Protein 3BEY (pdb70)

Foldseek 3Di:
DVLVVPVVVSVVVVVVVVPVCPDDPDDNQVVLLLQLLVCLLVVPPVSNVVSVVVNVVVVDDPVSSVVSVVVSVVVNVVVVVVVVVVPD/DDPQPPDVVVSVVVVVVVVCVCPVPPDDNLVVLLLQLLVCLLVPPVVSNVVSVVVNVVVPDDVVSSVVSVVVSVVVNVVVVCVVPVVD/DVCVVVVVPVVVNVVVVVVVVCVCPPPPDDNLVVLLLQLLVCLLVVPPVSNVVSVVVNVVVPHDVVSSVVSVVVSVVVSVVVVCVVVVVDD/DCVLVVVCVVCVPVSVVVVVVVVCVCPDPPDDNLVVLLLQLLVCLLVPPVVSNVVSVVVNVVVPHDVVSSVVSVVVSVVVSVVVVCVCCVVPD/DVPDPPVVVVVVVVVVCVCPPPPDDNLVVLLQQLLVCLLVVPPVSNVVSVVVNVVVPDDVVSSVVSVVVSVVVNVVVVCVCVVVVD/DCVVVCVVPVVVNVVVVVVVVCVCPPPPDDNLVVLLQQLQVCLLVPPVVSNVVSVVVNVVVPDDPVSNVVSVVVSVVVSVVVVCVCVVVPD

Radius of gyration: 21.95 Å; Cα contacts (8 Å, |Δi|>4): 962; chains: 6; bounding box: 56×49×58 Å

B-factor: mean 39.96, std 15.71, range [12.12, 92.68]

Solvent-accessible surface area: 19518 Å² total

CATH classification: 1.20.1290.10

InterPro domains:
  IPR003779 Alkyl hydroperoxide reductase AhpD/CMD-like [PF02627] (13-95)
  IPR004675 Alkylhydroperoxidase AhpD core [TIGR00778] (30-79)
  IPR029032 AhpD-like [G3DSA:1.20.1290.10] (1-96)
  IPR029032 AhpD-like [SSF69118] (5-95)

Secondary structure (DSSP, 8-state):
-TGGG-HHHHHHHHHHHHHHHT-SSS-HHHHHHHHHHHHHHTT-HHHHHHHHHHHHTTT--HHHHHHHHHHHHHHHHHH--GGGGG--/--TT-S-HHHHHHHHHHHHHHHH-TTS-HHHHHHHHHHHHHHTT-HHHHHHHHHHHHHTT--HHHHHHHHHHHHHHHHHH--GGGG--/-TTHHHHHSHHHHHHHHHHHHHHHH-TTS-HHHHHHHHHHHHHHTT-HHHHHHHHHHHHHTT--HHHHHHHHHHHHHHHHHH--GGGGG--/-TTTHHHHHH-HHHHHHHHHHHHHHHS-SSS-HHHHHHHHHHHHHHTT-HHHHHHHHHHHHTTT--HHHHHHHHHHHHHHHHHH--GGGGS--/-TTSHHHHHHHHHHHHHHHH-TTS-HHHHHHHHHHHHHHTT-HHHHHHHHHHHHHTT--HHHHHHHHHHHHHHHHHH--GGGGGG-/--HHHHHH-HHHHHHHHHHHHHHHT-TTS-HHHHHHHHHHHHHHTT-HHHHHHHHHHHHHTT--HHHHHHHHHHHHHHHHHT--GGGGT--

Structure (mmCIF, N/CA/C/O backbone):
data_3BEY
#
_entry.id   3BEY
#
_cell.length_a   59.528
_cell.length_b   71.985
_cell.length_c   61.418
_cell.angle_alpha   90.00
_cell.angle_beta   99.08
_cell.angle_gamma   90.00
#
_symmetry.space_group_name_H-M   'P 1 21 1'
#
loop_
_entity.id
_entity.type
_entity.pdbx_description
1 polymer 'Conserved protein O27018'
2 water water
#
loop_
_atom_site.group_PDB
_atom_site.id
_atom_site.type_symbol
_atom_site.label_atom_id
_atom_site.label_alt_id
_atom_site.label_comp_id
_atom_site.label_asym_id
_atom_site.label_entity_id
_atom_site.label_seq_id
_atom_site.pdbx_PDB_ins_code
_atom_site.Cartn_x
_atom_site.Cartn_y
_atom_site.Cartn_z
_atom_site.occupancy
_atom_site.B_iso_or_equiv
_atom_site.auth_seq_id
_atom_site.auth_comp_id
_atom_site.auth_asym_id
_atom_site.auth_atom_id
_atom_site.pdbx_PDB_model_num
ATOM 1 N N . ARG A 1 7 ? 11.405 4.836 41.985 1.00 70.81 7 ARG A N 1
ATOM 2 C CA . ARG A 1 7 ? 10.154 5.393 41.391 1.00 71.47 7 ARG A CA 1
ATOM 3 C C . ARG A 1 7 ? 9.317 4.244 40.838 1.00 70.37 7 ARG A C 1
ATOM 4 O O . ARG A 1 7 ? 8.499 3.661 41.552 1.00 70.19 7 ARG A O 1
ATOM 12 N N . PHE A 1 8 ? 9.519 3.920 39.566 1.00 68.83 8 PHE A N 1
ATOM 13 C CA . PHE A 1 8 ? 8.791 2.820 38.952 1.00 66.91 8 PHE A CA 1
ATOM 14 C C . PHE A 1 8 ? 9.286 1.524 39.590 1.00 66.84 8 PHE A C 1
ATOM 15 O O . PHE A 1 8 ? 8.494 0.694 40.037 1.00 66.27 8 PHE A O 1
ATOM 23 N N . LEU A 1 9 ? 10.607 1.361 39.620 1.00 66.61 9 LEU A N 1
ATOM 24 C CA . LEU A 1 9 ? 11.229 0.185 40.215 1.00 66.05 9 LEU A CA 1
ATOM 25 C C . LEU A 1 9 ? 10.708 0.029 41.639 1.00 65.37 9 LEU A C 1
ATOM 26 O O . LEU A 1 9 ? 10.356 -1.066 42.076 1.00 64.79 9 LEU A O 1
ATOM 31 N N . GLU A 1 10 ? 10.662 1.152 42.345 1.00 65.29 10 GLU A N 1
ATOM 32 C CA . GLU A 1 10 ? 10.201 1.220 43.727 1.00 65.16 10 GLU A CA 1
ATOM 33 C C . GLU A 1 10 ? 8.897 0.460 43.987 1.00 64.08 10 GLU A C 1
ATOM 34 O O . GLU A 1 10 ? 8.724 -0.147 45.043 1.00 63.56 10 GLU A O 1
ATOM 40 N N . GLU A 1 11 ? 7.989 0.495 43.018 1.00 63.61 11 GLU A N 1
ATOM 41 C CA . GLU A 1 11 ? 6.694 -0.179 43.129 1.00 62.26 11 GLU A CA 1
ATOM 42 C C . GLU A 1 11 ? 6.809 -1.691 43.278 1.00 61.10 11 GLU A C 1
ATOM 43 O O . GLU A 1 11 ? 5.918 -2.344 43.821 1.00 60.22 11 GLU A O 1
ATOM 49 N N . LEU A 1 12 ? 7.904 -2.249 42.781 1.00 60.43 12 LEU A N 1
ATOM 50 C CA . LEU A 1 12 ? 8.112 -3.685 42.847 1.00 60.19 12 LEU A CA 1
ATOM 51 C C . LEU A 1 12 ? 9.533 -3.995 43.307 1.00 59.86 12 LEU A C 1
ATOM 52 O O . LEU A 1 12 ? 10.465 -3.977 42.508 1.00 59.88 12 LEU A O 1
ATOM 57 N N . PRO A 1 13 ? 9.710 -4.290 44.604 1.00 59.50 13 PRO A N 1
ATOM 58 C CA . PRO A 1 13 ? 11.016 -4.607 45.196 1.00 59.11 13 PRO A CA 1
ATOM 59 C C . PRO A 1 13 ? 11.761 -5.784 44.547 1.00 58.67 13 PRO A C 1
ATOM 60 O O . PRO A 1 13 ? 12.903 -5.640 44.104 1.00 57.68 13 PRO A O 1
ATOM 64 N N . GLU A 1 14 ? 11.108 -6.941 44.499 1.00 58.04 14 GLU A N 1
ATOM 65 C CA . GLU A 1 14 ? 11.706 -8.145 43.927 1.00 57.56 14 GLU A CA 1
ATOM 66 C C . GLU A 1 14 ? 12.144 -8.008 42.466 1.00 55.79 14 GLU A C 1
ATOM 67 O O . GLU A 1 14 ? 13.312 -8.225 42.138 1.00 55.81 14 GLU A O 1
ATOM 73 N N . VAL A 1 15 ? 11.217 -7.648 41.585 1.00 53.16 15 VAL A N 1
ATOM 74 C CA . VAL A 1 15 ? 11.555 -7.525 40.172 1.00 50.05 15 VAL A CA 1
ATOM 75 C C . VAL A 1 15 ? 12.601 -6.444 39.922 1.00 47.97 15 VAL A C 1
ATOM 76 O O . VAL A 1 15 ? 13.458 -6.600 39.049 1.00 47.32 15 VAL A O 1
ATOM 80 N N . ALA A 1 16 ? 12.535 -5.356 40.688 1.00 45.27 16 ALA A N 1
ATOM 81 C CA . ALA A 1 16 ? 13.494 -4.268 40.534 1.00 44.69 16 ALA A CA 1
ATOM 82 C C . ALA A 1 16 ? 14.887 -4.757 40.888 1.00 44.97 16 ALA A C 1
ATOM 83 O O . ALA A 1 16 ? 15.869 -4.383 40.250 1.00 43.10 16 ALA A O 1
ATOM 85 N N . GLU A 1 17 ? 14.971 -5.596 41.914 1.00 46.18 17 GLU A N 1
ATOM 86 C CA . GLU A 1 17 ? 16.257 -6.131 42.331 1.00 47.96 17 GLU A CA 1
ATOM 87 C C . GLU A 1 17 ? 16.774 -7.103 41.268 1.00 47.41 17 GLU A C 1
ATOM 88 O O . GLU A 1 17 ? 17.946 -7.045 40.877 1.00 48.21 17 GLU A O 1
ATOM 94 N N . SER A 1 18 ? 15.900 -7.988 40.795 1.00 44.27 18 SER A N 1
ATOM 95 C CA . SER A 1 18 ? 16.292 -8.946 39.773 1.00 43.18 18 SER A CA 1
ATOM 96 C C . SER A 1 18 ? 16.765 -8.178 38.541 1.00 42.38 18 SER A C 1
ATOM 97 O O . SER A 1 18 ? 17.808 -8.481 37.964 1.00 42.67 18 SE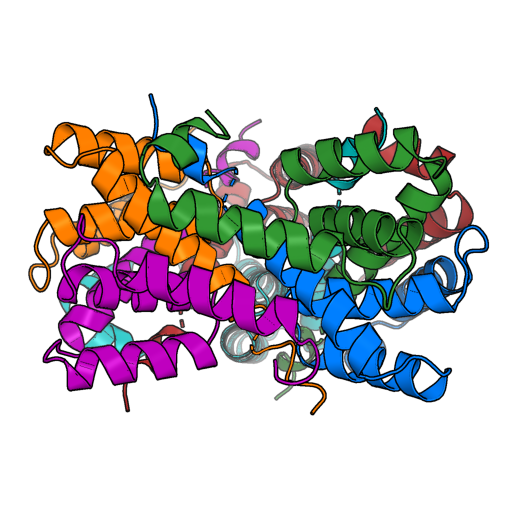R A O 1
ATOM 100 N N . PHE A 1 19 ? 15.998 -7.169 38.145 1.00 40.79 19 PHE A N 1
ATOM 101 C CA . PHE A 1 19 ? 16.364 -6.377 36.983 1.00 39.57 19 PHE A CA 1
ATOM 102 C C . PHE A 1 19 ? 17.730 -5.725 37.152 1.00 40.20 19 PHE A C 1
ATOM 103 O O . PHE A 1 19 ? 18.539 -5.703 36.224 1.00 39.46 19 PHE A O 1
ATOM 111 N N . LYS A 1 20 ? 17.972 -5.177 38.339 1.00 42.86 20 LYS A N 1
ATOM 112 C CA . LYS A 1 20 ? 19.241 -4.529 38.642 1.00 44.35 20 LYS A CA 1
ATOM 113 C C . LYS A 1 20 ? 20.371 -5.543 38.433 1.00 44.33 20 LYS A C 1
ATOM 114 O O . LYS A 1 20 ? 21.419 -5.224 37.872 1.00 43.73 20 LYS A O 1
ATOM 120 N N . ASN A 1 21 ? 20.140 -6.770 38.887 1.00 43.99 21 ASN A N 1
ATOM 121 C CA . ASN A 1 21 ? 21.120 -7.843 38.764 1.00 44.56 21 ASN A CA 1
ATOM 122 C C . ASN A 1 21 ? 21.335 -8.230 37.306 1.00 44.66 21 ASN A C 1
ATOM 123 O O . ASN A 1 21 ? 22.469 -8.447 36.873 1.00 44.41 21 ASN A O 1
ATOM 128 N N . PHE A 1 22 ? 20.245 -8.324 36.552 1.00 44.28 22 PHE A N 1
ATOM 129 C CA . PHE A 1 22 ? 20.344 -8.657 35.140 1.00 43.51 22 PHE A CA 1
ATOM 130 C C . PHE A 1 22 ? 21.136 -7.579 34.403 1.00 42.80 22 PHE A C 1
ATOM 131 O O . PHE A 1 22 ? 21.922 -7.877 33.511 1.00 41.98 22 PHE A O 1
ATOM 139 N N . ARG A 1 23 ? 20.916 -6.326 34.778 1.00 43.25 23 ARG A N 1
ATOM 140 C CA . ARG A 1 23 ? 21.621 -5.218 34.152 1.00 45.15 23 ARG A CA 1
ATOM 141 C C . ARG A 1 23 ? 23.107 -5.244 34.482 1.00 45.30 23 ARG A C 1
ATOM 142 O O . ARG A 1 23 ? 23.943 -5.066 33.607 1.00 45.72 23 ARG A O 1
ATOM 150 N N . GLU A 1 24 ? 23.435 -5.469 35.745 1.00 46.15 24 GLU A N 1
ATOM 151 C CA . GLU A 1 24 ? 24.829 -5.508 36.156 1.00 47.15 24 GLU A CA 1
ATOM 152 C C . GLU A 1 24 ? 25.543 -6.707 35.537 1.00 46.50 24 GLU A C 1
ATOM 153 O O . GLU A 1 24 ? 26.726 -6.635 35.213 1.00 46.15 24 GLU A O 1
ATOM 159 N N . ALA A 1 25 ? 24.819 -7.808 35.373 1.00 45.89 25 ALA A N 1
ATOM 160 C CA . ALA A 1 25 ? 25.390 -9.013 34.787 1.00 45.62 25 ALA A CA 1
ATOM 161 C C . ALA A 1 25 ? 25.846 -8.766 33.360 1.00 46.19 25 ALA A C 1
ATOM 162 O O . ALA A 1 25 ? 26.972 -9.098 32.996 1.00 46.69 25 ALA A O 1
ATOM 164 N N . VAL A 1 26 ? 24.980 -8.184 32.541 1.00 46.17 26 VAL A N 1
ATOM 165 C CA . VAL A 1 26 ? 25.363 -7.938 31.161 1.00 47.93 26 VAL A CA 1
ATOM 166 C C . VAL A 1 26 ? 26.405 -6.825 31.086 1.00 48.05 26 VAL A C 1
ATOM 167 O O . VAL A 1 26 ? 27.233 -6.787 30.171 1.00 47.79 26 VAL A O 1
ATOM 171 N N . ARG A 1 27 ? 26.369 -5.935 32.069 1.00 47.76 27 ARG A N 1
ATOM 172 C CA . ARG A 1 27 ? 27.289 -4.811 32.127 1.00 49.61 27 ARG A CA 1
ATOM 173 C C . ARG A 1 27 ? 28.674 -5.268 32.596 1.00 50.19 27 ARG A C 1
ATOM 174 O O . ARG A 1 27 ? 29.695 -4.760 32.133 1.00 48.77 27 ARG A O 1
ATOM 182 N N . SER A 1 28 ? 28.699 -6.237 33.508 1.00 51.69 28 SER A N 1
ATOM 183 C CA . SER A 1 28 ? 29.953 -6.765 34.047 1.00 53.35 28 SER A CA 1
ATOM 184 C C . SER A 1 28 ? 30.405 -8.026 33.326 1.00 54.00 28 SER A C 1
ATOM 185 O O . SER A 1 28 ? 31.106 -8.857 33.901 1.00 54.44 28 SER A O 1
ATOM 188 N N . GLU A 1 29 ? 29.999 -8.182 32.074 1.00 54.22 29 GLU A N 1
ATOM 189 C CA . GLU A 1 29 ? 30.394 -9.358 31.311 1.00 54.53 29 GLU A CA 1
ATOM 190 C C . GLU A 1 29 ? 31.841 -9.160 30.845 1.00 53.48 29 GLU A C 1
ATOM 191 O O . GLU A 1 29 ? 32.237 -8.054 30.466 1.00 52.36 29 GLU A O 1
ATOM 197 N N . GLY A 1 30 ? 32.626 -10.234 30.874 1.00 51.58 30 GLY A N 1
ATOM 198 C CA . GLY A 1 30 ? 34.024 -10.137 30.495 1.00 49.24 30 GLY A CA 1
ATOM 199 C C . GLY A 1 30 ? 34.447 -10.431 29.070 1.00 47.80 30 GLY A C 1
ATOM 200 O O . GLY A 1 30 ? 35.622 -10.279 28.749 1.00 48.04 30 GLY A O 1
ATOM 201 N N . LYS A 1 31 ? 33.526 -10.846 28.209 1.00 46.58 31 LYS A N 1
ATOM 202 C CA . LYS A 1 31 ? 33.893 -11.135 26.828 1.00 45.33 31 LYS A CA 1
ATOM 203 C C . LYS A 1 31 ? 34.126 -9.868 26.013 1.00 44.46 31 LYS A C 1
ATOM 204 O O . LYS A 1 31 ? 34.887 -9.876 25.054 1.00 44.49 31 LYS A O 1
ATOM 210 N N . LEU A 1 32 ? 33.465 -8.781 26.392 1.00 44.26 32 LEU A N 1
ATOM 211 C CA . LEU A 1 32 ? 33.609 -7.518 25.680 1.00 43.41 32 LEU A CA 1
ATOM 212 C C . LEU A 1 32 ? 34.162 -6.437 26.596 1.00 43.75 32 LEU A C 1
ATOM 213 O O . LEU A 1 32 ? 33.784 -6.352 27.765 1.00 44.38 32 LEU A O 1
ATOM 218 N N . THR A 1 33 ? 35.050 -5.605 26.060 1.00 43.94 33 THR A N 1
ATOM 219 C CA . THR A 1 33 ? 35.645 -4.517 26.832 1.00 44.22 33 THR A CA 1
ATOM 220 C C . THR A 1 33 ? 34.572 -3.511 27.240 1.00 44.38 33 THR A C 1
ATOM 221 O O . THR A 1 33 ? 33.443 -3.563 26.748 1.00 43.95 33 THR A O 1
ATOM 225 N N . GLU A 1 34 ? 34.935 -2.596 28.136 1.00 44.96 34 GLU A N 1
ATOM 226 C CA . GLU A 1 34 ? 34.019 -1.559 28.610 1.00 44.75 34 GLU A CA 1
ATOM 227 C C . GLU A 1 34 ? 33.644 -0.635 27.447 1.00 43.70 34 GLU A C 1
ATOM 228 O O . GLU A 1 34 ? 32.477 -0.283 27.264 1.00 42.27 34 GLU A O 1
ATOM 234 N N . ARG A 1 35 ? 34.650 -0.263 26.662 1.00 43.34 35 ARG A N 1
ATOM 235 C CA . ARG A 1 35 ? 34.471 0.617 25.517 1.00 42.93 35 ARG A CA 1
ATOM 236 C C . ARG A 1 35 ? 33.494 0.080 24.474 1.00 41.74 35 ARG A C 1
ATOM 237 O O . ARG A 1 35 ? 32.707 0.837 23.901 1.00 40.95 35 ARG A O 1
ATOM 245 N N . GLU A 1 36 ? 33.542 -1.221 24.220 1.00 40.19 36 GLU A N 1
ATOM 246 C CA . GLU A 1 36 ? 32.649 -1.815 23.228 1.00 39.24 36 GLU A CA 1
ATOM 247 C C . GLU A 1 36 ? 31.208 -1.902 23.737 1.00 36.59 36 GLU A C 1
ATOM 248 O O . GLU A 1 36 ? 30.266 -1.688 22.984 1.00 34.28 36 GLU A O 1
ATOM 254 N N . LYS A 1 37 ? 31.046 -2.202 25.021 1.00 35.66 37 LYS A N 1
ATOM 255 C CA . LYS A 1 37 ? 29.723 -2.316 25.621 1.00 35.95 37 LYS A CA 1
ATOM 256 C C . LYS A 1 37 ? 28.998 -0.968 25.735 1.00 35.49 37 LYS A C 1
ATOM 257 O O . LYS A 1 37 ? 27.783 -0.884 25.550 1.00 33.85 37 LYS A O 1
ATOM 263 N N . LEU A 1 38 ? 29.753 0.080 26.037 1.00 35.12 38 LEU A N 1
ATOM 264 C CA . LEU A 1 38 ? 29.195 1.417 26.160 1.00 34.48 38 LEU A CA 1
ATOM 265 C C . LEU A 1 38 ? 28.816 1.909 24.763 1.00 35.08 38 LEU A C 1
ATOM 266 O O . LEU A 1 38 ? 27.761 2.514 24.558 1.00 35.49 38 LEU A O 1
ATOM 271 N N . LEU A 1 39 ? 29.684 1.620 23.801 1.00 34.14 39 LEU A N 1
ATOM 272 C CA . LEU A 1 39 ? 29.474 2.023 22.420 1.00 33.24 39 LEU A CA 1
ATOM 273 C C . LEU A 1 39 ? 28.255 1.302 21.813 1.00 32.32 39 LEU A C 1
ATOM 274 O O . LEU A 1 39 ? 27.541 1.848 20.967 1.00 31.33 39 LEU A O 1
ATOM 279 N N . ILE A 1 40 ? 28.025 0.077 22.265 1.00 31.13 40 ILE A N 1
ATOM 280 C CA . ILE A 1 40 ? 26.908 -0.731 21.798 1.00 30.67 40 ILE A CA 1
ATOM 281 C C . ILE A 1 40 ? 25.605 -0.240 22.415 1.00 29.80 40 ILE A C 1
ATOM 282 O O . ILE A 1 40 ? 24.574 -0.225 21.749 1.00 29.89 40 ILE A O 1
ATOM 287 N N . SER A 1 41 ? 25.671 0.166 23.684 1.00 29.23 41 SER A N 1
ATOM 288 C CA . SER A 1 41 ? 24.517 0.688 24.422 1.00 29.01 41 SER A CA 1
ATOM 289 C C . SER A 1 41 ? 23.958 1.935 23.766 1.00 28.68 41 SER A C 1
ATOM 290 O O . SER A 1 41 ? 22.751 2.133 23.714 1.00 30.13 41 SER A O 1
ATOM 293 N N . VAL A 1 42 ? 24.849 2.784 23.279 1.00 28.65 42 VAL A N 1
ATOM 294 C CA . VAL A 1 42 ? 24.441 3.998 22.604 1.00 26.35 42 VAL A CA 1
ATOM 295 C C . VAL A 1 42 ? 23.773 3.632 21.278 1.00 26.18 42 VAL A C 1
ATOM 296 O O . VAL A 1 42 ? 22.685 4.118 20.966 1.00 26.12 42 VAL A O 1
ATOM 300 N N . ALA A 1 43 ? 24.419 2.768 20.502 1.00 25.51 43 ALA A N 1
ATOM 301 C CA . ALA A 1 43 ? 23.865 2.366 19.206 1.00 24.45 43 ALA A CA 1
ATOM 302 C C . ALA A 1 43 ? 22.461 1.743 19.335 1.00 23.58 43 ALA A C 1
ATOM 303 O O . ALA A 1 43 ? 21.554 2.099 18.594 1.00 19.89 43 ALA A O 1
ATOM 305 N N . CYS A 1 44 ? 22.290 0.813 20.273 1.00 24.48 44 CYS A N 1
ATOM 306 C CA . CYS A 1 44 ? 20.995 0.168 20.482 1.00 24.37 44 CYS A CA 1
ATOM 307 C C . CYS A 1 44 ? 19.940 1.168 20.928 1.00 24.94 44 CYS A C 1
ATOM 308 O O . CYS A 1 44 ? 18.780 1.089 20.511 1.00 23.54 44 CYS A O 1
ATOM 311 N N . SER A 1 45 ? 20.351 2.109 21.776 1.00 25.14 45 SER A N 1
ATOM 312 C CA . SER A 1 45 ? 19.457 3.146 22.279 1.00 24.79 45 SER A CA 1
ATOM 313 C C . SER A 1 45 ? 18.925 3.950 21.111 1.00 23.22 45 SER A C 1
ATOM 314 O O . SER A 1 45 ? 17.738 4.253 21.033 1.00 23.04 45 SER A O 1
ATOM 317 N N . VAL A 1 46 ? 19.825 4.291 20.202 1.00 23.50 46 VAL A N 1
ATOM 318 C CA . VAL A 1 46 ? 19.465 5.057 19.025 1.00 22.79 46 VAL A CA 1
ATOM 319 C C . VAL A 1 46 ? 18.621 4.216 18.077 1.00 24.04 46 VAL A C 1
ATOM 320 O O . VAL A 1 46 ? 17.648 4.702 17.516 1.00 23.02 46 VAL A O 1
ATOM 324 N N . ALA A 1 47 ? 18.995 2.947 17.923 1.00 24.56 47 ALA A N 1
ATOM 325 C CA . ALA A 1 47 ? 18.295 2.038 17.035 1.00 25.44 47 ALA A CA 1
ATOM 326 C C . ALA A 1 47 ? 16.848 1.789 17.460 1.00 26.74 47 ALA A C 1
ATOM 327 O O . ALA A 1 47 ? 15.981 1.567 16.614 1.00 26.82 47 ALA A O 1
ATOM 329 N N . VAL A 1 48 ? 16.585 1.824 18.761 1.00 26.93 48 VAL A N 1
ATOM 330 C CA . VAL A 1 48 ? 15.238 1.585 19.248 1.00 27.74 48 VAL A CA 1
ATOM 331 C C . VAL A 1 48 ? 14.515 2.910 19.549 1.00 27.62 48 VAL A C 1
ATOM 332 O O . VAL A 1 48 ? 13.405 2.926 20.061 1.00 24.94 48 VAL A O 1
ATOM 336 N N . ARG A 1 49 ? 15.164 4.020 19.204 1.00 28.84 49 ARG A N 1
ATOM 337 C CA . ARG A 1 49 ? 14.608 5.362 19.379 1.00 31.77 49 ARG A CA 1
ATOM 338 C C . ARG A 1 49 ? 14.153 5.753 20.784 1.00 32.61 49 ARG A C 1
ATOM 339 O O . ARG A 1 49 ? 13.059 6.271 20.961 1.00 33.14 49 ARG A O 1
ATOM 347 N N . CYS A 1 50 ? 14.980 5.499 21.785 1.00 34.33 50 CYS A N 1
ATOM 348 C CA . CYS A 1 50 ? 14.640 5.891 23.148 1.00 35.67 50 CYS A CA 1
ATOM 349 C C . CYS A 1 50 ? 15.612 7.014 23.536 1.00 35.66 50 CYS A C 1
ATOM 350 O O . CYS A 1 50 ? 16.788 6.768 23.796 1.00 31.60 50 CYS A O 1
ATOM 353 N N . ASP A 1 51 ? 15.106 8.246 23.542 1.00 37.23 51 ASP A N 1
ATOM 354 C CA . ASP A 1 51 ? 15.905 9.427 23.863 1.00 40.24 51 ASP A CA 1
ATOM 355 C C . ASP A 1 51 ? 16.502 9.411 25.274 1.00 40.72 51 ASP A C 1
ATOM 356 O O . ASP A 1 51 ? 17.654 9.808 25.473 1.00 39.69 51 ASP A O 1
ATOM 361 N N . ALA A 1 52 ? 15.725 8.943 26.248 1.00 40.13 52 ALA A N 1
ATOM 362 C CA . ALA A 1 52 ? 16.193 8.876 27.625 1.00 39.37 52 ALA A CA 1
ATOM 363 C C . ALA A 1 52 ? 17.352 7.890 27.748 1.00 38.84 52 ALA A C 1
ATOM 364 O O . ALA A 1 52 ? 18.325 8.137 28.472 1.00 38.10 52 ALA A O 1
ATOM 366 N N . CYS A 1 53 ? 17.240 6.773 27.037 1.00 36.66 53 CYS A N 1
ATOM 367 C CA . CYS A 1 53 ? 18.270 5.741 27.069 1.00 37.75 53 CYS A CA 1
ATOM 368 C C . CYS A 1 53 ? 19.548 6.231 26.387 1.00 36.59 53 CYS A C 1
ATOM 369 O O . CYS A 1 53 ? 20.652 6.048 26.891 1.00 35.33 53 CYS A O 1
ATOM 372 N N . THR A 1 54 ? 19.377 6.850 25.226 1.00 35.61 54 THR A N 1
ATOM 373 C CA . THR A 1 54 ? 20.489 7.368 24.447 1.00 36.57 54 THR A CA 1
ATOM 374 C C . THR A 1 54 ? 21.301 8.413 25.212 1.00 36.38 54 THR A C 1
ATOM 375 O O . THR A 1 54 ? 22.527 8.399 25.186 1.00 36.02 54 THR A O 1
ATOM 379 N N . ARG A 1 55 ? 20.597 9.313 25.888 1.00 38.24 55 ARG A N 1
ATOM 380 C CA . ARG A 1 55 ? 21.203 10.389 26.671 1.00 39.93 55 ARG A CA 1
ATOM 381 C C . ARG A 1 55 ? 22.075 9.831 27.799 1.00 39.40 55 ARG A C 1
ATOM 382 O O . ARG A 1 55 ? 23.247 10.186 27.937 1.00 36.84 55 ARG A O 1
ATOM 390 N N . ARG A 1 56 ? 21.484 8.955 28.604 1.00 40.16 56 ARG A N 1
ATOM 391 C CA . ARG A 1 56 ? 22.172 8.336 29.726 1.00 41.20 56 ARG A CA 1
ATOM 392 C C . ARG A 1 56 ? 23.400 7.538 29.304 1.00 39.18 56 ARG A C 1
ATOM 393 O O . ARG A 1 56 ? 24.473 7.694 29.880 1.00 40.78 56 ARG A O 1
ATOM 401 N N . HIS A 1 57 ? 23.254 6.687 28.298 1.00 37.77 57 HIS A N 1
ATOM 402 C CA . HIS A 1 57 ? 24.382 5.877 27.850 1.00 36.43 57 HIS A CA 1
ATOM 403 C C . HIS A 1 57 ? 25.450 6.693 27.130 1.00 36.17 57 HIS A C 1
ATOM 404 O O . HIS A 1 57 ? 26.631 6.342 27.156 1.00 35.88 57 HIS A O 1
ATOM 411 N N . ALA A 1 58 ? 25.042 7.774 26.477 1.00 34.71 58 ALA A N 1
ATOM 412 C CA . ALA A 1 58 ? 26.003 8.614 25.776 1.00 37.26 58 ALA A CA 1
ATOM 413 C C . ALA A 1 58 ? 26.916 9.317 26.785 1.00 37.73 58 ALA A C 1
ATOM 414 O O . ALA A 1 58 ? 28.141 9.346 26.623 1.00 36.61 58 ALA A O 1
ATOM 416 N N . GLU A 1 59 ? 26.321 9.881 27.829 1.00 38.70 59 GLU A N 1
ATOM 417 C CA . GLU A 1 59 ? 27.114 10.564 28.839 1.00 41.72 59 GLU A CA 1
ATOM 418 C C . GLU A 1 59 ? 27.922 9.561 29.647 1.00 42.85 59 GLU A C 1
ATOM 419 O O . GLU A 1 59 ? 28.997 9.897 30.141 1.00 43.36 59 GLU A O 1
ATOM 425 N N . GLU A 1 60 ? 27.426 8.329 29.769 1.00 43.21 60 GLU A N 1
ATOM 426 C CA . GLU A 1 60 ? 28.188 7.303 30.482 1.00 45.16 60 GLU A CA 1
ATOM 427 C C . GLU A 1 60 ? 29.439 6.999 29.657 1.00 44.78 60 GLU A C 1
ATOM 428 O O . GLU A 1 60 ? 30.502 6.712 30.200 1.00 44.93 60 GLU A O 1
ATOM 434 N N . ALA A 1 61 ? 29.300 7.069 28.336 1.00 44.63 61 ALA A N 1
ATOM 435 C CA . ALA A 1 61 ? 30.408 6.793 27.431 1.00 45.11 61 ALA A CA 1
ATOM 436 C C . ALA A 1 61 ? 31.362 7.979 27.306 1.00 45.22 61 ALA A C 1
ATOM 437 O O . ALA A 1 61 ? 32.575 7.801 27.174 1.00 45.19 61 ALA A O 1
ATOM 439 N N . LEU A 1 62 ? 30.814 9.189 27.343 1.00 45.51 62 LEU A N 1
ATOM 440 C CA . LEU A 1 62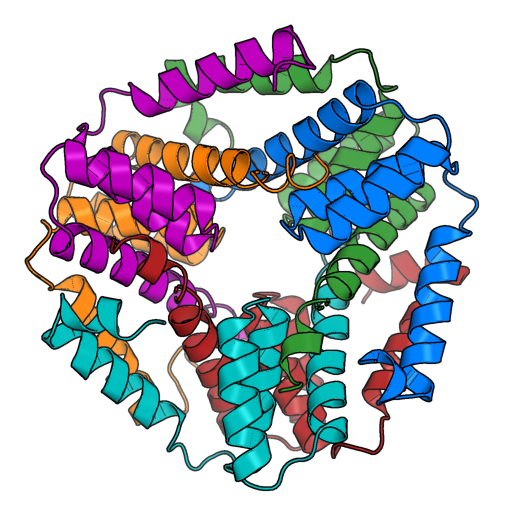 ? 31.631 10.396 27.237 1.00 44.84 62 LEU A CA 1
ATOM 441 C C . LEU A 1 62 ? 32.545 10.550 28.445 1.00 45.44 62 LEU A C 1
ATOM 442 O O . LEU A 1 62 ? 33.680 11.024 28.329 1.00 43.99 62 LEU A O 1
ATOM 447 N N . GLU A 1 63 ? 32.042 10.141 29.605 1.00 45.41 63 GLU A N 1
ATOM 448 C CA . GLU A 1 63 ? 32.808 10.231 30.837 1.00 45.62 63 GLU A CA 1
ATOM 449 C C . GLU A 1 63 ? 33.728 9.024 31.000 1.00 46.23 63 GLU A C 1
ATOM 450 O O . GLU A 1 63 ? 34.272 8.776 32.078 1.00 46.81 63 GLU A O 1
ATOM 456 N N . ALA A 1 64 ? 33.900 8.274 29.919 1.00 45.41 64 ALA A N 1
ATOM 457 C CA . ALA A 1 64 ? 34.775 7.112 29.932 1.00 45.01 64 ALA A CA 1
ATOM 458 C C . ALA A 1 64 ? 35.784 7.245 28.796 1.00 45.52 64 ALA A C 1
ATOM 459 O O . ALA A 1 64 ? 36.384 6.265 28.361 1.00 46.46 64 ALA A O 1
ATOM 461 N N . GLY A 1 65 ? 35.957 8.469 28.309 1.00 46.04 65 GLY A N 1
ATOM 462 C CA . GLY A 1 65 ? 36.905 8.706 27.234 1.00 46.37 65 GLY A CA 1
ATOM 463 C C . GLY A 1 65 ? 36.363 8.705 25.814 1.00 46.58 65 GLY A C 1
ATOM 464 O O . GLY A 1 65 ? 36.940 9.362 24.948 1.00 47.98 65 GLY A O 1
ATOM 465 N N . ILE A 1 66 ? 35.273 7.979 25.562 1.00 45.89 66 ILE A N 1
ATOM 466 C CA . ILE A 1 66 ? 34.691 7.907 24.221 1.00 44.38 66 ILE A CA 1
ATOM 467 C C . ILE A 1 66 ? 34.325 9.292 23.693 1.00 43.83 66 ILE A C 1
ATOM 468 O O . ILE A 1 66 ? 33.688 10.085 24.387 1.00 44.72 66 ILE A O 1
ATOM 473 N N . THR A 1 67 ? 34.721 9.577 22.458 1.00 42.57 67 THR A N 1
ATOM 474 C CA . THR A 1 67 ? 34.461 10.882 21.853 1.00 44.78 67 THR A CA 1
ATOM 475 C C . THR A 1 67 ? 33.144 11.015 21.077 1.00 45.15 67 THR A C 1
ATOM 476 O O . THR A 1 67 ? 32.622 10.033 20.539 1.00 45.48 67 THR A O 1
ATOM 480 N N . GLU A 1 68 ? 32.628 12.244 21.014 1.00 44.18 68 GLU A N 1
ATOM 481 C CA . GLU A 1 68 ? 31.386 12.541 20.294 1.00 43.79 68 GLU A CA 1
ATOM 482 C C . GLU A 1 68 ? 31.382 11.947 18.887 1.00 42.63 68 GLU A C 1
ATOM 483 O O . GLU A 1 68 ? 30.397 11.338 18.463 1.00 42.71 68 GLU A O 1
ATOM 489 N N . GLY A 1 69 ? 32.487 12.133 18.169 1.00 41.41 69 GLY A N 1
ATOM 490 C CA . GLY A 1 69 ? 32.608 11.605 16.824 1.00 38.23 69 GLY A CA 1
ATOM 491 C C . GLY A 1 69 ? 32.458 10.097 16.793 1.00 38.16 69 GLY A C 1
ATOM 492 O O . GLY A 1 69 ? 31.890 9.545 15.847 1.00 37.18 69 GLY A O 1
ATOM 493 N N . GLU A 1 70 ? 32.964 9.423 17.823 1.00 37.27 70 GLU A N 1
ATOM 494 C CA . GLU A 1 70 ? 32.856 7.974 17.884 1.00 36.46 70 GLU A CA 1
ATOM 495 C C . GLU A 1 70 ? 31.402 7.558 18.143 1.00 35.53 70 GLU A C 1
ATOM 496 O O . GLU A 1 70 ? 30.952 6.527 17.648 1.00 32.11 70 GLU A O 1
ATOM 502 N N . LEU A 1 71 ? 30.666 8.366 18.907 1.00 34.40 71 LEU A N 1
ATOM 503 C CA . LEU A 1 71 ? 29.262 8.063 19.172 1.00 34.20 71 LEU A CA 1
ATOM 504 C C . LEU A 1 71 ? 28.427 8.322 17.915 1.00 32.96 71 LEU A C 1
ATOM 505 O O . LEU A 1 71 ? 27.421 7.654 17.677 1.00 32.63 71 LEU A O 1
ATOM 510 N N . ALA A 1 72 ? 28.848 9.294 17.110 1.00 30.60 72 ALA A N 1
ATOM 511 C CA . ALA A 1 72 ? 28.128 9.607 15.885 1.00 27.19 72 ALA A CA 1
ATOM 512 C C . ALA A 1 72 ? 28.262 8.438 14.916 1.00 26.35 72 ALA A C 1
ATOM 513 O O . ALA A 1 72 ? 27.329 8.111 14.192 1.00 28.94 72 ALA A O 1
ATOM 515 N N . GLU A 1 73 ? 29.425 7.802 14.903 1.00 25.16 73 GLU A N 1
ATOM 516 C CA . GLU A 1 73 ? 29.643 6.662 14.026 1.00 23.90 73 GLU A CA 1
ATOM 517 C C . GLU A 1 73 ? 28.799 5.487 14.510 1.00 24.01 73 GLU A C 1
ATOM 518 O O . GLU A 1 73 ? 28.276 4.713 13.701 1.00 24.38 73 GLU A O 1
ATOM 524 N N . ALA A 1 74 ? 28.690 5.345 15.827 1.00 22.76 74 ALA A N 1
ATOM 525 C CA . ALA A 1 74 ? 27.886 4.283 16.416 1.00 25.03 74 ALA A CA 1
ATOM 526 C C . ALA A 1 74 ? 26.447 4.557 16.000 1.00 25.24 74 ALA A C 1
ATOM 527 O O . ALA A 1 74 ? 25.723 3.653 15.596 1.00 27.12 74 ALA A O 1
ATOM 529 N N . ALA A 1 75 ? 26.045 5.818 16.094 1.00 26.02 75 ALA A N 1
ATOM 530 C CA . ALA A 1 75 ? 24.699 6.222 15.705 1.00 27.20 75 ALA A CA 1
ATOM 531 C C . ALA A 1 75 ? 24.483 5.911 14.218 1.00 26.93 75 ALA A C 1
ATOM 532 O O . ALA A 1 75 ? 23.436 5.391 13.831 1.00 27.64 75 ALA A O 1
ATOM 534 N N . ALA A 1 76 ? 25.482 6.225 13.399 1.00 26.38 76 ALA A N 1
ATOM 535 C CA . ALA A 1 76 ? 25.412 5.984 11.959 1.00 25.59 76 ALA A CA 1
ATOM 536 C C . ALA A 1 76 ? 25.072 4.526 11.634 1.00 24.26 76 ALA A C 1
ATOM 537 O O . ALA A 1 76 ? 24.229 4.251 10.789 1.00 23.17 76 ALA A O 1
ATOM 539 N N . VAL A 1 77 ? 25.730 3.596 12.312 1.00 25.03 77 VAL A N 1
ATOM 540 C CA . VAL A 1 77 ? 25.484 2.173 12.090 1.00 24.92 77 VAL A CA 1
ATOM 541 C C . VAL A 1 77 ? 24.033 1.845 12.416 1.00 24.10 77 VAL A C 1
ATOM 542 O O . VAL A 1 77 ? 23.367 1.119 11.678 1.00 24.01 77 VAL A O 1
ATOM 546 N N . ALA A 1 78 ? 23.545 2.381 13.526 1.00 23.97 78 ALA A N 1
ATOM 547 C CA . ALA A 1 78 ? 22.167 2.135 13.927 1.00 24.96 78 ALA A CA 1
ATOM 548 C C . ALA A 1 78 ? 21.210 2.605 12.833 1.00 24.09 78 ALA A C 1
ATOM 549 O O . ALA A 1 78 ? 20.205 1.949 12.556 1.00 23.73 78 ALA A O 1
ATOM 551 N N . ALA A 1 79 ? 21.539 3.737 12.218 1.00 21.56 79 ALA A N 1
ATOM 552 C CA . ALA A 1 79 ? 20.729 4.320 11.158 1.00 22.51 79 ALA A CA 1
ATOM 553 C C . ALA A 1 79 ? 20.783 3.462 9.910 1.00 23.14 79 ALA A C 1
ATOM 554 O O . ALA A 1 79 ? 19.815 3.381 9.147 1.00 22.30 79 ALA A O 1
ATOM 556 N N . LEU A 1 80 ? 21.939 2.850 9.692 1.00 24.07 80 LEU A N 1
ATOM 557 C CA . LEU A 1 80 ? 22.140 1.994 8.542 1.00 25.44 80 LEU A CA 1
ATOM 558 C C . LEU A 1 80 ? 21.300 0.735 8.703 1.00 26.82 80 LEU A C 1
ATOM 559 O O . LEU A 1 80 ? 20.703 0.250 7.738 1.00 26.26 80 LEU A O 1
ATOM 564 N N . ILE A 1 81 ? 21.254 0.219 9.930 1.00 26.57 81 ILE A N 1
ATOM 565 C CA . ILE A 1 81 ? 20.493 -0.983 10.222 1.00 29.07 81 ILE A CA 1
ATOM 566 C C . ILE A 1 81 ? 18.988 -0.712 10.140 1.00 30.51 81 ILE A C 1
ATOM 567 O O . ILE A 1 81 ? 18.228 -1.581 9.714 1.00 29.75 81 ILE A O 1
ATOM 572 N N . ARG A 1 82 ? 18.553 0.483 10.550 1.00 30.75 82 ARG A N 1
ATOM 573 C CA . ARG A 1 82 ? 17.131 0.812 10.468 1.00 31.38 82 ARG A CA 1
ATOM 574 C C . ARG A 1 82 ? 16.724 0.856 8.995 1.00 31.41 82 ARG A C 1
ATOM 575 O O . ARG A 1 82 ? 15.627 0.426 8.635 1.00 31.52 82 ARG A O 1
ATOM 583 N N . ALA A 1 83 ? 17.605 1.377 8.144 1.00 29.82 83 ALA A N 1
ATOM 584 C CA . ALA A 1 83 ? 17.315 1.447 6.716 1.00 30.51 83 ALA A CA 1
ATOM 585 C C . ALA A 1 83 ? 17.480 0.068 6.072 1.00 31.89 83 ALA A C 1
ATOM 586 O O . ALA A 1 83 ? 16.691 -0.325 5.205 1.00 31.74 83 ALA A O 1
ATOM 588 N N . GLY A 1 84 ? 18.506 -0.662 6.508 1.00 31.49 84 GLY A N 1
ATOM 589 C CA . GLY A 1 84 ? 18.760 -1.987 5.976 1.00 30.38 84 GLY A CA 1
ATOM 590 C C . GLY A 1 84 ? 17.621 -2.935 6.287 1.00 30.99 84 GLY A C 1
ATOM 591 O O . GLY A 1 84 ? 17.166 -3.682 5.418 1.00 30.27 84 GLY A O 1
ATOM 592 N N . SER A 1 85 ? 17.147 -2.906 7.527 1.00 30.57 85 SER A N 1
ATOM 593 C CA . SER A 1 85 ? 16.044 -3.773 7.910 1.00 31.37 85 SER A CA 1
ATOM 594 C C . SER A 1 85 ? 14.801 -3.515 7.050 1.00 31.42 85 SER A C 1
ATOM 595 O O . SER A 1 85 ? 14.101 -4.452 6.676 1.00 30.63 85 SER A O 1
ATOM 598 N N . ALA A 1 86 ? 14.537 -2.255 6.718 1.00 31.37 86 ALA A N 1
ATOM 599 C CA . ALA A 1 86 ? 13.383 -1.932 5.884 1.00 33.38 86 ALA A CA 1
ATOM 600 C C . ALA A 1 86 ? 13.622 -2.426 4.459 1.00 35.20 86 ALA A C 1
ATOM 601 O O . ALA A 1 86 ? 12.688 -2.844 3.775 1.00 35.75 86 ALA A O 1
ATOM 611 N N . ASN A 1 88 ? 15.118 -5.084 3.592 1.00 34.33 88 ASN A N 1
ATOM 612 C CA . ASN A 1 88 ? 14.803 -6.508 3.610 1.00 33.27 88 ASN A CA 1
ATOM 613 C C . ASN A 1 88 ? 13.300 -6.756 3.453 1.00 30.98 88 ASN A C 1
ATOM 614 O O . ASN A 1 88 ? 12.882 -7.646 2.721 1.00 30.32 88 ASN A O 1
ATOM 619 N N . THR A 1 89 ? 12.498 -5.959 4.150 1.00 28.58 89 THR A N 1
ATOM 620 C CA . THR A 1 89 ? 11.046 -6.063 4.087 1.00 25.85 89 THR A CA 1
ATOM 621 C C . THR A 1 89 ? 10.575 -5.676 2.682 1.00 26.06 89 THR A C 1
ATOM 622 O O . THR A 1 89 ? 9.629 -6.260 2.137 1.00 23.06 89 THR A O 1
ATOM 626 N N . ALA A 1 90 ? 11.251 -4.680 2.111 1.00 25.37 90 ALA A N 1
ATOM 627 C CA . ALA A 1 90 ? 10.925 -4.162 0.787 1.00 24.65 90 ALA A CA 1
ATOM 628 C C . ALA A 1 90 ? 11.018 -5.196 -0.331 1.00 24.42 90 ALA A C 1
ATOM 629 O O . ALA A 1 90 ? 10.403 -5.028 -1.388 1.00 24.86 90 ALA A O 1
ATOM 631 N N . SER A 1 91 ? 11.767 -6.270 -0.115 1.00 25.50 91 SER A N 1
ATOM 632 C CA . SER A 1 91 ? 11.866 -7.294 -1.156 1.00 27.51 91 SER A CA 1
ATOM 633 C C . SER A 1 91 ? 10.515 -8.024 -1.296 1.00 27.59 91 SER A C 1
ATOM 634 O O . SER A 1 91 ? 10.262 -8.700 -2.294 1.00 27.80 91 SER A O 1
ATOM 637 N N . ALA A 1 92 ? 9.655 -7.876 -0.292 1.00 26.80 92 ALA A N 1
ATOM 638 C CA . ALA A 1 92 ? 8.338 -8.501 -0.302 1.00 28.20 92 ALA A CA 1
ATOM 639 C C . ALA A 1 92 ? 7.345 -7.813 -1.236 1.00 29.64 92 ALA A C 1
ATOM 640 O O . ALA A 1 92 ? 6.182 -8.214 -1.295 1.00 29.84 92 ALA A O 1
ATOM 642 N N . ILE A 1 93 ? 7.776 -6.774 -1.951 1.00 30.78 93 ILE A N 1
ATOM 643 C CA . ILE A 1 93 ? 6.866 -6.106 -2.879 1.00 31.28 93 ILE A CA 1
ATOM 644 C C . ILE A 1 93 ? 6.798 -6.929 -4.163 1.00 31.63 93 ILE A C 1
ATOM 645 O O . ILE A 1 93 ? 5.917 -6.715 -5.001 1.00 33.40 93 ILE A O 1
ATOM 650 N N . PHE A 1 94 ? 7.733 -7.864 -4.311 1.00 30.31 94 PHE A N 1
ATOM 651 C CA . PHE A 1 94 ? 7.774 -8.727 -5.488 1.00 32.47 94 PHE A CA 1
ATOM 652 C C . PHE A 1 94 ? 6.986 -10.010 -5.244 1.00 33.36 94 PHE A C 1
ATOM 653 O O . PHE A 1 94 ? 6.834 -10.450 -4.101 1.00 33.74 94 PHE A O 1
ATOM 661 N N . ARG A 1 95 ? 6.493 -10.604 -6.328 1.00 36.28 95 ARG A N 1
ATOM 662 C CA . ARG A 1 95 ? 5.696 -11.829 -6.262 1.00 37.05 95 ARG A CA 1
ATOM 663 C C . ARG A 1 95 ? 6.449 -13.107 -5.868 1.00 36.76 95 ARG A C 1
ATOM 664 O O . ARG A 1 95 ? 7.671 -13.220 -6.128 1.00 35.31 95 ARG A O 1
ATOM 672 N N . ASP B 1 6 ? -7.531 -20.656 13.923 1.00 90.67 6 ASP B N 1
ATOM 673 C CA . ASP B 1 6 ? -8.762 -20.173 13.234 1.00 90.84 6 ASP B CA 1
ATOM 674 C C . ASP B 1 6 ? -8.446 -19.099 12.195 1.00 90.72 6 ASP B C 1
ATOM 675 O O . ASP B 1 6 ? -7.875 -19.392 11.143 1.00 91.13 6 ASP B O 1
ATOM 680 N N . ARG B 1 7 ? -8.821 -17.857 12.489 1.00 90.21 7 ARG B N 1
ATOM 681 C CA . ARG B 1 7 ? -8.579 -16.748 11.572 1.00 89.48 7 ARG B CA 1
ATOM 682 C C . ARG B 1 7 ? -7.993 -15.561 12.321 1.00 89.30 7 ARG B C 1
ATOM 683 O O . ARG B 1 7 ? -7.996 -15.529 13.552 1.00 89.00 7 ARG B O 1
ATOM 691 N N . PHE B 1 8 ? -7.485 -14.587 11.574 1.00 89.24 8 PHE B N 1
ATOM 692 C CA . PHE B 1 8 ? -6.924 -13.390 12.186 1.00 88.79 8 PHE B CA 1
ATOM 693 C C . PHE B 1 8 ? -8.074 -12.706 12.912 1.00 88.24 8 PHE B C 1
ATOM 694 O O . PHE B 1 8 ? -7.902 -12.142 13.996 1.00 88.34 8 PHE B O 1
ATOM 702 N N . LEU B 1 9 ? -9.251 -12.773 12.296 1.00 86.90 9 LEU B N 1
ATOM 703 C CA . LEU B 1 9 ? -10.463 -12.159 12.829 1.00 85.20 9 LEU B CA 1
ATOM 704 C C . LEU B 1 9 ? -11.513 -13.219 13.171 1.00 84.12 9 LEU B C 1
ATOM 705 O O . LEU B 1 9 ? -12.638 -13.182 12.668 1.00 83.57 9 LEU B O 1
ATOM 710 N N . GLU B 1 10 ? -11.146 -14.160 14.035 1.00 82.88 10 GLU B N 1
ATOM 711 C CA . GLU B 1 10 ? -12.066 -15.224 14.421 1.00 81.46 10 GLU B CA 1
ATOM 712 C C . GLU B 1 10 ? -12.366 -15.160 15.910 1.00 79.55 10 GLU B C 1
ATOM 713 O O . GLU B 1 10 ? -11.731 -14.398 16.638 1.00 80.72 10 GLU B O 1
ATOM 719 N N . GLU B 1 11 ? -13.332 -15.958 16.357 1.00 76.24 11 GLU B N 1
ATOM 720 C CA . GLU B 1 11 ? -13.718 -15.993 17.768 1.00 72.34 11 GLU B CA 1
ATOM 721 C C . GLU B 1 11 ? -14.403 -14.715 18.253 1.00 69.17 11 GLU B C 1
ATOM 722 O O . GLU B 1 11 ? -15.178 -14.754 19.210 1.00 68.30 11 GLU B O 1
ATOM 728 N N . LEU B 1 12 ? -14.115 -13.592 17.596 1.00 65.44 12 LEU B N 1
ATOM 729 C CA . LEU B 1 12 ? -14.695 -12.305 17.978 1.00 62.15 12 LEU B CA 1
ATOM 730 C C . LEU B 1 12 ? -15.453 -11.669 16.810 1.00 59.32 12 LEU B C 1
ATOM 731 O O . LEU B 1 12 ? -14.883 -10.905 16.028 1.00 59.19 12 LEU B O 1
ATOM 736 N N . PRO B 1 13 ? -16.753 -11.970 16.685 1.00 56.47 13 PRO B N 1
ATOM 737 C CA . PRO B 1 13 ? -17.593 -11.436 15.610 1.00 53.86 13 PRO B CA 1
ATOM 738 C C . PRO B 1 13 ? -17.681 -9.914 15.503 1.00 51.38 13 PRO B C 1
ATOM 739 O O . PRO B 1 13 ? -17.417 -9.345 14.444 1.00 50.86 13 PRO B O 1
ATOM 743 N N . GLU B 1 14 ? -18.052 -9.254 16.594 1.00 48.92 14 GLU B N 1
ATOM 744 C CA . GLU B 1 14 ? -18.201 -7.805 16.573 1.00 47.41 14 GLU B CA 1
ATOM 745 C C . GLU B 1 14 ? -16.914 -7.006 16.358 1.00 45.04 14 GLU B C 1
ATOM 746 O O . GLU B 1 14 ? -16.905 -6.064 15.561 1.00 44.05 14 GLU B O 1
ATOM 752 N N . VAL B 1 15 ? -15.830 -7.371 17.040 1.00 42.67 15 VAL B N 1
ATOM 753 C CA . VAL B 1 15 ? -14.583 -6.635 16.854 1.00 40.44 15 VAL B CA 1
ATOM 754 C C . VAL B 1 15 ? -14.080 -6.817 15.428 1.00 38.30 15 VAL B C 1
ATOM 755 O O . VAL B 1 15 ? -13.479 -5.913 14.850 1.00 36.67 15 VAL B O 1
ATOM 759 N N . ALA B 1 16 ? -14.329 -7.993 14.862 1.00 37.28 16 ALA B N 1
ATOM 760 C CA . ALA B 1 16 ? -13.910 -8.275 13.499 1.00 35.29 16 ALA B CA 1
ATOM 761 C C . ALA B 1 16 ? -14.738 -7.422 12.536 1.00 36.38 16 ALA B C 1
ATOM 762 O O . ALA B 1 16 ? -14.179 -6.792 11.636 1.00 36.85 16 ALA B O 1
ATOM 764 N N . GLU B 1 17 ? -16.060 -7.393 12.730 1.00 35.50 17 GLU B N 1
ATOM 765 C CA . GLU B 1 17 ? -16.940 -6.590 11.873 1.00 36.31 17 GLU B CA 1
ATOM 766 C C . GLU B 1 17 ? -16.518 -5.122 11.910 1.00 33.93 17 GLU B C 1
ATOM 767 O O . GLU B 1 17 ? -16.391 -4.474 10.872 1.00 32.69 17 GLU B O 1
ATOM 773 N N . SER B 1 18 ? -16.315 -4.594 13.113 1.00 31.77 18 SER B N 1
ATOM 774 C CA . SER B 1 18 ? -15.940 -3.193 13.242 1.00 31.76 18 SER B CA 1
ATOM 775 C C . SER B 1 18 ? -14.569 -2.897 12.645 1.00 31.96 18 SER B C 1
ATOM 776 O O . SER B 1 18 ? -14.376 -1.845 12.044 1.00 33.17 18 SER B O 1
ATOM 779 N N . PHE B 1 19 ? -13.618 -3.814 12.785 1.00 31.52 19 PHE B N 1
ATOM 780 C CA . PHE B 1 19 ? -12.310 -3.568 12.206 1.00 31.85 19 PHE B CA 1
ATOM 781 C C . PHE B 1 19 ? -12.423 -3.455 10.692 1.00 32.32 19 PHE B C 1
ATOM 782 O O . PHE B 1 19 ? -11.793 -2.594 10.079 1.00 31.24 19 PHE B O 1
ATOM 790 N N . LYS B 1 20 ? -13.219 -4.339 10.097 1.00 33.40 20 LYS B N 1
ATOM 791 C CA . LYS B 1 20 ? -13.432 -4.341 8.655 1.00 35.81 20 LYS B CA 1
ATOM 792 C C . LYS B 1 20 ? -14.042 -3.023 8.193 1.00 35.86 20 LYS B C 1
ATOM 793 O O . LYS B 1 20 ? -13.657 -2.487 7.158 1.00 37.41 20 LYS B O 1
ATOM 799 N N . ASN B 1 21 ? -15.000 -2.506 8.959 1.00 35.18 21 ASN B N 1
ATOM 800 C CA . ASN B 1 21 ? -15.644 -1.253 8.600 1.00 34.70 21 ASN B CA 1
ATOM 801 C C . ASN B 1 21 ? -14.655 -0.115 8.780 1.00 33.13 21 ASN B C 1
ATOM 802 O O . ASN B 1 21 ? -14.682 0.864 8.036 1.00 34.17 21 ASN B O 1
ATOM 807 N N . PHE B 1 22 ? -13.781 -0.238 9.771 1.00 30.34 22 PHE B N 1
ATOM 808 C CA . PHE B 1 22 ? -12.769 0.774 9.977 1.00 28.25 22 PHE B CA 1
ATOM 809 C C . PHE B 1 22 ? -11.832 0.740 8.770 1.00 29.04 22 PHE B C 1
ATOM 810 O O . PHE B 1 22 ? -11.438 1.780 8.252 1.00 28.70 22 PHE B O 1
ATOM 818 N N . ARG B 1 23 ? -11.489 -0.466 8.325 1.00 29.60 23 ARG B N 1
ATOM 819 C CA . ARG B 1 23 ? -10.607 -0.645 7.185 1.00 32.01 23 ARG B CA 1
ATOM 820 C C . ARG B 1 23 ? -11.270 -0.075 5.948 1.00 32.38 23 ARG B C 1
ATOM 821 O O . ARG B 1 23 ? -10.645 0.643 5.160 1.00 30.83 23 ARG B O 1
ATOM 829 N N . GLU B 1 24 ? -12.552 -0.385 5.794 1.00 33.04 24 GLU B N 1
ATOM 830 C CA . GLU B 1 24 ? -13.326 0.097 4.656 1.00 34.73 24 GLU B CA 1
ATOM 831 C C . GLU B 1 24 ? -13.403 1.613 4.641 1.00 33.10 24 GLU B C 1
ATOM 832 O O . GLU B 1 24 ? -13.249 2.235 3.593 1.00 34.13 24 GLU B O 1
ATOM 838 N N . ALA B 1 25 ? -13.636 2.205 5.808 1.00 32.20 25 ALA B N 1
ATOM 839 C CA . ALA B 1 25 ? -13.736 3.657 5.920 1.00 31.87 25 ALA B CA 1
ATOM 840 C C . ALA B 1 25 ? -12.449 4.349 5.481 1.00 32.14 25 ALA B C 1
ATOM 841 O O . ALA B 1 25 ? -12.482 5.283 4.686 1.00 33.99 25 ALA B O 1
ATOM 843 N N . VAL B 1 26 ? -11.313 3.897 5.993 1.00 32.11 26 VAL B N 1
ATOM 844 C CA . VAL B 1 26 ? -10.049 4.508 5.603 1.00 34.43 26 VAL B CA 1
ATOM 845 C C . VAL B 1 26 ? -9.729 4.221 4.136 1.00 35.31 26 VAL B C 1
ATOM 846 O O . VAL B 1 26 ? -9.164 5.066 3.444 1.00 34.15 26 VAL B O 1
ATOM 850 N N . ARG B 1 27 ? -10.109 3.034 3.665 1.00 36.69 27 ARG B N 1
ATOM 851 C CA . ARG B 1 27 ? -9.841 2.636 2.287 1.00 38.13 27 ARG B CA 1
ATOM 852 C C . ARG B 1 27 ? -10.683 3.341 1.232 1.00 38.66 27 ARG B C 1
ATOM 853 O O . ARG B 1 27 ? -10.263 3.462 0.079 1.00 37.35 27 ARG B O 1
ATOM 861 N N . SER B 1 28 ? -11.864 3.808 1.624 1.00 38.62 28 SER B N 1
ATOM 862 C CA . SER B 1 28 ? -12.737 4.503 0.694 1.00 38.86 28 SER B CA 1
ATOM 863 C C . SER B 1 28 ? -12.798 6.010 0.976 1.00 40.44 28 SER B C 1
ATOM 864 O O . SER B 1 28 ? -13.529 6.747 0.307 1.00 40.18 28 SER B O 1
ATOM 867 N N . GLU B 1 29 ? -12.029 6.467 1.962 1.00 40.65 29 GLU B N 1
ATOM 868 C CA . GLU B 1 29 ? -11.975 7.890 2.305 1.00 40.85 29 GLU B CA 1
ATOM 869 C C . GLU B 1 29 ? -11.548 8.607 1.012 1.00 41.02 29 GLU B C 1
ATOM 870 O O . GLU B 1 29 ? -10.488 8.308 0.452 1.00 41.55 29 GLU B O 1
ATOM 876 N N . GLY B 1 30 ? -12.363 9.555 0.549 1.00 40.20 30 GLY B N 1
ATOM 877 C CA . GLY B 1 30 ? -12.094 10.228 -0.716 1.00 38.09 30 GLY B CA 1
ATOM 878 C C . GLY B 1 30 ? -11.246 11.479 -0.794 1.00 37.54 30 GLY B C 1
ATOM 879 O O . GLY B 1 30 ? -11.245 12.162 -1.823 1.00 34.05 30 GLY B O 1
ATOM 880 N N . LYS B 1 31 ? -10.516 11.783 0.273 1.00 37.56 31 LYS B N 1
ATOM 881 C CA . LYS B 1 31 ? -9.672 12.966 0.284 1.00 35.58 31 LYS B CA 1
ATOM 882 C C . LYS B 1 31 ? -8.381 12.651 -0.473 1.00 33.98 31 LYS B C 1
ATOM 883 O O . LYS B 1 31 ? -7.640 13.553 -0.864 1.00 34.35 31 LYS B O 1
ATOM 889 N N . LEU B 1 32 ? -8.117 11.364 -0.684 1.00 31.74 32 LEU B N 1
ATOM 890 C CA . LEU B 1 32 ? -6.930 10.926 -1.430 1.00 30.74 32 LEU B CA 1
ATOM 891 C C . LEU B 1 32 ? -7.368 9.975 -2.540 1.00 28.86 32 LEU B C 1
ATOM 892 O O . LEU B 1 32 ? -8.402 9.324 -2.409 1.00 29.61 32 LEU B O 1
ATOM 897 N N . THR B 1 33 ? -6.597 9.889 -3.624 1.00 27.41 33 THR B N 1
ATOM 898 C CA . THR B 1 33 ? -6.940 8.982 -4.725 1.00 28.73 33 THR B CA 1
ATOM 899 C C . THR B 1 33 ? -6.592 7.561 -4.307 1.00 31.32 33 THR B C 1
ATOM 900 O O . THR B 1 33 ? -5.806 7.357 -3.384 1.00 32.58 33 THR B O 1
ATOM 904 N N . GLU B 1 34 ? -7.160 6.578 -4.994 1.00 33.09 34 GLU B N 1
ATOM 905 C CA . GLU B 1 34 ? -6.889 5.185 -4.674 1.00 34.33 34 GLU B CA 1
ATOM 906 C C . GLU B 1 34 ? -5.403 4.843 -4.848 1.00 32.53 34 GLU B C 1
ATOM 907 O O . GLU B 1 34 ? -4.808 4.162 -4.015 1.00 32.25 34 GLU B O 1
ATOM 913 N N . ARG B 1 35 ? -4.811 5.325 -5.932 1.00 31.86 35 ARG B N 1
ATOM 914 C CA . ARG B 1 35 ? -3.400 5.083 -6.215 1.00 32.84 35 ARG B CA 1
ATOM 915 C C . ARG B 1 35 ? -2.510 5.531 -5.052 1.00 32.75 35 ARG B C 1
ATOM 916 O O . ARG B 1 35 ? -1.581 4.824 -4.657 1.00 32.38 35 ARG B O 1
ATOM 924 N N . GLU B 1 36 ? -2.798 6.706 -4.505 1.00 32.13 36 GLU B N 1
ATOM 925 C CA . GLU B 1 36 ? -2.019 7.236 -3.387 1.00 31.10 36 GLU B CA 1
ATOM 926 C C . GLU B 1 36 ? -2.207 6.393 -2.120 1.00 29.67 36 GLU B C 1
ATOM 927 O O . GLU B 1 36 ? -1.242 6.127 -1.399 1.00 29.10 36 GLU B O 1
ATOM 933 N N . LYS B 1 37 ? -3.440 5.958 -1.866 1.00 27.29 37 LYS B N 1
ATOM 934 C CA . LYS B 1 37 ? -3.738 5.137 -0.702 1.00 28.95 37 LYS B CA 1
ATOM 935 C C . LYS B 1 37 ? -3.074 3.763 -0.808 1.00 28.22 37 LYS B C 1
ATOM 936 O O . LYS B 1 37 ? -2.672 3.189 0.202 1.00 25.81 37 LYS B O 1
ATOM 942 N N . LEU B 1 38 ? -2.961 3.245 -2.032 1.00 27.82 38 LEU B N 1
ATOM 943 C CA . LEU B 1 38 ? -2.304 1.964 -2.266 1.00 26.67 38 LEU B CA 1
ATOM 944 C C . LEU B 1 38 ? -0.802 2.152 -2.042 1.00 26.61 38 LEU B C 1
ATOM 945 O O . LEU B 1 38 ? -0.145 1.304 -1.436 1.00 27.64 38 LEU B O 1
ATOM 950 N N . LEU B 1 39 ? -0.254 3.267 -2.518 1.00 25.65 39 LEU B N 1
ATOM 951 C CA . LEU B 1 39 ? 1.174 3.518 -2.335 1.00 26.02 39 LEU B CA 1
ATOM 952 C C . LEU B 1 39 ? 1.499 3.759 -0.859 1.00 24.13 39 LEU B C 1
ATOM 953 O O . LEU B 1 39 ? 2.536 3.327 -0.355 1.00 22.99 39 LEU B O 1
ATOM 958 N N . ILE B 1 40 ? 0.600 4.442 -0.169 1.00 22.33 40 ILE B N 1
ATOM 959 C CA . ILE B 1 40 ? 0.814 4.714 1.236 1.00 21.53 40 ILE B CA 1
ATOM 960 C C . ILE B 1 40 ? 0.783 3.425 2.041 1.00 20.70 40 ILE B C 1
ATOM 961 O O . ILE B 1 40 ? 1.573 3.258 2.971 1.00 18.75 40 ILE B O 1
ATOM 966 N N . SER B 1 41 ? -0.118 2.515 1.662 1.00 19.20 41 SER B N 1
ATOM 967 C CA . SER B 1 41 ? -0.270 1.231 2.338 1.00 18.37 41 SER B CA 1
ATOM 968 C C . SER B 1 41 ? 1.002 0.419 2.279 1.00 17.52 41 SER B C 1
ATOM 969 O O . SER B 1 41 ? 1.448 -0.132 3.272 1.00 18.30 41 SER B O 1
ATOM 972 N N . VAL B 1 42 ? 1.566 0.328 1.088 1.00 18.10 42 VAL B N 1
ATOM 973 C CA . VAL B 1 42 ? 2.790 -0.430 0.880 1.00 17.41 42 VAL B CA 1
ATOM 974 C C . VAL B 1 42 ? 3.955 0.196 1.621 1.00 17.11 42 VAL B C 1
ATOM 975 O O . VAL B 1 42 ? 4.707 -0.506 2.295 1.00 17.16 42 VAL B O 1
ATOM 979 N N . ALA B 1 43 ? 4.094 1.516 1.493 1.00 16.38 43 ALA B N 1
ATOM 980 C CA . ALA B 1 43 ? 5.158 2.256 2.164 1.00 16.24 43 ALA B CA 1
ATOM 981 C C . ALA B 1 43 ? 5.084 2.038 3.677 1.00 17.53 43 ALA B C 1
ATOM 982 O O . ALA B 1 43 ? 6.105 1.783 4.332 1.00 17.30 43 ALA B O 1
ATOM 984 N N . CYS B 1 44 ? 3.876 2.137 4.228 1.00 18.37 44 CYS B N 1
ATOM 985 C CA . CYS B 1 44 ? 3.679 1.960 5.662 1.00 20.68 44 CYS B CA 1
ATOM 986 C C . CYS B 1 44 ? 3.989 0.538 6.110 1.00 21.07 44 CYS B C 1
ATOM 987 O O . CYS B 1 44 ? 4.568 0.333 7.187 1.00 19.85 44 CYS B O 1
ATOM 990 N N . SER B 1 45 ? 3.614 -0.440 5.285 1.00 20.13 45 SER B N 1
ATOM 991 C CA . SER B 1 45 ? 3.891 -1.835 5.606 1.00 21.11 45 SER B CA 1
ATOM 992 C C . SER B 1 45 ? 5.399 -2.034 5.694 1.00 21.11 45 SER B C 1
ATOM 993 O O . SER B 1 45 ? 5.878 -2.749 6.565 1.00 21.33 45 SER B O 1
ATOM 996 N N . VAL B 1 46 ? 6.147 -1.405 4.788 1.00 20.89 46 VAL B N 1
ATOM 997 C CA . VAL B 1 46 ? 7.602 -1.544 4.801 1.00 21.81 46 VAL B CA 1
ATOM 998 C C . VAL B 1 46 ? 8.171 -0.899 6.057 1.00 21.08 46 VAL B C 1
ATOM 999 O O . VAL B 1 46 ? 8.890 -1.550 6.795 1.00 22.85 46 VAL B O 1
ATOM 1003 N N . ALA B 1 47 ? 7.830 0.367 6.301 1.00 21.09 47 ALA B N 1
ATOM 1004 C CA . ALA B 1 47 ? 8.302 1.102 7.480 1.00 21.74 47 ALA B CA 1
ATOM 1005 C C . ALA B 1 47 ? 8.105 0.332 8.785 1.00 23.35 47 ALA B C 1
ATOM 1006 O O . ALA B 1 47 ? 8.984 0.309 9.645 1.00 25.06 47 ALA B O 1
ATOM 1008 N N . VAL B 1 48 ? 6.940 -0.284 8.932 1.00 24.92 48 VAL B N 1
ATOM 1009 C CA . VAL B 1 48 ? 6.607 -1.069 10.115 1.00 25.04 48 VAL B CA 1
ATOM 1010 C C . VAL B 1 48 ? 7.256 -2.460 10.057 1.00 26.38 48 VAL B C 1
ATOM 1011 O O . VAL B 1 48 ? 7.244 -3.210 11.027 1.00 26.92 48 VAL B O 1
ATOM 1015 N N . ARG B 1 49 ? 7.831 -2.795 8.910 1.00 27.95 49 ARG B N 1
ATOM 1016 C CA . ARG B 1 49 ? 8.503 -4.076 8.727 1.00 29.85 49 ARG B CA 1
ATOM 1017 C C . ARG B 1 49 ? 7.618 -5.326 8.806 1.00 29.72 49 ARG B C 1
ATOM 1018 O O . ARG B 1 49 ? 8.032 -6.352 9.346 1.00 28.58 49 ARG B O 1
ATOM 1026 N N . CYS B 1 50 ? 6.395 -5.255 8.292 1.00 28.84 50 CYS B N 1
ATOM 1027 C CA . CYS B 1 50 ? 5.559 -6.452 8.293 1.00 29.02 50 CYS B CA 1
ATOM 1028 C C . CYS B 1 50 ? 5.628 -7.000 6.857 1.00 28.32 50 CYS B C 1
ATOM 1029 O O . CYS B 1 50 ? 5.187 -6.345 5.910 1.00 26.10 50 CYS B O 1
ATOM 1032 N N . ASP B 1 51 ? 6.222 -8.186 6.705 1.00 28.22 51 ASP B N 1
ATOM 1033 C CA . ASP B 1 51 ? 6.384 -8.819 5.391 1.00 29.20 51 ASP B CA 1
ATOM 1034 C C . ASP B 1 51 ? 5.098 -9.235 4.695 1.00 26.52 51 ASP B C 1
ATOM 1035 O O . ASP B 1 51 ? 4.921 -8.978 3.505 1.00 25.53 51 ASP B O 1
ATOM 1040 N N . ALA B 1 52 ? 4.210 -9.888 5.434 1.00 24.79 52 ALA B N 1
ATOM 1041 C CA . ALA B 1 52 ? 2.950 -10.337 4.870 1.00 23.71 52 ALA B CA 1
ATOM 1042 C C . ALA B 1 52 ? 2.097 -9.134 4.500 1.00 23.51 52 ALA B C 1
ATOM 1043 O O . ALA B 1 52 ? 1.388 -9.153 3.504 1.00 22.31 52 ALA B O 1
ATOM 1045 N N . CYS B 1 53 ? 2.157 -8.086 5.309 1.00 23.85 53 CYS B N 1
ATOM 1046 C CA . CYS B 1 53 ? 1.376 -6.893 5.013 1.00 25.76 53 CYS B CA 1
ATOM 1047 C C . CYS B 1 53 ? 1.898 -6.294 3.706 1.00 23.64 53 CYS B C 1
ATOM 1048 O O . CYS B 1 53 ? 1.131 -5.999 2.791 1.00 25.72 53 CYS B O 1
ATOM 1051 N N . THR B 1 54 ? 3.209 -6.095 3.638 1.00 20.13 54 THR B N 1
ATOM 1052 C CA . THR B 1 54 ? 3.825 -5.537 2.453 1.00 21.73 54 THR B CA 1
ATOM 1053 C C . THR B 1 54 ? 3.458 -6.325 1.191 1.00 22.19 54 THR B C 1
ATOM 1054 O O . THR B 1 54 ? 3.061 -5.746 0.176 1.00 20.16 54 THR B O 1
ATOM 1058 N N . ARG B 1 55 ? 3.591 -7.644 1.263 1.00 20.51 55 ARG B N 1
ATOM 1059 C CA . ARG B 1 55 ? 3.285 -8.494 0.124 1.00 22.68 55 ARG B CA 1
ATOM 1060 C C . ARG B 1 55 ? 1.821 -8.367 -0.307 1.00 23.58 55 ARG B C 1
ATOM 1061 O O . ARG B 1 55 ? 1.532 -8.235 -1.506 1.00 23.86 55 ARG B O 1
ATOM 1069 N N . ARG B 1 56 ? 0.904 -8.395 0.659 1.00 21.67 56 ARG B N 1
ATOM 1070 C CA . ARG B 1 56 ? -0.519 -8.286 0.349 1.00 23.67 56 ARG B CA 1
ATOM 1071 C C . ARG B 1 56 ? -0.875 -6.933 -0.239 1.00 23.80 56 ARG B C 1
ATOM 1072 O O . ARG B 1 56 ? -1.582 -6.853 -1.245 1.00 22.11 56 ARG B O 1
ATOM 1080 N N . HIS B 1 57 ? -0.411 -5.864 0.396 1.00 22.22 57 HIS B N 1
ATOM 1081 C CA . HIS B 1 57 ? -0.729 -4.552 -0.123 1.00 22.77 57 HIS B CA 1
ATOM 1082 C C . HIS B 1 57 ? -0.046 -4.320 -1.463 1.00 23.65 57 HIS B C 1
ATOM 1083 O O . HIS B 1 57 ? -0.577 -3.607 -2.317 1.00 24.83 57 HIS B O 1
ATOM 1090 N N . ALA B 1 58 ? 1.111 -4.946 -1.658 1.00 24.25 58 ALA B N 1
ATOM 1091 C CA . ALA B 1 58 ? 1.846 -4.814 -2.911 1.00 25.69 58 ALA B CA 1
ATOM 1092 C C . ALA B 1 58 ? 1.099 -5.497 -4.042 1.00 27.26 58 ALA B C 1
ATOM 1093 O O . ALA B 1 58 ? 1.087 -5.001 -5.171 1.00 28.87 58 ALA B O 1
ATOM 1095 N N . GLU B 1 59 ? 0.493 -6.644 -3.752 1.00 28.04 59 GLU B N 1
ATOM 1096 C CA . GLU B 1 59 ? -0.252 -7.364 -4.776 1.00 31.10 59 GLU B CA 1
ATOM 1097 C C . GLU B 1 59 ? -1.458 -6.528 -5.182 1.00 30.85 59 GLU B C 1
ATOM 1098 O O . GLU B 1 59 ? -1.745 -6.384 -6.366 1.00 30.09 59 GLU B O 1
ATOM 1104 N N . GLU B 1 60 ? -2.151 -5.962 -4.199 1.00 31.59 60 GLU B N 1
ATOM 1105 C CA . GLU B 1 60 ? -3.320 -5.147 -4.484 1.00 32.42 60 GLU B CA 1
ATOM 1106 C C . GLU B 1 60 ? -2.967 -3.956 -5.371 1.00 32.12 60 GLU B C 1
ATOM 1107 O O . GLU B 1 60 ? -3.726 -3.607 -6.274 1.00 32.44 60 GLU B O 1
ATOM 1113 N N . ALA B 1 61 ? -1.819 -3.335 -5.118 1.00 31.27 61 ALA B N 1
ATOM 1114 C CA . ALA B 1 61 ? -1.391 -2.189 -5.911 1.00 29.92 61 ALA B CA 1
ATOM 1115 C C . ALA B 1 61 ? -1.054 -2.642 -7.332 1.00 30.43 61 ALA B C 1
ATOM 1116 O O . ALA B 1 61 ? -1.474 -2.016 -8.307 1.00 30.90 61 ALA B O 1
ATOM 1118 N N . LEU B 1 62 ? -0.296 -3.728 -7.445 1.00 29.37 62 LEU B N 1
ATOM 1119 C CA . LEU B 1 62 ? 0.058 -4.271 -8.750 1.00 30.28 62 LEU B CA 1
ATOM 1120 C C . LEU B 1 62 ? -1.212 -4.557 -9.559 1.00 32.10 62 LEU B C 1
ATOM 1121 O O . LEU B 1 62 ? -1.293 -4.215 -10.741 1.00 32.31 62 LEU B O 1
ATOM 1126 N N . GLU B 1 63 ? -2.201 -5.176 -8.920 1.00 32.70 63 GLU B N 1
ATOM 1127 C CA . GLU B 1 63 ? -3.465 -5.480 -9.586 1.00 35.16 63 GLU B CA 1
ATOM 1128 C C . GLU B 1 63 ? -4.154 -4.204 -10.077 1.00 36.67 63 GLU B C 1
ATOM 1129 O O . GLU B 1 63 ? -4.947 -4.239 -11.019 1.00 37.49 63 GLU B O 1
ATOM 1135 N N . ALA B 1 64 ? -3.855 -3.082 -9.430 1.00 36.33 64 ALA B N 1
ATOM 1136 C CA . ALA B 1 64 ? -4.458 -1.808 -9.806 1.00 36.42 64 ALA B CA 1
ATOM 1137 C C . ALA B 1 64 ? -3.586 -1.017 -10.781 1.00 35.74 64 ALA B C 1
ATOM 1138 O O . ALA B 1 64 ? -3.812 0.171 -11.005 1.00 35.76 64 ALA B O 1
ATOM 1140 N N . GLY B 1 65 ? -2.576 -1.673 -11.343 1.00 34.43 65 GLY B N 1
ATOM 1141 C CA . GLY B 1 65 ? -1.719 -1.003 -12.304 1.00 32.89 65 GLY B CA 1
ATOM 1142 C C . GLY B 1 65 ? -0.475 -0.305 -11.790 1.00 34.05 65 GLY B C 1
ATOM 1143 O O . GLY B 1 65 ? 0.299 0.218 -12.584 1.00 34.03 65 GLY B O 1
ATOM 1144 N N . ILE B 1 66 ? -0.256 -0.272 -10.480 1.00 33.23 66 ILE B N 1
ATOM 1145 C CA . ILE B 1 66 ? 0.937 0.392 -9.990 1.00 31.22 66 ILE B CA 1
ATOM 1146 C C . ILE B 1 66 ? 2.134 -0.495 -10.275 1.00 31.08 66 ILE B C 1
ATOM 1147 O O . ILE B 1 66 ? 2.045 -1.719 -10.207 1.00 28.64 66 ILE B O 1
ATOM 1152 N N . THR B 1 67 ? 3.252 0.128 -10.616 1.00 31.83 67 THR B N 1
ATOM 1153 C CA . THR B 1 67 ? 4.451 -0.618 -10.953 1.00 33.85 67 THR B CA 1
ATOM 1154 C C . THR B 1 67 ? 5.330 -0.898 -9.759 1.00 33.61 67 THR B C 1
ATOM 1155 O O . THR B 1 67 ? 5.321 -0.165 -8.771 1.00 32.56 67 THR B O 1
ATOM 1159 N N . GLU B 1 68 ? 6.097 -1.973 -9.863 1.00 34.26 68 GLU B N 1
ATOM 1160 C CA . GLU B 1 68 ? 6.985 -2.361 -8.793 1.00 34.75 68 GLU B CA 1
ATOM 1161 C C . GLU B 1 68 ? 8.085 -1.327 -8.624 1.00 33.71 68 GLU B C 1
ATOM 1162 O O . GLU B 1 68 ? 8.711 -1.257 -7.570 1.00 35.02 68 GLU B O 1
ATOM 1168 N N . GLY B 1 69 ? 8.307 -0.520 -9.658 1.00 32.05 69 GLY B N 1
ATOM 1169 C CA . GLY B 1 69 ? 9.303 0.538 -9.571 1.00 31.60 69 GLY B CA 1
ATOM 1170 C C . GLY B 1 69 ? 8.737 1.648 -8.693 1.00 32.06 69 GLY B C 1
ATOM 1171 O O . GLY B 1 69 ? 9.431 2.193 -7.826 1.00 30.68 69 GLY B O 1
ATOM 1172 N N . GLU B 1 70 ? 7.465 1.985 -8.917 1.00 31.33 70 GLU B N 1
ATOM 1173 C CA . GLU B 1 70 ? 6.801 3.011 -8.120 1.00 31.27 70 GLU B CA 1
ATOM 1174 C C . GLU B 1 70 ? 6.729 2.498 -6.681 1.00 30.08 70 GLU B C 1
ATOM 1175 O O . GLU B 1 70 ? 7.004 3.230 -5.728 1.00 30.54 70 GLU B O 1
ATOM 1181 N N . LEU B 1 71 ? 6.366 1.230 -6.535 1.00 27.18 71 LEU B N 1
ATOM 1182 C CA . LEU B 1 71 ? 6.289 0.610 -5.222 1.00 25.42 71 LEU B CA 1
ATOM 1183 C C . LEU B 1 71 ? 7.667 0.622 -4.562 1.00 24.03 71 LEU B C 1
ATOM 1184 O O . LEU B 1 71 ? 7.777 0.818 -3.361 1.00 24.68 71 LEU B O 1
ATOM 1189 N N . ALA B 1 72 ? 8.719 0.422 -5.353 1.00 22.81 72 ALA B N 1
ATOM 1190 C CA . ALA B 1 72 ? 10.076 0.429 -4.819 1.00 21.52 72 ALA B CA 1
ATOM 1191 C C . ALA B 1 72 ? 10.453 1.817 -4.260 1.00 22.69 72 ALA B C 1
ATOM 1192 O O . ALA B 1 72 ? 11.098 1.924 -3.221 1.00 21.45 72 ALA B O 1
ATOM 1194 N N . GLU B 1 73 ? 10.049 2.876 -4.959 1.00 23.15 73 GLU B N 1
ATOM 1195 C CA . GLU B 1 73 ? 10.332 4.238 -4.508 1.00 22.91 73 GLU B CA 1
ATOM 1196 C C . GLU B 1 73 ? 9.586 4.562 -3.218 1.00 21.22 73 GLU B C 1
ATOM 1197 O O . GLU B 1 73 ? 10.101 5.271 -2.368 1.00 21.16 73 GLU B O 1
ATOM 1203 N N . ALA B 1 74 ? 8.373 4.038 -3.070 1.00 22.56 74 ALA B N 1
A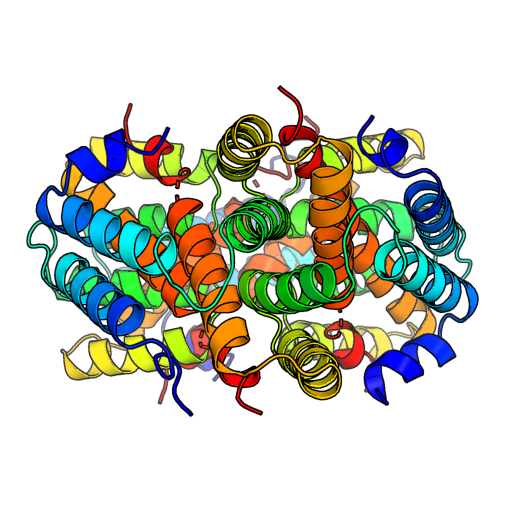TOM 1204 C CA . ALA B 1 74 ? 7.579 4.267 -1.861 1.00 20.84 74 ALA B CA 1
ATOM 1205 C C . ALA B 1 74 ? 8.273 3.610 -0.668 1.00 20.37 74 ALA B C 1
ATOM 1206 O O . ALA B 1 74 ? 8.365 4.195 0.405 1.00 21.12 74 ALA B O 1
ATOM 1208 N N . ALA B 1 75 ? 8.758 2.388 -0.867 1.00 20.20 75 ALA B N 1
ATOM 1209 C CA . ALA B 1 75 ? 9.466 1.650 0.171 1.00 20.36 75 ALA B CA 1
ATOM 1210 C C . ALA B 1 75 ? 10.804 2.355 0.481 1.00 21.34 75 ALA B C 1
ATOM 1211 O O . ALA B 1 75 ? 11.298 2.326 1.618 1.00 21.23 75 ALA B O 1
ATOM 1213 N N . ALA B 1 76 ? 11.381 2.986 -0.537 1.00 19.08 76 ALA B N 1
ATOM 1214 C CA . ALA B 1 76 ? 12.633 3.712 -0.380 1.00 18.75 76 ALA B CA 1
ATOM 1215 C C . ALA B 1 76 ? 12.405 4.926 0.526 1.00 19.83 76 ALA B C 1
ATOM 1216 O O . ALA B 1 76 ? 13.280 5.299 1.310 1.00 19.56 76 ALA B O 1
ATOM 1218 N N . VAL B 1 77 ? 11.233 5.546 0.421 1.00 19.97 77 VAL B N 1
ATOM 1219 C CA . VAL B 1 77 ? 10.932 6.689 1.278 1.00 21.64 77 VAL B CA 1
ATOM 1220 C C . VAL B 1 77 ? 10.842 6.208 2.729 1.00 21.37 77 VAL B C 1
ATOM 1221 O O . VAL B 1 77 ? 11.307 6.874 3.643 1.00 22.02 77 VAL B O 1
ATOM 1225 N N . ALA B 1 78 ? 10.248 5.040 2.933 1.00 23.25 78 ALA B N 1
ATOM 1226 C CA . ALA B 1 78 ? 10.125 4.478 4.270 1.00 23.47 78 ALA B CA 1
ATOM 1227 C C . ALA B 1 78 ? 11.512 4.125 4.816 1.00 24.64 78 ALA B C 1
ATOM 1228 O O . ALA B 1 78 ? 11.769 4.257 6.013 1.00 26.49 78 ALA B O 1
ATOM 1230 N N . ALA B 1 79 ? 12.412 3.670 3.954 1.00 23.88 79 ALA B N 1
ATOM 1231 C CA . ALA B 1 79 ? 13.755 3.341 4.420 1.00 25.34 79 ALA B CA 1
ATOM 1232 C C . ALA B 1 79 ? 14.425 4.602 4.952 1.00 25.75 79 ALA B C 1
ATOM 1233 O O . ALA B 1 79 ? 15.088 4.576 5.985 1.00 27.29 79 ALA B O 1
ATOM 1235 N N . LEU B 1 80 ? 14.228 5.706 4.238 1.00 25.78 80 LEU B N 1
ATOM 1236 C CA . LEU B 1 80 ? 14.797 6.997 4.599 1.00 25.81 80 LEU B CA 1
ATOM 1237 C C . LEU B 1 80 ? 14.225 7.546 5.903 1.00 27.37 80 LEU B C 1
ATOM 1238 O O . LEU B 1 80 ? 14.938 8.196 6.674 1.00 28.80 80 LEU B O 1
ATOM 1243 N N . ILE B 1 81 ? 12.938 7.299 6.140 1.00 25.99 81 ILE B N 1
ATOM 1244 C CA . ILE B 1 81 ? 12.282 7.773 7.347 1.00 24.85 81 ILE B CA 1
ATOM 1245 C C . ILE B 1 81 ? 12.850 7.065 8.563 1.00 27.31 81 ILE B C 1
ATOM 1246 O O . ILE B 1 81 ? 13.093 7.691 9.604 1.00 28.23 81 ILE B O 1
ATOM 1251 N N . ARG B 1 82 ? 13.060 5.760 8.434 1.00 26.54 82 ARG B N 1
ATOM 1252 C CA . ARG B 1 82 ? 13.592 4.978 9.537 1.00 28.48 82 ARG B CA 1
ATOM 1253 C C . ARG B 1 82 ? 15.012 5.405 9.918 1.00 30.87 82 ARG B C 1
ATOM 1254 O O . ARG B 1 82 ? 15.359 5.435 11.106 1.00 31.64 82 ARG B O 1
ATOM 1262 N N . ALA B 1 83 ? 15.831 5.727 8.921 1.00 30.43 83 ALA B N 1
ATOM 1263 C CA . ALA B 1 83 ? 17.193 6.170 9.195 1.00 33.11 83 ALA B CA 1
ATOM 1264 C C . ALA B 1 83 ? 17.166 7.598 9.740 1.00 34.21 83 ALA B C 1
ATOM 1265 O O . ALA B 1 83 ? 17.981 7.957 10.586 1.00 34.49 83 ALA B O 1
ATOM 1267 N N . GLY B 1 84 ? 16.228 8.409 9.252 1.00 35.21 84 GLY B N 1
ATOM 1268 C CA . GLY B 1 84 ? 16.118 9.778 9.724 1.00 35.82 84 GLY B CA 1
ATOM 1269 C C . GLY B 1 84 ? 15.653 9.828 11.174 1.00 38.32 84 GLY B C 1
ATOM 1270 O O . GLY B 1 84 ? 16.195 10.570 11.995 1.00 37.85 84 GLY B O 1
ATOM 1271 N N . SER B 1 85 ? 14.644 9.026 11.496 1.00 39.52 85 SER B N 1
ATOM 1272 C CA . SER B 1 85 ? 14.117 8.982 12.852 1.00 40.81 85 SER B CA 1
ATOM 1273 C C . SER B 1 85 ? 15.180 8.536 13.869 1.00 41.72 85 SER B C 1
ATOM 1274 O O . SER B 1 85 ? 15.209 9.020 15.001 1.00 40.69 85 SER B O 1
ATOM 1277 N N . ALA B 1 86 ? 16.047 7.613 13.471 1.00 43.35 86 ALA B N 1
ATOM 1278 C CA . ALA B 1 86 ? 17.100 7.160 14.370 1.00 46.08 86 ALA B CA 1
ATOM 1279 C C . ALA B 1 86 ? 18.046 8.332 14.629 1.00 47.27 86 ALA B C 1
ATOM 1280 O O . ALA B 1 86 ? 18.597 8.477 15.720 1.00 46.91 86 ALA B O 1
ATOM 1290 N N . ASN B 1 88 ? 17.144 11.494 14.593 1.00 46.10 88 ASN B N 1
ATOM 1291 C CA . ASN B 1 88 ? 16.449 12.495 15.400 1.00 44.98 88 ASN B CA 1
ATOM 1292 C C . ASN B 1 88 ? 16.755 12.196 16.869 1.00 44.51 88 ASN B C 1
ATOM 1293 O O . ASN B 1 88 ? 17.034 13.102 17.649 1.00 42.95 88 ASN B O 1
ATOM 1298 N N . THR B 1 89 ? 16.699 10.917 17.235 1.00 44.43 89 THR B N 1
ATOM 1299 C CA . THR B 1 89 ? 16.985 10.503 18.602 1.00 44.84 89 THR B CA 1
ATOM 1300 C C . THR B 1 89 ? 18.493 10.551 18.850 1.00 46.50 89 THR B C 1
ATOM 1301 O O . THR B 1 89 ? 18.946 10.648 19.991 1.00 44.06 89 THR B O 1
ATOM 1305 N N . ALA B 1 90 ? 19.267 10.517 17.770 1.00 49.89 90 ALA B N 1
ATOM 1306 C CA . ALA B 1 90 ? 20.722 10.574 17.875 1.00 53.96 90 ALA B CA 1
ATOM 1307 C C . ALA B 1 90 ? 21.159 11.936 18.418 1.00 56.86 90 ALA B C 1
ATOM 1308 O O . ALA B 1 90 ? 22.192 12.056 19.080 1.00 57.16 90 ALA B O 1
ATOM 1310 N N . SER B 1 91 ? 20.367 12.961 18.132 1.00 59.51 91 SER B N 1
ATOM 1311 C CA . SER B 1 91 ? 20.679 14.308 18.590 1.00 62.51 91 SER B CA 1
ATOM 1312 C C . SER B 1 91 ? 19.843 14.648 19.815 1.00 63.96 91 SER B C 1
ATOM 1313 O O . SER B 1 91 ? 19.365 15.770 19.965 1.00 63.15 91 SER B O 1
ATOM 1316 N N . ALA B 1 92 ? 19.662 13.662 20.684 1.00 66.76 92 ALA B N 1
ATOM 1317 C CA . ALA B 1 92 ? 18.891 13.851 21.904 1.00 69.94 92 ALA B CA 1
ATOM 1318 C C . ALA B 1 92 ? 19.872 14.079 23.039 1.00 72.15 92 ALA B C 1
ATOM 1319 O O . ALA B 1 92 ? 19.519 14.633 24.086 1.00 72.71 92 ALA B O 1
ATOM 1321 N N . ILE B 1 93 ? 21.110 13.647 22.819 1.00 73.45 93 ILE B N 1
ATOM 1322 C CA . ILE B 1 93 ? 22.159 13.804 23.814 1.00 75.30 93 ILE B CA 1
ATOM 1323 C C . ILE B 1 93 ? 22.672 15.241 23.805 1.00 76.60 93 ILE B C 1
ATOM 1324 O O . ILE B 1 93 ? 23.169 15.740 24.817 1.00 77.09 93 ILE B O 1
ATOM 1329 N N . PHE B 1 94 ? 22.536 15.904 22.659 1.00 77.46 94 PHE B N 1
ATOM 1330 C CA . PHE B 1 94 ? 22.983 17.287 22.518 1.00 78.65 94 PHE B CA 1
ATOM 1331 C C . PHE B 1 94 ? 21.837 18.233 22.841 1.00 79.35 94 PHE B C 1
ATOM 1332 O O . PHE B 1 94 ? 20.757 17.738 23.233 1.00 79.95 94 PHE B O 1
ATOM 1340 N N . GLY C 1 4 ? 13.813 -10.441 -4.122 1.00 80.67 4 GLY C N 1
ATOM 1341 C CA . GLY C 1 4 ? 15.267 -10.202 -4.336 1.00 81.10 4 GLY C CA 1
ATOM 1342 C C . GLY C 1 4 ? 15.785 -9.056 -3.489 1.00 81.34 4 GLY C C 1
ATOM 1343 O O . GLY C 1 4 ? 15.488 -7.893 -3.761 1.00 81.46 4 GLY C O 1
ATOM 1344 N N . ALA C 1 5 ? 16.562 -9.386 -2.461 1.00 81.27 5 ALA C N 1
ATOM 1345 C CA . ALA C 1 5 ? 17.126 -8.386 -1.559 1.00 80.48 5 ALA C CA 1
ATOM 1346 C C . ALA C 1 5 ? 17.789 -7.249 -2.328 1.00 79.53 5 ALA C C 1
ATOM 1347 O O . ALA C 1 5 ? 17.832 -6.110 -1.860 1.00 78.86 5 ALA C O 1
ATOM 1349 N N . ASP C 1 6 ? 18.305 -7.568 -3.510 1.00 79.05 6 ASP C N 1
ATOM 1350 C CA . ASP C 1 6 ? 18.971 -6.580 -4.349 1.00 78.56 6 ASP C CA 1
ATOM 1351 C C . ASP C 1 6 ? 18.132 -6.276 -5.586 1.00 77.48 6 ASP C C 1
ATOM 1352 O O . ASP C 1 6 ? 18.405 -5.318 -6.310 1.00 77.53 6 ASP C O 1
ATOM 1357 N N . ARG C 1 7 ? 17.113 -7.096 -5.828 1.00 76.16 7 ARG C N 1
ATOM 1358 C CA . ARG C 1 7 ? 16.228 -6.881 -6.967 1.00 74.70 7 ARG C CA 1
ATOM 1359 C C . ARG C 1 7 ? 15.541 -5.543 -6.718 1.00 73.16 7 ARG C C 1
ATOM 1360 O O . ARG C 1 7 ? 15.217 -4.802 -7.649 1.00 72.05 7 ARG C O 1
ATOM 1368 N N . PHE C 1 8 ? 15.333 -5.246 -5.441 1.00 71.39 8 PHE C N 1
ATOM 1369 C CA . PHE C 1 8 ? 14.715 -3.999 -5.019 1.00 70.20 8 PHE C CA 1
ATOM 1370 C C . PHE C 1 8 ? 15.619 -2.843 -5.444 1.00 69.56 8 PHE C C 1
ATOM 1371 O O . PHE C 1 8 ? 15.150 -1.750 -5.767 1.00 69.27 8 PHE C O 1
ATOM 1379 N N . LEU C 1 9 ? 16.921 -3.109 -5.452 1.00 69.03 9 LEU C N 1
ATOM 1380 C CA . LEU C 1 9 ? 17.923 -2.119 -5.829 1.00 67.98 9 LEU C CA 1
ATOM 1381 C C . LEU C 1 9 ? 17.963 -1.847 -7.334 1.00 66.45 9 LEU C C 1
ATOM 1382 O O . LEU C 1 9 ? 18.146 -0.706 -7.755 1.00 65.41 9 LEU C O 1
ATOM 1387 N N . GLU C 1 10 ? 17.806 -2.893 -8.140 1.00 64.61 10 GLU C N 1
ATOM 1388 C CA . GLU C 1 10 ? 17.825 -2.734 -9.589 1.00 63.17 10 GLU C CA 1
ATOM 1389 C C . GLU C 1 10 ? 16.745 -1.760 -10.056 1.00 61.43 10 GLU C C 1
ATOM 1390 O O . GLU C 1 10 ? 16.964 -0.967 -10.972 1.00 61.62 10 GLU C O 1
ATOM 1396 N N . GLU C 1 11 ? 15.582 -1.823 -9.414 1.00 58.78 11 GLU C N 1
ATOM 1397 C CA . GLU C 1 11 ? 14.455 -0.960 -9.755 1.00 55.88 11 GLU C CA 1
ATOM 1398 C C . GLU C 1 11 ? 14.769 0.530 -9.649 1.00 53.06 11 GLU C C 1
ATOM 1399 O O . GLU C 1 11 ? 14.339 1.322 -10.487 1.00 52.02 11 GLU C O 1
ATOM 1405 N N . LEU C 1 12 ? 15.507 0.912 -8.614 1.00 50.57 12 LEU C N 1
ATOM 1406 C CA . LEU C 1 12 ? 15.863 2.311 -8.413 1.00 49.08 12 LEU C CA 1
ATOM 1407 C C . LEU C 1 12 ? 17.378 2.468 -8.487 1.00 49.14 12 LEU C C 1
ATOM 1408 O O . LEU C 1 12 ? 18.057 2.530 -7.458 1.00 48.97 12 LEU C O 1
ATOM 1413 N N . PRO C 1 13 ? 17.923 2.555 -9.711 1.00 48.78 13 PRO C N 1
ATOM 1414 C CA . PRO C 1 13 ? 19.359 2.699 -9.963 1.00 47.66 13 PRO C CA 1
ATOM 1415 C C . PRO C 1 13 ? 20.072 3.788 -9.173 1.00 46.14 13 PRO C C 1
ATOM 1416 O O . PRO C 1 13 ? 21.026 3.504 -8.456 1.00 45.74 13 PRO C O 1
ATOM 1420 N N . GLU C 1 14 ? 19.614 5.028 -9.298 1.00 45.61 14 GLU C N 1
ATOM 1421 C CA . GLU C 1 14 ? 20.255 6.130 -8.592 1.00 45.82 14 GLU C CA 1
ATOM 1422 C C . GLU C 1 14 ? 20.183 6.052 -7.064 1.00 44.59 14 GLU C C 1
ATOM 1423 O O . GLU C 1 14 ? 21.176 6.326 -6.391 1.00 44.40 14 GLU C O 1
ATOM 1429 N N . VAL C 1 15 ? 19.033 5.678 -6.503 1.00 42.56 15 VAL C N 1
ATOM 1430 C CA . VAL C 1 15 ? 18.944 5.598 -5.048 1.00 39.79 15 VAL C CA 1
ATOM 1431 C C . VAL C 1 15 ? 19.750 4.405 -4.558 1.00 38.56 15 VAL C C 1
ATOM 1432 O O . VAL C 1 15 ? 20.310 4.438 -3.464 1.00 39.82 15 VAL C O 1
ATOM 1436 N N . ALA C 1 16 ? 19.816 3.358 -5.374 1.00 36.56 16 ALA C N 1
ATOM 1437 C CA . ALA C 1 16 ? 20.560 2.159 -5.012 1.00 36.51 16 ALA C CA 1
ATOM 1438 C C . ALA C 1 16 ? 22.050 2.440 -4.844 1.00 36.45 16 ALA C C 1
ATOM 1439 O O . ALA C 1 16 ? 22.644 2.057 -3.845 1.00 35.63 16 ALA C O 1
ATOM 1441 N N . GLU C 1 17 ? 22.650 3.115 -5.819 1.00 37.13 17 GLU C N 1
ATOM 1442 C CA . GLU C 1 17 ? 24.071 3.423 -5.744 1.00 37.89 17 GLU C CA 1
ATOM 1443 C C . GLU C 1 17 ? 24.376 4.417 -4.626 1.00 37.50 17 GLU C C 1
ATOM 1444 O O . GLU C 1 17 ? 25.416 4.323 -3.976 1.00 37.79 17 GLU C O 1
ATOM 1450 N N . SER C 1 18 ? 23.472 5.365 -4.398 1.00 36.42 18 SER C N 1
ATOM 1451 C CA . SER C 1 18 ? 23.684 6.346 -3.346 1.00 35.89 18 SER C CA 1
ATOM 1452 C C . SER C 1 18 ? 23.559 5.645 -1.995 1.00 36.50 18 SER C C 1
ATOM 1453 O O . SER C 1 18 ? 24.148 6.081 -1.003 1.00 36.98 18 SER C O 1
ATOM 1456 N N . PHE C 1 19 ? 22.802 4.554 -1.953 1.00 34.90 19 PHE C N 1
ATOM 1457 C CA . PHE C 1 19 ? 22.658 3.834 -0.705 1.00 35.50 19 PHE C CA 1
ATOM 1458 C C . PHE C 1 19 ? 23.934 3.047 -0.424 1.00 38.01 19 PHE C C 1
ATOM 1459 O O . PHE C 1 19 ? 24.304 2.846 0.732 1.00 39.47 19 PHE C O 1
ATOM 1467 N N . LYS C 1 20 ? 24.595 2.601 -1.493 1.00 38.39 20 LYS C N 1
ATOM 1468 C CA . LYS C 1 20 ? 25.839 1.848 -1.396 1.00 38.39 20 LYS C CA 1
ATOM 1469 C C . LYS C 1 20 ? 26.951 2.732 -0.836 1.00 37.06 20 LYS C C 1
ATOM 1470 O O . LYS C 1 20 ? 27.757 2.292 -0.015 1.00 36.59 20 LYS C O 1
ATOM 1476 N N . ASN C 1 21 ? 27.002 3.974 -1.307 1.00 35.39 21 ASN C N 1
ATOM 1477 C CA . ASN C 1 21 ? 28.012 4.930 -0.858 1.00 34.54 21 ASN C CA 1
ATOM 1478 C C . ASN C 1 21 ? 27.839 5.195 0.629 1.00 33.88 21 ASN C C 1
ATOM 1479 O O . ASN C 1 21 ? 28.812 5.291 1.382 1.00 34.75 21 ASN C O 1
ATOM 1484 N N . PHE C 1 22 ? 26.584 5.320 1.046 1.00 32.81 22 PHE C N 1
ATOM 1485 C CA . PHE C 1 22 ? 26.278 5.580 2.442 1.00 31.46 22 PHE C CA 1
ATOM 1486 C C . PHE C 1 22 ? 26.688 4.374 3.274 1.00 30.45 22 PHE C C 1
ATOM 1487 O O . PHE C 1 22 ? 27.361 4.517 4.292 1.00 29.53 22 PHE C O 1
ATOM 1495 N N . ARG C 1 23 ? 26.291 3.188 2.830 1.00 29.82 23 ARG C N 1
ATOM 1496 C CA . ARG C 1 23 ? 26.640 1.961 3.534 1.00 30.91 23 ARG C CA 1
ATOM 1497 C C . ARG C 1 23 ? 28.153 1.834 3.613 1.00 30.61 23 ARG C C 1
ATOM 1498 O O . ARG C 1 23 ? 28.713 1.577 4.674 1.00 29.69 23 ARG C O 1
ATOM 1506 N N . GLU C 1 24 ? 28.810 2.010 2.474 1.00 31.83 24 GLU C N 1
ATOM 1507 C CA . GLU C 1 24 ? 30.255 1.898 2.418 1.00 32.83 24 GLU C CA 1
ATOM 1508 C C . GLU C 1 24 ? 30.938 2.892 3.352 1.00 31.98 24 GLU C C 1
ATOM 1509 O O . GLU C 1 24 ? 31.783 2.503 4.154 1.00 30.93 24 GLU C O 1
ATOM 1515 N N . ALA C 1 25 ? 30.557 4.165 3.269 1.00 32.34 25 ALA C N 1
ATOM 1516 C CA . ALA C 1 25 ? 31.153 5.195 4.119 1.00 33.13 25 ALA C CA 1
ATOM 1517 C C . ALA C 1 25 ? 31.046 4.860 5.599 1.00 34.37 25 ALA C C 1
ATOM 1518 O O . ALA C 1 25 ? 32.023 4.982 6.338 1.00 34.59 25 ALA C O 1
ATOM 1520 N N . VAL C 1 26 ? 29.861 4.450 6.039 1.00 35.68 26 VAL C N 1
ATOM 1521 C CA . VAL C 1 26 ? 29.683 4.099 7.440 1.00 37.05 26 VAL C CA 1
ATOM 1522 C C . VAL C 1 26 ? 30.465 2.830 7.753 1.00 36.85 26 VAL C C 1
ATOM 1523 O O . VAL C 1 26 ? 30.994 2.681 8.852 1.00 36.40 26 VAL C O 1
ATOM 1527 N N . ARG C 1 27 ? 30.556 1.927 6.782 1.00 38.03 27 ARG C N 1
ATOM 1528 C CA . ARG C 1 27 ? 31.298 0.678 6.980 1.00 40.10 27 ARG C CA 1
ATOM 1529 C C . ARG C 1 27 ? 32.812 0.901 7.050 1.00 39.81 27 ARG C C 1
ATOM 1530 O O . ARG C 1 27 ? 33.519 0.167 7.733 1.00 38.91 27 ARG C O 1
ATOM 1538 N N . SER C 1 28 ? 33.297 1.920 6.349 1.00 39.84 28 SER C N 1
ATOM 1539 C CA . SER C 1 28 ? 34.723 2.221 6.309 1.00 41.43 28 SER C CA 1
ATOM 1540 C C . SER C 1 28 ? 35.182 3.330 7.258 1.00 42.25 28 SER C C 1
ATOM 1541 O O . SER C 1 28 ? 36.381 3.589 7.375 1.00 44.07 28 SER C O 1
ATOM 1544 N N . GLU C 1 29 ? 34.243 3.996 7.920 1.00 42.12 29 GLU C N 1
ATOM 1545 C CA . GLU C 1 29 ? 34.586 5.073 8.853 1.00 42.33 29 GLU C CA 1
ATOM 1546 C C . GLU C 1 29 ? 35.692 4.590 9.792 1.00 40.84 29 GLU C C 1
ATOM 1547 O O . GLU C 1 29 ? 35.576 3.525 10.394 1.00 38.67 29 GLU C O 1
ATOM 1553 N N . GLY C 1 30 ? 36.751 5.385 9.927 1.00 40.17 30 GLY C N 1
ATOM 1554 C CA . GLY C 1 30 ? 37.880 4.993 10.756 1.00 38.96 30 GLY C CA 1
ATOM 1555 C C . GLY C 1 30 ? 37.895 5.210 12.262 1.00 38.83 30 GLY C C 1
ATOM 1556 O O . GLY C 1 30 ? 38.821 4.741 12.927 1.00 40.24 30 GLY C O 1
ATOM 1557 N N . LYS C 1 31 ? 36.908 5.903 12.819 1.00 37.34 31 LYS C N 1
ATOM 1558 C CA . LYS C 1 31 ? 36.895 6.141 14.265 1.00 36.34 31 LYS C CA 1
ATOM 1559 C C . LYS C 1 31 ? 36.654 4.894 15.112 1.00 35.64 31 LYS C C 1
ATOM 1560 O O . LYS C 1 31 ? 36.927 4.889 16.312 1.00 35.42 31 LYS C O 1
ATOM 1566 N N . LEU C 1 32 ? 36.146 3.836 14.493 1.00 36.88 32 LEU C N 1
ATOM 1567 C CA . LEU C 1 32 ? 35.890 2.592 15.213 1.00 36.86 32 LEU C CA 1
ATOM 1568 C C . LEU C 1 32 ? 36.648 1.448 14.561 1.00 36.32 32 LEU C C 1
ATOM 1569 O O . LEU C 1 32 ? 36.916 1.483 13.360 1.00 36.05 32 LEU C O 1
ATOM 1574 N N . THR C 1 33 ? 36.994 0.436 15.350 1.00 37.01 33 THR C N 1
ATOM 1575 C CA . THR C 1 33 ? 37.693 -0.727 14.810 1.00 38.59 33 THR C CA 1
ATOM 1576 C C . THR C 1 33 ? 36.661 -1.515 14.004 1.00 38.97 33 THR C C 1
ATOM 1577 O O . THR C 1 33 ? 35.452 -1.342 14.195 1.00 38.12 33 THR C O 1
ATOM 1581 N N . GLU C 1 34 ? 37.117 -2.368 13.095 1.00 39.78 34 GLU C N 1
ATOM 1582 C CA . GLU C 1 34 ? 36.169 -3.142 12.305 1.00 40.86 34 GLU C CA 1
ATOM 1583 C C . GLU C 1 34 ? 35.348 -4.014 13.259 1.00 39.25 34 GLU C C 1
ATOM 1584 O O . GLU C 1 34 ? 34.131 -4.155 13.111 1.00 38.29 34 GLU C O 1
ATOM 1590 N N . ARG C 1 35 ? 36.031 -4.571 14.254 1.00 37.46 35 ARG C N 1
ATOM 1591 C CA . ARG C 1 35 ? 35.407 -5.433 15.245 1.00 36.46 35 ARG C CA 1
ATOM 1592 C C . ARG C 1 35 ? 34.237 -4.763 15.951 1.00 35.91 35 ARG C C 1
ATOM 1593 O O . ARG C 1 35 ? 33.166 -5.349 16.082 1.00 34.94 35 ARG C O 1
ATOM 1601 N N . GLU C 1 36 ? 34.457 -3.542 16.425 1.00 35.69 36 GLU C N 1
ATOM 1602 C CA . GLU C 1 36 ? 33.417 -2.803 17.131 1.00 35.28 36 GLU C CA 1
ATOM 1603 C C . GLU C 1 36 ? 32.237 -2.512 16.216 1.00 33.97 36 GLU C C 1
ATOM 1604 O O . GLU C 1 36 ? 31.084 -2.613 16.634 1.00 33.36 36 GLU C O 1
ATOM 1610 N N . LYS C 1 37 ? 32.523 -2.164 14.965 1.00 31.37 37 LYS C N 1
ATOM 1611 C CA . LYS C 1 37 ? 31.454 -1.866 14.023 1.00 31.36 37 LYS C CA 1
ATOM 1612 C C . LYS C 1 37 ? 30.634 -3.099 13.689 1.00 30.75 37 LYS C C 1
ATOM 1613 O O . LYS C 1 37 ? 29.440 -3.005 13.416 1.00 31.64 37 LYS C O 1
ATOM 1619 N N . LEU C 1 38 ? 31.289 -4.253 13.720 1.00 31.52 38 LEU C N 1
ATOM 1620 C CA . LEU C 1 38 ? 30.647 -5.530 13.432 1.00 31.61 38 LEU C CA 1
ATOM 1621 C C . LEU C 1 38 ? 29.796 -5.937 14.638 1.00 30.79 38 LEU C C 1
ATOM 1622 O O . LEU C 1 38 ? 28.689 -6.454 14.479 1.00 29.97 38 LEU C O 1
ATOM 1627 N N . LEU C 1 39 ? 30.311 -5.680 15.839 1.00 29.74 39 LEU C N 1
ATOM 1628 C CA . LEU C 1 39 ? 29.578 -5.978 17.066 1.00 29.78 39 LEU C CA 1
ATOM 1629 C C . LEU C 1 39 ? 28.333 -5.097 17.136 1.00 30.03 39 LEU C C 1
ATOM 1630 O O . LEU C 1 39 ? 27.260 -5.544 17.535 1.00 29.72 39 LEU C O 1
ATOM 1635 N N . ILE C 1 40 ? 28.486 -3.834 16.753 1.00 28.71 40 ILE C N 1
ATOM 1636 C CA . ILE C 1 40 ? 27.366 -2.919 16.783 1.00 26.40 40 ILE C CA 1
ATOM 1637 C C . ILE C 1 40 ? 26.317 -3.324 15.761 1.00 25.95 40 ILE C C 1
ATOM 1638 O O . ILE C 1 40 ? 25.127 -3.281 16.052 1.00 25.33 40 ILE C O 1
ATOM 1643 N N . SER C 1 41 ? 26.757 -3.732 14.573 1.00 25.58 41 SER C N 1
ATOM 1644 C CA . SER C 1 41 ? 25.820 -4.149 13.539 1.00 24.86 41 SER C CA 1
ATOM 1645 C C . SER C 1 41 ? 24.934 -5.302 14.007 1.00 24.62 41 SER C C 1
ATOM 1646 O O . SER C 1 41 ? 23.726 -5.308 13.775 1.00 25.12 41 SER C O 1
ATOM 1649 N N . VAL C 1 42 ? 25.535 -6.281 14.667 1.00 24.64 42 VAL C N 1
ATOM 1650 C CA . VAL C 1 42 ? 24.780 -7.424 15.160 1.00 24.04 42 VAL C CA 1
ATOM 1651 C C . VAL C 1 42 ? 23.842 -6.993 16.269 1.00 24.26 42 VAL C C 1
ATOM 1652 O O . VAL C 1 42 ? 22.658 -7.334 16.257 1.00 24.12 42 VAL C O 1
ATOM 1656 N N . ALA C 1 43 ? 24.369 -6.243 17.232 1.00 24.36 43 ALA C N 1
ATOM 1657 C CA . ALA C 1 43 ? 23.546 -5.791 18.347 1.00 25.32 43 ALA C CA 1
ATOM 1658 C C . ALA C 1 43 ? 22.349 -4.961 17.872 1.00 25.54 43 ALA C C 1
ATOM 1659 O O . ALA C 1 43 ? 21.240 -5.138 18.371 1.00 25.52 43 ALA C O 1
ATOM 1661 N N . CYS C 1 44 ? 22.564 -4.067 16.910 1.00 24.77 44 CYS C N 1
ATOM 1662 C CA . CYS C 1 44 ? 21.466 -3.245 16.418 1.00 25.36 44 CYS C CA 1
ATOM 1663 C C . CYS C 1 44 ? 20.443 -4.063 15.646 1.00 25.93 44 CYS C C 1
ATOM 1664 O O . CYS C 1 44 ? 19.252 -3.741 15.676 1.00 25.66 44 CYS C O 1
ATOM 1667 N N . SER C 1 45 ? 20.899 -5.108 14.953 1.00 23.12 45 SER C N 1
ATOM 1668 C CA . SER C 1 45 ? 19.985 -5.958 14.191 1.00 23.82 45 SER C CA 1
ATOM 1669 C C . SER C 1 45 ? 19.055 -6.708 15.142 1.00 23.93 45 SER C C 1
ATOM 1670 O O . SER C 1 45 ? 17.913 -7.010 14.795 1.00 23.72 45 SER C O 1
ATOM 1673 N N . VAL C 1 46 ? 19.560 -7.004 16.338 1.00 23.10 46 VAL C N 1
ATOM 1674 C CA . VAL C 1 46 ? 18.793 -7.701 17.360 1.00 21.48 46 VAL C CA 1
ATOM 1675 C C . VAL C 1 46 ? 17.820 -6.714 18.020 1.00 21.50 46 VAL C C 1
ATOM 1676 O O . VAL C 1 46 ? 16.672 -7.055 18.304 1.00 21.25 46 VAL C O 1
ATOM 1680 N N . ALA C 1 47 ? 18.281 -5.486 18.242 1.00 20.16 47 ALA C N 1
ATOM 1681 C CA . ALA C 1 47 ? 17.453 -4.449 18.852 1.00 21.09 47 ALA C CA 1
ATOM 1682 C C . ALA C 1 47 ? 16.246 -4.149 17.970 1.00 22.27 47 ALA C C 1
ATOM 1683 O O . ALA C 1 47 ? 15.117 -4.037 18.453 1.00 22.59 47 ALA C O 1
ATOM 1685 N N . VAL C 1 48 ? 16.512 -4.014 16.674 1.00 23.92 48 VAL C N 1
ATOM 1686 C CA . VAL C 1 48 ? 15.502 -3.716 15.672 1.00 25.54 48 VAL C CA 1
ATOM 1687 C C . VAL C 1 48 ? 14.721 -4.973 15.292 1.00 26.36 48 VAL C C 1
ATOM 1688 O O . VAL C 1 48 ? 13.728 -4.925 14.567 1.00 24.00 48 VAL C O 1
ATOM 1692 N N . ARG C 1 49 ? 15.179 -6.104 15.802 1.00 27.10 49 ARG C N 1
ATOM 1693 C CA . ARG C 1 49 ? 14.504 -7.361 15.554 1.00 29.72 49 ARG C CA 1
ATOM 1694 C C . ARG C 1 49 ? 14.388 -7.769 14.087 1.00 29.26 49 ARG C C 1
ATOM 1695 O O . ARG C 1 49 ? 13.312 -8.123 13.622 1.00 28.98 49 ARG C O 1
ATOM 1703 N N . CYS C 1 50 ? 15.494 -7.710 13.358 1.00 30.66 50 CYS C N 1
ATOM 1704 C CA . CYS C 1 50 ? 15.500 -8.121 11.958 1.00 33.84 50 CYS C CA 1
ATOM 1705 C C . CYS C 1 50 ? 16.340 -9.388 11.888 1.00 35.27 50 CYS C C 1
ATOM 1706 O O . CYS C 1 50 ? 17.570 -9.347 11.972 1.00 33.11 50 CYS C O 1
ATOM 1709 N N . ASP C 1 51 ? 15.644 -10.512 11.749 1.00 38.42 51 ASP C N 1
ATOM 1710 C CA . ASP C 1 51 ? 16.258 -11.835 11.683 1.00 41.17 51 ASP C CA 1
ATOM 1711 C C . ASP C 1 51 ? 17.283 -11.991 10.560 1.00 40.64 51 ASP C C 1
ATOM 1712 O O . ASP C 1 51 ? 18.380 -12.491 10.787 1.00 40.58 51 ASP C O 1
ATOM 1717 N N . ALA C 1 52 ? 16.917 -11.567 9.354 1.00 40.27 52 ALA C N 1
ATOM 1718 C CA . ALA C 1 52 ? 17.797 -11.676 8.196 1.00 40.29 52 ALA C CA 1
ATOM 1719 C C . ALA C 1 52 ? 19.076 -10.866 8.373 1.00 40.61 52 ALA C C 1
ATOM 1720 O O . ALA C 1 52 ? 20.177 -11.341 8.076 1.00 40.91 52 ALA C O 1
ATOM 1722 N N . CYS C 1 53 ? 18.921 -9.635 8.846 1.00 38.76 53 CYS C N 1
ATOM 1723 C CA . CYS C 1 53 ? 20.048 -8.747 9.074 1.00 37.75 53 CYS C CA 1
ATOM 1724 C C . CYS C 1 53 ? 20.988 -9.353 10.117 1.00 36.77 53 CYS C C 1
ATOM 1725 O O . CYS C 1 53 ? 22.208 -9.321 9.973 1.00 37.19 53 CYS C O 1
ATOM 1728 N N . THR C 1 54 ? 20.407 -9.886 11.183 1.00 34.71 54 THR C N 1
ATOM 1729 C CA . THR C 1 54 ? 21.192 -10.477 12.246 1.00 33.61 54 THR C CA 1
ATOM 1730 C C . THR C 1 54 ? 22.053 -11.626 11.751 1.00 34.01 54 THR C C 1
ATOM 1731 O O . THR C 1 54 ? 23.236 -11.689 12.067 1.00 32.18 54 THR C O 1
ATOM 1735 N N . ARG C 1 55 ? 21.462 -12.532 10.978 1.00 35.69 55 ARG C N 1
ATOM 1736 C CA . ARG C 1 55 ? 22.200 -13.672 10.440 1.00 37.57 55 ARG C CA 1
ATOM 1737 C C . ARG C 1 55 ? 23.395 -13.187 9.617 1.00 36.82 55 ARG C C 1
ATOM 1738 O O . ARG C 1 55 ? 24.533 -13.609 9.832 1.00 36.12 55 ARG C O 1
ATOM 1746 N N . ARG C 1 56 ? 23.116 -12.298 8.674 1.00 35.66 56 ARG C N 1
ATOM 1747 C CA . ARG C 1 56 ? 24.129 -11.758 7.785 1.00 37.42 56 ARG C CA 1
ATOM 1748 C C . ARG C 1 56 ? 25.289 -11.111 8.530 1.00 36.46 56 ARG C C 1
ATOM 1749 O O . ARG C 1 56 ? 26.444 -11.476 8.320 1.00 35.22 56 ARG C O 1
ATOM 1757 N N . HIS C 1 57 ? 24.982 -10.156 9.403 1.00 35.32 57 HIS C N 1
ATOM 1758 C CA . HIS C 1 57 ? 26.019 -9.467 10.160 1.00 33.98 57 HIS C CA 1
ATOM 1759 C C . HIS C 1 57 ? 26.766 -10.407 11.097 1.00 32.93 57 HIS C C 1
ATOM 1760 O O . HIS C 1 57 ? 27.968 -10.262 11.301 1.00 33.50 57 HIS C O 1
ATOM 1767 N N . ALA C 1 58 ? 26.061 -11.377 11.658 1.00 32.69 58 ALA C N 1
ATOM 1768 C CA . ALA C 1 58 ? 26.692 -12.333 12.565 1.00 34.70 58 ALA C CA 1
ATOM 1769 C C . ALA C 1 58 ? 27.654 -13.238 11.803 1.00 35.52 58 ALA C C 1
ATOM 1770 O O . ALA C 1 58 ? 28.735 -13.563 12.287 1.00 33.87 58 ALA C O 1
ATOM 1772 N N . GLU C 1 59 ? 27.251 -13.650 10.607 1.00 38.17 59 GLU C N 1
ATOM 1773 C CA . GLU C 1 59 ? 28.089 -14.518 9.805 1.00 40.82 59 GLU C CA 1
ATOM 1774 C C . GLU C 1 59 ? 29.368 -13.774 9.444 1.00 41.33 59 GLU C C 1
ATOM 1775 O O . GLU C 1 59 ? 30.450 -14.361 9.426 1.00 40.69 59 GLU C O 1
ATOM 1781 N N . GLU C 1 60 ? 29.250 -12.479 9.166 1.00 42.08 60 GLU C N 1
ATOM 1782 C CA . GLU C 1 60 ? 30.428 -11.687 8.847 1.00 43.81 60 GLU C CA 1
ATOM 1783 C C . GLU C 1 60 ? 31.287 -11.571 10.106 1.00 43.87 60 GLU C C 1
ATOM 1784 O O . GLU C 1 60 ? 32.511 -11.703 10.040 1.00 44.22 60 GLU C O 1
ATOM 1790 N N . ALA C 1 61 ? 30.643 -11.337 11.250 1.00 42.58 61 ALA C N 1
ATOM 1791 C CA . ALA C 1 61 ? 31.356 -11.207 12.521 1.00 41.93 61 ALA C CA 1
ATOM 1792 C C . ALA C 1 61 ? 32.183 -12.457 12.807 1.00 42.92 61 ALA C C 1
ATOM 1793 O O . ALA C 1 61 ? 33.303 -12.367 13.319 1.00 44.43 61 ALA C O 1
ATOM 1795 N N . LEU C 1 62 ? 31.626 -13.620 12.485 1.00 42.84 62 LEU C N 1
ATOM 1796 C CA . LEU C 1 62 ? 32.319 -14.889 12.678 1.00 43.48 62 LEU C CA 1
ATOM 1797 C C . LEU C 1 62 ? 33.537 -14.963 11.747 1.00 43.81 62 LEU C C 1
ATOM 1798 O O . LEU C 1 62 ? 34.652 -15.257 12.183 1.00 41.16 62 LEU C O 1
ATOM 1803 N N . GLU C 1 63 ? 33.305 -14.685 10.465 1.00 45.19 63 GLU C N 1
ATOM 1804 C CA . GLU C 1 63 ? 34.353 -14.706 9.448 1.00 46.41 63 GLU C CA 1
ATOM 1805 C C . GLU C 1 63 ? 35.520 -13.778 9.797 1.00 46.67 63 GLU C C 1
ATOM 1806 O O . GLU C 1 63 ? 36.583 -13.855 9.178 1.00 47.85 63 GLU C O 1
ATOM 1812 N N . ALA C 1 64 ? 35.317 -12.892 10.767 1.00 45.03 64 ALA C N 1
ATOM 1813 C CA . ALA C 1 64 ? 36.356 -11.940 11.157 1.00 43.89 64 ALA C CA 1
ATOM 1814 C C . ALA C 1 64 ? 37.052 -12.281 12.471 1.00 43.33 64 ALA C C 1
ATOM 1815 O O . ALA C 1 64 ? 37.957 -11.564 12.898 1.00 44.18 64 ALA C O 1
ATOM 1817 N N . GLY C 1 65 ? 36.629 -13.356 13.124 1.00 42.11 65 GLY C N 1
ATOM 1818 C CA . GLY C 1 65 ? 37.277 -13.736 14.367 1.00 41.39 65 GLY C CA 1
ATOM 1819 C C . GLY C 1 65 ? 36.506 -13.501 15.653 1.00 40.64 65 GLY C C 1
ATOM 1820 O O . GLY C 1 65 ? 36.972 -13.875 16.731 1.00 39.93 65 GLY C O 1
ATOM 1821 N N . ILE C 1 66 ? 35.336 -12.879 15.555 1.00 39.28 66 ILE C N 1
ATOM 1822 C CA . ILE C 1 66 ? 34.527 -12.633 16.740 1.00 38.43 66 ILE C CA 1
ATOM 1823 C C . ILE C 1 66 ? 33.822 -13.936 17.110 1.00 37.56 66 ILE C C 1
ATOM 1824 O O . ILE C 1 66 ? 33.272 -14.613 16.252 1.00 37.80 66 ILE C O 1
ATOM 1829 N N . THR C 1 67 ? 33.855 -14.297 18.383 1.00 37.59 67 THR C N 1
ATOM 1830 C CA . THR C 1 67 ? 33.219 -15.530 18.821 1.00 39.10 67 THR C CA 1
ATOM 1831 C C . THR C 1 67 ? 31.718 -15.323 18.979 1.00 40.36 67 THR C C 1
ATOM 1832 O O . THR C 1 67 ? 31.236 -14.190 19.003 1.00 42.00 67 THR C O 1
ATOM 1836 N N . GLU C 1 68 ? 30.977 -16.416 19.094 1.00 40.71 68 GLU C N 1
ATOM 1837 C CA . GLU C 1 68 ? 29.540 -16.313 19.255 1.00 42.05 68 GLU C CA 1
ATOM 1838 C C . GLU C 1 68 ? 29.201 -15.904 20.679 1.00 41.41 68 GLU C C 1
ATOM 1839 O O . GLU C 1 68 ? 28.094 -15.421 20.956 1.00 40.75 68 GLU C O 1
ATOM 1845 N N . GLY C 1 69 ? 30.169 -16.089 21.573 1.00 40.20 69 GLY C N 1
ATOM 1846 C CA . GLY C 1 69 ? 29.985 -15.729 22.965 1.00 38.49 69 GLY C CA 1
ATOM 1847 C C . GLY C 1 69 ? 29.991 -14.224 23.108 1.00 38.09 69 GLY C C 1
ATOM 1848 O O . GLY C 1 69 ? 29.183 -13.661 23.842 1.00 38.01 69 GLY C O 1
ATOM 1849 N N . GLU C 1 70 ? 30.904 -13.566 22.403 1.00 37.88 70 GLU C N 1
ATOM 1850 C CA . GLU C 1 70 ? 30.985 -12.112 22.454 1.00 39.24 70 GLU C CA 1
ATOM 1851 C C . GLU C 1 70 ? 29.790 -11.538 21.692 1.00 37.98 70 GLU C C 1
ATOM 1852 O O . GLU C 1 70 ? 29.329 -10.424 21.958 1.00 37.84 70 GLU C O 1
ATOM 1858 N N . LEU C 1 71 ? 29.278 -12.326 20.757 1.00 36.57 71 LEU C N 1
ATOM 1859 C CA . LEU C 1 71 ? 28.119 -11.932 19.973 1.00 35.37 71 LEU C CA 1
ATOM 1860 C C . LEU C 1 71 ? 26.858 -12.027 20.851 1.00 36.25 71 LEU C C 1
ATOM 1861 O O . LEU C 1 71 ? 25.948 -11.200 20.747 1.00 36.12 71 LEU C O 1
ATOM 1866 N N . ALA C 1 72 ? 26.808 -13.027 21.725 1.00 35.07 72 ALA C N 1
ATOM 1867 C CA . ALA C 1 72 ? 25.650 -13.171 22.598 1.00 36.27 72 ALA C CA 1
ATOM 1868 C C . ALA C 1 72 ? 25.617 -12.000 23.565 1.00 36.23 72 ALA C C 1
ATOM 1869 O O . ALA C 1 72 ? 24.544 -11.542 23.955 1.00 39.06 72 ALA C O 1
ATOM 1871 N N . GLU C 1 73 ? 26.796 -11.515 23.945 1.00 34.29 73 GLU C N 1
ATOM 1872 C CA . GLU C 1 73 ? 26.908 -10.379 24.856 1.00 32.62 73 GLU C CA 1
ATOM 1873 C C . GLU C 1 73 ? 26.387 -9.101 24.204 1.00 32.28 73 GLU C C 1
ATOM 1874 O O . GLU C 1 73 ? 25.762 -8.266 24.864 1.00 33.19 73 GLU C O 1
ATOM 1880 N N . ALA C 1 74 ? 26.656 -8.943 22.912 1.00 30.10 74 ALA C N 1
ATOM 1881 C CA . ALA C 1 74 ? 26.198 -7.768 22.187 1.00 28.44 74 ALA C CA 1
ATOM 1882 C C . ALA C 1 74 ? 24.682 -7.854 22.107 1.00 28.26 74 ALA C C 1
ATOM 1883 O O . ALA C 1 74 ? 23.980 -6.852 22.225 1.00 28.34 74 ALA C O 1
ATOM 1885 N N . ALA C 1 75 ? 24.181 -9.066 21.906 1.00 27.22 75 ALA C N 1
ATOM 1886 C CA . ALA C 1 75 ? 22.748 -9.273 21.820 1.00 27.34 75 ALA C CA 1
ATOM 1887 C C . ALA C 1 75 ? 22.119 -8.930 23.168 1.00 27.18 75 ALA C C 1
ATOM 1888 O O . ALA C 1 75 ? 21.083 -8.279 23.228 1.00 27.86 75 ALA C O 1
ATOM 1890 N N . ALA C 1 76 ? 22.762 -9.363 24.247 1.00 26.88 76 ALA C N 1
ATOM 1891 C CA . ALA C 1 76 ? 22.266 -9.100 25.594 1.00 25.20 76 ALA C CA 1
ATOM 1892 C C . ALA C 1 76 ? 22.136 -7.608 25.862 1.00 24.02 76 ALA C C 1
ATOM 1893 O O . ALA C 1 76 ? 21.207 -7.171 26.540 1.00 22.79 76 ALA C O 1
ATOM 1895 N N . VAL C 1 77 ? 23.074 -6.822 25.344 1.00 24.84 77 VAL C N 1
ATOM 1896 C CA . VAL C 1 77 ? 23.004 -5.383 25.545 1.00 23.96 77 VAL C CA 1
ATOM 1897 C C . VAL C 1 77 ? 21.723 -4.868 24.872 1.00 23.94 77 VAL C C 1
ATOM 1898 O O . VAL C 1 77 ? 20.999 -4.058 25.442 1.00 23.84 77 VAL C O 1
ATOM 1902 N N . ALA C 1 78 ? 21.449 -5.350 23.664 1.00 23.08 78 ALA C N 1
ATOM 1903 C CA . ALA C 1 78 ? 20.253 -4.953 22.925 1.00 24.37 78 ALA C CA 1
ATOM 1904 C C . ALA C 1 78 ? 18.988 -5.323 23.705 1.00 24.51 78 ALA C C 1
ATOM 1905 O O . ALA C 1 78 ? 18.018 -4.574 23.721 1.00 22.69 78 ALA C O 1
ATOM 1907 N N . ALA C 1 79 ? 19.013 -6.485 24.347 1.00 25.98 79 ALA C N 1
ATOM 1908 C CA . ALA C 1 79 ? 17.886 -6.961 25.143 1.00 28.15 79 ALA C CA 1
ATOM 1909 C C . ALA C 1 79 ? 17.660 -6.027 26.334 1.00 28.13 79 ALA C C 1
ATOM 1910 O O . ALA C 1 79 ? 16.524 -5.661 26.656 1.00 29.63 79 ALA C O 1
ATOM 1912 N N . LEU C 1 80 ? 18.755 -5.637 26.973 1.00 28.26 80 LEU C N 1
ATOM 1913 C CA . LEU C 1 80 ? 18.706 -4.752 28.130 1.00 28.49 80 LEU C CA 1
ATOM 1914 C C . LEU C 1 80 ? 18.157 -3.362 27.786 1.00 29.12 80 LEU C C 1
ATOM 1915 O O . LEU C 1 80 ? 17.377 -2.792 28.549 1.00 29.24 80 LEU C O 1
ATOM 1920 N N . ILE C 1 81 ? 18.579 -2.807 26.654 1.00 29.12 81 ILE C N 1
ATOM 1921 C CA . ILE C 1 81 ? 18.098 -1.496 26.240 1.00 29.48 81 ILE C CA 1
ATOM 1922 C C . ILE C 1 81 ? 16.617 -1.618 25.888 1.00 30.08 81 ILE C C 1
ATOM 1923 O O . ILE C 1 81 ? 15.827 -0.711 26.163 1.00 28.36 81 ILE C O 1
ATOM 1928 N N . ARG C 1 82 ? 16.243 -2.746 25.285 1.00 30.41 82 ARG C N 1
ATOM 1929 C CA . ARG C 1 82 ? 14.852 -2.986 24.921 1.00 31.13 82 ARG C CA 1
ATOM 1930 C C . ARG C 1 82 ? 13.971 -2.924 26.174 1.00 30.38 82 ARG C C 1
ATOM 1931 O O . ARG C 1 82 ? 12.910 -2.298 26.177 1.00 28.47 82 ARG C O 1
ATOM 1939 N N . ALA C 1 83 ? 14.416 -3.577 27.240 1.00 30.12 83 ALA C N 1
ATOM 1940 C CA . ALA C 1 83 ? 13.655 -3.575 28.480 1.00 30.01 83 ALA C CA 1
ATOM 1941 C C . ALA C 1 83 ? 13.752 -2.222 29.171 1.00 29.18 83 ALA C C 1
ATOM 1942 O O . ALA C 1 83 ? 12.756 -1.698 29.664 1.00 29.80 83 ALA C O 1
ATOM 1944 N N . GLY C 1 84 ? 14.958 -1.668 29.199 1.00 29.00 84 GLY C N 1
ATOM 1945 C CA . GLY C 1 84 ? 15.191 -0.389 29.842 1.00 29.14 84 GLY C CA 1
ATOM 1946 C C . GLY C 1 84 ? 14.375 0.765 29.307 1.00 30.72 84 GLY C C 1
ATOM 1947 O O . GLY C 1 84 ? 13.978 1.639 30.069 1.00 31.51 84 GLY C O 1
ATOM 1948 N N . SER C 1 85 ? 14.121 0.775 28.003 1.00 32.77 85 SER C N 1
ATOM 1949 C CA . SER C 1 85 ? 13.341 1.841 27.385 1.00 34.01 85 SER C CA 1
ATOM 1950 C C . SER C 1 85 ? 11.846 1.697 27.688 1.00 35.20 85 SER C C 1
ATOM 1951 O O . SER C 1 85 ? 11.107 2.682 27.708 1.00 35.40 85 SER C O 1
ATOM 1954 N N . ALA C 1 86 ? 11.400 0.464 27.910 1.00 36.01 86 ALA C N 1
ATOM 1955 C CA . ALA C 1 86 ? 10.003 0.215 28.238 1.00 37.27 86 ALA C CA 1
ATOM 1956 C C . ALA C 1 86 ? 9.751 0.783 29.631 1.00 39.37 86 ALA C C 1
ATOM 1957 O O . ALA C 1 86 ? 8.707 1.367 29.901 1.00 38.49 86 ALA C O 1
ATOM 1967 N N . ASN C 1 88 ? 11.293 3.244 31.003 1.00 40.44 88 ASN C N 1
ATOM 1968 C CA . ASN C 1 88 ? 11.264 4.688 30.891 1.00 39.07 88 ASN C CA 1
ATOM 1969 C C . ASN C 1 88 ? 9.838 5.142 30.557 1.00 36.54 88 ASN C C 1
ATOM 1970 O O . ASN C 1 88 ? 9.356 6.152 31.077 1.00 36.67 88 ASN C O 1
ATOM 1975 N N . THR C 1 89 ? 9.168 4.389 29.690 1.00 31.77 89 THR C N 1
ATOM 1976 C CA . THR C 1 89 ? 7.802 4.704 29.291 1.00 27.73 89 THR C CA 1
ATOM 1977 C C . THR C 1 89 ? 6.850 4.423 30.447 1.00 26.24 89 THR C C 1
ATOM 1978 O O . THR C 1 89 ? 5.828 5.095 30.608 1.00 25.35 89 THR C O 1
ATOM 1982 N N . ALA C 1 90 ? 7.209 3.430 31.255 1.00 24.99 90 ALA C N 1
ATOM 1983 C CA . ALA C 1 90 ? 6.418 2.995 32.402 1.00 26.48 90 ALA C CA 1
ATOM 1984 C C . ALA C 1 90 ? 6.159 4.046 33.473 1.00 26.31 90 ALA C C 1
ATOM 1985 O O . ALA C 1 90 ? 5.178 3.947 34.217 1.00 27.11 90 ALA C O 1
ATOM 1987 N N . SER C 1 91 ? 7.021 5.046 33.567 1.00 26.11 91 SER C N 1
ATOM 1988 C CA . SER C 1 91 ? 6.825 6.076 34.574 1.00 27.95 91 SER C CA 1
ATOM 1989 C C . SER C 1 91 ? 5.606 6.952 34.278 1.00 28.27 91 SER C C 1
ATOM 1990 O O . SER C 1 91 ? 5.179 7.738 35.124 1.00 28.05 91 SER C O 1
ATOM 1993 N N . ALA C 1 92 ? 5.038 6.810 33.086 1.00 29.44 92 ALA C N 1
ATOM 1994 C CA . ALA C 1 92 ? 3.866 7.601 32.714 1.00 30.26 92 ALA C CA 1
ATOM 1995 C C . ALA C 1 92 ? 2.591 7.098 33.394 1.00 31.88 92 ALA C C 1
ATOM 1996 O O . ALA C 1 92 ? 1.523 7.709 33.256 1.00 32.74 92 ALA C O 1
ATOM 1998 N N . ILE C 1 93 ? 2.695 5.991 34.129 1.00 33.12 93 ILE C N 1
ATOM 1999 C CA . ILE C 1 93 ? 1.529 5.454 34.833 1.00 33.07 93 ILE C CA 1
ATOM 2000 C C . ILE C 1 93 ? 1.183 6.372 36.007 1.00 33.97 93 ILE C C 1
ATOM 2001 O O . ILE C 1 93 ? 0.043 6.395 36.470 1.00 35.32 93 ILE C O 1
ATOM 2006 N N . PHE C 1 94 ? 2.172 7.133 36.470 1.00 34.30 94 PHE C N 1
ATOM 2007 C CA . PHE C 1 94 ? 1.993 8.062 37.588 1.00 36.53 94 PHE C CA 1
ATOM 2008 C C . PHE C 1 94 ? 1.417 9.384 37.096 1.00 38.57 94 PHE C C 1
ATOM 2009 O O . PHE C 1 94 ? 1.705 9.821 35.975 1.00 39.17 94 PHE C O 1
ATOM 2017 N N . ARG C 1 95 ? 0.601 10.021 37.932 1.00 40.52 95 ARG C N 1
ATOM 2018 C CA . ARG C 1 95 ? -0.030 11.277 37.543 1.00 42.11 95 ARG C CA 1
ATOM 2019 C C . ARG C 1 95 ? 0.936 12.463 37.516 1.00 42.78 95 ARG C C 1
ATOM 2020 O O . ARG C 1 95 ? 1.878 12.514 38.338 1.00 41.93 95 ARG C O 1
ATOM 2028 N N . LYS D 1 2 ? 13.703 -24.457 23.682 1.00 83.08 2 LYS D N 1
ATOM 2029 C CA . LYS D 1 2 ? 14.252 -23.410 22.774 1.00 83.27 2 LYS D CA 1
ATOM 2030 C C . LYS D 1 2 ? 15.714 -23.706 22.440 1.00 83.24 2 LYS D C 1
ATOM 2031 O O . LYS D 1 2 ? 16.619 -23.227 23.118 1.00 83.58 2 LYS D O 1
ATOM 2037 N N . THR D 1 3 ? 15.944 -24.494 21.394 1.00 83.32 3 THR D N 1
ATOM 2038 C CA . THR D 1 3 ? 17.306 -24.837 20.998 1.00 83.44 3 THR D CA 1
ATOM 2039 C C . THR D 1 3 ? 18.120 -23.591 20.651 1.00 83.11 3 THR D C 1
ATOM 2040 O O . THR D 1 3 ? 19.348 -23.590 20.750 1.00 82.37 3 THR D O 1
ATOM 2044 N N . GLY D 1 4 ? 17.428 -22.532 20.243 1.00 83.03 4 GLY D N 1
ATOM 2045 C CA . GLY D 1 4 ? 18.107 -21.303 19.884 1.00 82.49 4 GLY D CA 1
ATOM 2046 C C . GLY D 1 4 ? 18.310 -20.364 21.056 1.00 82.25 4 GLY D C 1
ATOM 2047 O O . GLY D 1 4 ? 19.311 -19.650 21.116 1.00 82.23 4 GLY D O 1
ATOM 2048 N N . ALA D 1 5 ? 17.366 -20.368 21.993 1.00 82.05 5 ALA D N 1
ATOM 2049 C CA . ALA D 1 5 ? 17.442 -19.499 23.166 1.00 82.10 5 ALA D CA 1
ATOM 2050 C C . ALA D 1 5 ? 18.231 -20.125 24.315 1.00 81.98 5 ALA D C 1
ATOM 2051 O O . ALA D 1 5 ? 18.784 -19.418 25.156 1.00 82.47 5 ALA D O 1
ATOM 2053 N N . ASP D 1 6 ? 18.273 -21.451 24.354 1.00 81.44 6 ASP D N 1
ATOM 2054 C CA . ASP D 1 6 ? 19.008 -22.143 25.399 1.00 80.69 6 ASP D CA 1
ATOM 2055 C C . ASP D 1 6 ? 20.460 -22.292 24.967 1.00 79.99 6 ASP D C 1
ATOM 2056 O O . ASP D 1 6 ? 21.337 -22.586 25.778 1.00 79.87 6 ASP D O 1
ATOM 2061 N N . ARG D 1 7 ? 20.703 -22.079 23.678 1.00 78.93 7 ARG D N 1
ATOM 2062 C CA . ARG D 1 7 ? 22.050 -22.151 23.131 1.00 78.08 7 ARG D CA 1
ATOM 2063 C C . ARG D 1 7 ? 22.732 -20.852 23.558 1.00 77.21 7 ARG D C 1
ATOM 2064 O O . ARG D 1 7 ? 23.956 -20.713 23.503 1.00 76.43 7 ARG D O 1
ATOM 2072 N N . PHE D 1 8 ? 21.903 -19.908 23.993 1.00 76.01 8 PHE D N 1
ATOM 2073 C CA . PHE D 1 8 ? 22.348 -18.608 24.475 1.00 74.35 8 PHE D CA 1
ATOM 2074 C C . PHE D 1 8 ? 22.734 -18.811 25.937 1.00 73.12 8 PHE D C 1
ATOM 2075 O O . PHE D 1 8 ? 23.653 -18.171 26.452 1.00 73.12 8 PHE D O 1
ATOM 2083 N N . LEU D 1 9 ? 22.010 -19.709 26.599 1.00 71.76 9 LEU D N 1
ATOM 2084 C CA . LEU D 1 9 ? 22.272 -20.043 27.994 1.00 70.36 9 LEU D CA 1
ATOM 2085 C C . LEU D 1 9 ? 23.645 -20.706 28.032 1.00 69.73 9 LEU D C 1
ATOM 2086 O O . LEU D 1 9 ? 24.392 -20.563 28.999 1.00 69.21 9 LEU D O 1
ATOM 2091 N N . GLU D 1 10 ? 23.966 -21.420 26.956 1.00 69.37 10 GLU D N 1
ATOM 2092 C CA . GLU D 1 10 ? 25.241 -22.118 26.828 1.00 69.63 10 GLU D CA 1
ATOM 2093 C C . GLU D 1 10 ? 26.406 -21.148 26.636 1.00 68.30 10 GLU D C 1
ATOM 2094 O O . GLU D 1 10 ? 27.522 -21.423 27.067 1.00 67.84 10 GLU D O 1
ATOM 2100 N N . GLU D 1 11 ? 26.136 -20.017 25.986 1.00 67.21 11 GLU D N 1
ATOM 2101 C CA . GLU D 1 11 ? 27.163 -19.017 25.702 1.00 65.73 11 GLU D CA 1
ATOM 2102 C C . GLU D 1 11 ? 27.408 -18.007 26.814 1.00 65.19 11 GLU D C 1
ATOM 2103 O O . GLU D 1 11 ? 28.543 -17.588 27.031 1.00 65.25 11 GLU D O 1
ATOM 2109 N N . LEU D 1 12 ? 26.346 -17.601 27.502 1.00 64.90 12 LEU D N 1
ATOM 2110 C CA . LEU D 1 12 ? 26.465 -16.633 28.590 1.00 65.11 12 LEU D CA 1
ATOM 2111 C C . LEU D 1 12 ? 25.640 -17.087 29.779 1.00 64.95 12 LEU D C 1
ATOM 2112 O O . LEU D 1 12 ? 24.516 -16.626 29.972 1.00 64.84 12 LEU D O 1
ATOM 2117 N N . PRO D 1 13 ? 26.190 -17.994 30.596 1.00 64.49 13 PRO D N 1
ATOM 2118 C CA . PRO D 1 13 ? 25.478 -18.500 31.768 1.00 64.16 13 PRO D CA 1
ATOM 2119 C C . PRO D 1 13 ? 25.231 -17.442 32.842 1.00 64.02 13 PRO D C 1
ATOM 2120 O O . PRO D 1 13 ? 24.204 -17.468 33.523 1.00 64.25 13 PRO D O 1
ATOM 2124 N N . GLU D 1 14 ? 26.166 -16.510 32.992 1.00 63.15 14 GLU D N 1
ATOM 2125 C CA . GLU D 1 14 ? 26.022 -15.471 34.001 1.00 62.10 14 GLU D CA 1
ATOM 2126 C C . GLU D 1 14 ? 24.853 -14.526 33.713 1.00 60.85 14 GLU D C 1
ATOM 2127 O O . GLU D 1 14 ? 24.050 -14.247 34.606 1.00 61.35 14 GLU D O 1
ATOM 2133 N N . VAL D 1 15 ? 24.740 -14.044 32.476 1.00 57.85 15 VAL D N 1
ATOM 2134 C CA . VAL D 1 15 ? 23.654 -13.121 32.144 1.00 55.37 15 VAL D CA 1
ATOM 2135 C C . VAL D 1 15 ? 22.310 -13.793 31.864 1.00 52.93 15 VAL D C 1
ATOM 2136 O O . VAL D 1 15 ? 21.272 -13.311 32.309 1.00 50.83 15 VAL D O 1
ATOM 2140 N N . ALA D 1 16 ? 22.331 -14.903 31.135 1.00 51.91 16 ALA D N 1
ATOM 2141 C CA . ALA D 1 16 ? 21.102 -15.620 30.810 1.00 52.28 16 ALA D CA 1
ATOM 2142 C C . ALA D 1 16 ? 20.393 -16.059 32.083 1.00 52.39 16 ALA D C 1
ATOM 2143 O O . ALA D 1 16 ? 19.162 -16.053 32.160 1.00 53.45 16 ALA D O 1
ATOM 2145 N N . GLU D 1 17 ? 21.181 -16.437 33.082 1.00 51.73 17 GLU D N 1
ATOM 2146 C CA . GLU D 1 17 ? 20.637 -16.881 34.353 1.00 50.32 17 GLU D CA 1
ATOM 2147 C C . GLU D 1 17 ? 20.003 -15.696 35.068 1.00 48.61 17 GLU D C 1
ATOM 2148 O O . GLU D 1 17 ? 18.861 -15.783 35.517 1.00 48.31 17 GLU D O 1
ATOM 2154 N N . SER D 1 18 ? 20.730 -14.583 35.159 1.00 46.34 18 SER D N 1
ATOM 2155 C CA . SER D 1 18 ? 20.190 -13.395 35.822 1.00 45.48 18 SER D CA 1
ATOM 2156 C C . SER D 1 18 ? 18.905 -12.959 35.115 1.00 45.56 18 SER D C 1
ATOM 2157 O O . SER D 1 18 ? 18.005 -12.390 35.731 1.00 45.06 18 SER D O 1
ATOM 2160 N N . PHE D 1 19 ? 18.831 -13.229 33.816 1.00 45.50 19 PHE D N 1
ATOM 2161 C CA . PHE D 1 19 ? 17.654 -12.871 33.051 1.00 46.58 19 PHE D CA 1
ATOM 2162 C C . PHE D 1 19 ? 16.506 -13.807 33.386 1.00 45.78 19 PHE D C 1
ATOM 2163 O O . PHE D 1 19 ? 15.359 -13.374 33.506 1.00 45.28 19 PHE D O 1
ATOM 2171 N N . LYS D 1 20 ? 16.810 -15.095 33.517 1.00 46.09 20 LYS D N 1
ATOM 2172 C CA . LYS D 1 20 ? 15.782 -16.069 33.856 1.00 45.85 20 LYS D CA 1
ATOM 2173 C C . LYS D 1 20 ? 15.213 -15.728 35.227 1.00 44.60 20 LYS D C 1
ATOM 2174 O O . LYS D 1 20 ? 14.039 -15.959 35.496 1.00 44.65 20 LYS D O 1
ATOM 2180 N N . ASN D 1 21 ? 16.048 -15.152 36.085 1.00 45.04 21 ASN D N 1
ATOM 2181 C CA . ASN D 1 21 ? 15.611 -14.766 37.424 1.00 45.55 21 ASN D CA 1
ATOM 2182 C C . ASN D 1 21 ? 14.719 -13.533 37.328 1.00 44.54 21 ASN D C 1
ATOM 2183 O O . ASN D 1 21 ? 13.727 -13.413 38.054 1.00 43.44 21 ASN D O 1
ATOM 2188 N N . PHE D 1 22 ? 15.074 -12.621 36.427 1.00 42.38 22 PHE D N 1
ATOM 2189 C CA . PHE D 1 22 ? 14.282 -11.422 36.224 1.00 40.15 22 PHE D CA 1
ATOM 2190 C C . PHE D 1 22 ? 12.932 -11.862 35.690 1.00 41.23 22 PHE D C 1
ATOM 2191 O O . PHE D 1 22 ? 11.887 -11.392 36.150 1.00 40.08 22 PHE D O 1
ATOM 2199 N N . ARG D 1 23 ? 12.955 -12.780 34.728 1.00 41.99 23 ARG D N 1
ATOM 2200 C CA . ARG D 1 23 ? 11.719 -13.265 34.137 1.00 43.76 23 ARG D CA 1
ATOM 2201 C C . ARG D 1 23 ? 10.845 -13.873 35.213 1.00 43.72 23 ARG D C 1
ATOM 2202 O O . ARG D 1 23 ? 9.644 -13.616 35.260 1.00 44.55 23 ARG D O 1
ATOM 2210 N N . GLU D 1 24 ? 11.448 -14.675 36.084 1.00 45.01 24 GLU D N 1
ATOM 2211 C CA . GLU D 1 24 ? 10.696 -15.326 37.151 1.00 45.67 24 GLU D CA 1
ATOM 2212 C C . GLU D 1 24 ? 10.142 -14.367 38.200 1.00 43.87 24 GLU D C 1
ATOM 2213 O O . GLU D 1 24 ? 9.030 -14.562 38.698 1.00 42.96 24 GLU D O 1
ATOM 2219 N N . ALA D 1 25 ? 10.905 -13.334 38.532 1.00 42.74 25 ALA D N 1
ATOM 2220 C CA . ALA D 1 25 ? 10.447 -12.361 39.514 1.00 43.75 25 ALA D CA 1
ATOM 2221 C C . ALA D 1 25 ? 9.179 -11.695 38.992 1.00 45.04 25 ALA D C 1
ATOM 2222 O O . ALA D 1 25 ? 8.159 -11.647 39.675 1.00 46.39 25 ALA D O 1
ATOM 2224 N N . VAL D 1 26 ? 9.241 -11.191 37.768 1.00 46.41 26 VAL D N 1
ATOM 2225 C CA . VAL D 1 26 ? 8.092 -10.526 37.176 1.00 48.64 26 VAL D CA 1
ATOM 2226 C C . VAL D 1 26 ? 6.979 -11.520 36.866 1.00 48.93 26 VAL D C 1
ATOM 2227 O O . VAL D 1 26 ? 5.810 -11.147 36.795 1.00 49.91 26 VAL D O 1
ATOM 2231 N N . ARG D 1 27 ? 7.348 -12.784 36.690 1.00 49.00 27 ARG D N 1
ATOM 2232 C CA . ARG D 1 27 ? 6.383 -13.832 36.384 1.00 49.49 27 ARG D CA 1
ATOM 2233 C C . ARG D 1 27 ? 5.633 -14.313 37.624 1.00 49.16 27 ARG D C 1
ATOM 2234 O O . ARG D 1 27 ? 4.505 -14.787 37.528 1.00 49.82 27 ARG D O 1
ATOM 2242 N N . SER D 1 28 ? 6.251 -14.185 38.790 1.00 48.60 28 SER D N 1
ATOM 2243 C CA . SER D 1 28 ? 5.613 -14.639 40.020 1.00 48.77 28 SER D CA 1
ATOM 2244 C C . SER D 1 28 ? 5.164 -13.524 40.974 1.00 48.50 28 SER D C 1
ATOM 2245 O O . SER D 1 28 ? 4.838 -13.795 42.128 1.00 47.92 28 SER D O 1
ATOM 2248 N N . GLU D 1 29 ? 5.154 -12.280 40.507 1.00 48.87 29 GLU D N 1
ATOM 2249 C CA . GLU D 1 29 ? 4.735 -11.161 41.354 1.00 48.85 29 GLU D CA 1
ATOM 2250 C C . GLU D 1 29 ? 3.330 -11.428 41.885 1.00 48.38 29 GLU D C 1
ATOM 2251 O O . GLU D 1 29 ? 2.513 -12.063 41.207 1.00 49.41 29 GLU D O 1
ATOM 2257 N N . GLY D 1 30 ? 3.049 -10.937 43.090 1.00 46.50 30 GLY D N 1
ATOM 2258 C CA . GLY D 1 30 ? 1.746 -11.155 43.694 1.00 44.54 30 GLY D CA 1
ATOM 2259 C C . GLY D 1 30 ? 0.695 -10.110 43.388 1.00 43.72 30 GLY D C 1
ATOM 2260 O O . GLY D 1 30 ? -0.488 -10.334 43.642 1.00 44.89 30 GLY D O 1
ATOM 2261 N N . LYS D 1 31 ? 1.116 -8.971 42.845 1.00 43.51 31 LYS D N 1
ATOM 2262 C CA . LYS D 1 31 ? 0.190 -7.890 42.512 1.00 41.20 31 LYS D CA 1
ATOM 2263 C C . LYS D 1 31 ? -0.923 -8.351 41.570 1.00 38.92 31 LYS D C 1
ATOM 2264 O O . LYS D 1 31 ? -2.086 -7.995 41.754 1.00 39.02 31 LYS D O 1
ATOM 2270 N N . LEU D 1 32 ? -0.565 -9.136 40.560 1.00 36.07 32 LEU D N 1
ATOM 2271 C CA . LEU D 1 32 ? -1.548 -9.631 39.605 1.00 35.69 32 LEU D CA 1
ATOM 2272 C C . LEU D 1 32 ? -1.689 -11.155 39.670 1.00 34.81 32 LEU D C 1
ATOM 2273 O O . LEU D 1 32 ? -0.751 -11.862 40.043 1.00 32.59 32 LEU D O 1
ATOM 2278 N N . THR D 1 33 ? -2.866 -11.640 39.286 1.00 34.26 33 THR D N 1
ATOM 2279 C CA . THR D 1 33 ? -3.152 -13.065 39.262 1.00 35.50 33 THR D CA 1
ATOM 2280 C C . THR D 1 33 ? -2.471 -13.672 38.039 1.00 38.14 33 THR D C 1
ATOM 2281 O O . THR D 1 33 ? -2.183 -12.971 37.060 1.00 38.77 33 THR D O 1
ATOM 2285 N N . GLU D 1 34 ? -2.221 -14.976 38.099 1.00 37.90 34 GLU D N 1
ATOM 2286 C CA . GLU D 1 34 ? -1.587 -15.701 37.007 1.00 38.45 34 GLU D CA 1
ATOM 2287 C C . GLU D 1 34 ? -2.377 -15.511 35.707 1.00 36.62 34 GLU D C 1
ATOM 2288 O O . GLU D 1 34 ? -1.814 -15.446 34.617 1.00 36.88 34 GLU D O 1
ATOM 2294 N N . ARG D 1 35 ? -3.691 -15.434 35.827 1.00 34.96 35 ARG D N 1
ATOM 2295 C CA . ARG D 1 35 ? -4.536 -15.257 34.665 1.00 34.65 35 ARG D CA 1
ATOM 2296 C C . ARG D 1 35 ? -4.220 -13.931 33.968 1.00 33.39 35 ARG D C 1
ATOM 2297 O O . ARG D 1 35 ? -4.018 -13.882 32.756 1.00 31.39 35 ARG D O 1
ATOM 2305 N N . GLU D 1 36 ? -4.172 -12.859 34.749 1.00 31.97 36 GLU D N 1
ATOM 2306 C CA . GLU D 1 36 ? -3.911 -11.538 34.206 1.00 31.41 36 GLU D CA 1
ATOM 2307 C C . GLU D 1 36 ? -2.531 -11.440 33.560 1.00 29.94 36 GLU D C 1
ATOM 2308 O O . GLU D 1 36 ? -2.398 -10.918 32.454 1.00 28.05 36 GLU D O 1
ATOM 2314 N N . LYS D 1 37 ? -1.513 -11.967 34.233 1.00 29.37 37 LYS D N 1
ATOM 2315 C CA . LYS D 1 37 ? -0.158 -11.944 33.690 1.00 29.51 37 LYS D CA 1
ATOM 2316 C C . LYS D 1 37 ? -0.033 -12.750 32.390 1.00 28.98 37 LYS D C 1
ATOM 2317 O O . LYS D 1 37 ? 0.747 -12.392 31.505 1.00 30.52 37 LYS D O 1
ATOM 2323 N N . LEU D 1 38 ? -0.809 -13.822 32.265 1.00 27.52 38 LEU D N 1
ATOM 2324 C CA . LEU D 1 38 ? -0.779 -14.643 31.057 1.00 27.39 38 LEU D CA 1
ATOM 2325 C C . LEU D 1 38 ? -1.413 -13.886 29.889 1.00 26.61 38 LEU D C 1
ATOM 2326 O O . LEU D 1 38 ? -0.845 -13.834 28.801 1.00 27.70 38 LEU D O 1
ATOM 2331 N N . LEU D 1 39 ? -2.591 -13.314 30.111 1.00 23.69 39 LEU D N 1
ATOM 2332 C CA . LEU D 1 39 ? -3.252 -12.536 29.072 1.00 23.86 39 LEU D CA 1
ATOM 2333 C C . LEU D 1 39 ? -2.348 -11.361 28.673 1.00 24.33 39 LEU D C 1
ATOM 2334 O O . LEU D 1 39 ? -2.157 -11.077 27.489 1.00 25.69 39 LEU D O 1
ATOM 2339 N N . ILE D 1 40 ? -1.785 -10.683 29.663 1.00 23.18 40 ILE D N 1
ATOM 2340 C CA . ILE D 1 40 ? -0.913 -9.557 29.382 1.00 24.43 40 ILE D CA 1
ATOM 2341 C C . ILE D 1 40 ? 0.299 -9.973 28.542 1.00 24.61 40 ILE D C 1
ATOM 2342 O O . ILE D 1 40 ? 0.680 -9.255 27.620 1.00 23.52 40 ILE D O 1
ATOM 2347 N N . SER D 1 41 ? 0.884 -11.135 28.853 1.00 24.60 41 SER D N 1
ATOM 2348 C CA . SER D 1 41 ? 2.046 -11.642 28.119 1.00 22.96 41 SER D CA 1
ATOM 2349 C C . SER D 1 41 ? 1.724 -11.900 26.663 1.00 21.85 41 SER D C 1
ATOM 2350 O O . SER D 1 41 ? 2.555 -11.673 25.782 1.00 23.13 41 SER D O 1
ATOM 2353 N N . VAL D 1 42 ? 0.527 -12.402 26.409 1.00 19.59 42 VAL D N 1
ATOM 2354 C CA . VAL D 1 42 ? 0.145 -12.689 25.049 1.00 21.43 42 VAL D CA 1
ATOM 2355 C C . VAL D 1 42 ? -0.093 -11.388 24.292 1.00 22.46 42 VAL D C 1
ATOM 2356 O O . VAL D 1 42 ? 0.501 -11.166 23.236 1.00 21.26 42 VAL D O 1
ATOM 2360 N N . ALA D 1 43 ? -0.940 -10.525 24.848 1.00 23.11 43 ALA D N 1
ATOM 2361 C CA . ALA D 1 43 ? -1.257 -9.249 24.218 1.00 23.06 43 ALA D CA 1
ATOM 2362 C C . ALA D 1 43 ? -0.005 -8.417 23.924 1.00 23.90 43 ALA D C 1
ATOM 2363 O O . ALA D 1 43 ? 0.080 -7.777 22.877 1.00 24.88 43 ALA D O 1
ATOM 2365 N N . CYS D 1 44 ? 0.960 -8.423 24.841 1.00 23.86 44 CYS D N 1
ATOM 2366 C CA . CYS D 1 44 ? 2.204 -7.678 24.646 1.00 23.68 44 CYS D CA 1
ATOM 2367 C C . CYS D 1 44 ? 3.072 -8.297 23.555 1.00 24.19 44 CYS D C 1
ATOM 2368 O O . CYS D 1 44 ? 3.755 -7.584 22.814 1.00 24.13 44 CYS D O 1
ATOM 2371 N N . SER D 1 45 ? 3.050 -9.626 23.466 1.00 23.19 45 SER D N 1
ATOM 2372 C CA . SER D 1 45 ? 3.814 -10.342 22.443 1.00 23.25 45 SER D CA 1
ATOM 2373 C C . SER D 1 45 ? 3.310 -9.914 21.081 1.00 22.57 45 SER D C 1
ATOM 2374 O O . SER D 1 45 ? 4.088 -9.758 20.139 1.00 21.11 45 SER D O 1
ATOM 2377 N N . VAL D 1 46 ? 1.993 -9.732 21.000 1.00 21.27 46 VAL D N 1
ATOM 2378 C CA . VAL D 1 46 ? 1.331 -9.335 19.771 1.00 22.12 46 VAL D CA 1
ATOM 2379 C C . VAL D 1 46 ? 1.625 -7.876 19.421 1.00 23.32 46 VAL D C 1
ATOM 2380 O O . VAL D 1 46 ? 1.903 -7.560 18.264 1.00 24.18 46 VAL D O 1
ATOM 2384 N N . ALA D 1 47 ? 1.565 -7.002 20.427 1.00 23.71 47 ALA D N 1
ATOM 2385 C CA . ALA D 1 47 ? 1.807 -5.575 20.249 1.00 24.96 47 ALA D CA 1
ATOM 2386 C C . ALA D 1 47 ? 3.224 -5.321 19.757 1.00 26.56 47 ALA D C 1
ATOM 2387 O O . ALA D 1 47 ? 3.465 -4.424 18.954 1.00 27.57 47 ALA D O 1
ATOM 2389 N N . VAL D 1 48 ? 4.153 -6.123 20.253 1.00 26.75 48 VAL D N 1
ATOM 2390 C CA . VAL D 1 48 ? 5.556 -6.021 19.889 1.00 25.95 48 VAL D CA 1
ATOM 2391 C C . VAL D 1 48 ? 5.841 -6.834 18.617 1.00 25.94 48 VAL D C 1
ATOM 2392 O O . VAL D 1 48 ? 6.945 -6.829 18.088 1.00 25.73 48 VAL D O 1
ATOM 2396 N N . ARG D 1 49 ? 4.816 -7.512 18.118 1.00 27.58 49 ARG D N 1
ATOM 2397 C CA . ARG D 1 49 ? 4.919 -8.323 16.904 1.00 29.90 49 ARG D CA 1
ATOM 2398 C C . ARG D 1 49 ? 6.030 -9.381 16.895 1.00 30.80 49 ARG D C 1
ATOM 2399 O O . ARG D 1 49 ? 6.837 -9.455 15.968 1.00 27.59 49 ARG D O 1
ATOM 2407 N N . CYS D 1 50 ? 6.071 -10.197 17.944 1.00 32.00 50 CYS D N 1
ATOM 2408 C CA . CYS D 1 50 ? 7.049 -11.271 18.021 1.00 34.40 50 CYS D CA 1
ATOM 2409 C C . CYS D 1 50 ? 6.280 -12.581 17.933 1.00 34.74 50 CYS D C 1
ATOM 2410 O O . CYS D 1 50 ? 5.646 -13.001 18.898 1.00 37.41 50 CYS D O 1
ATOM 2413 N N . ASP D 1 51 ? 6.341 -13.214 16.767 1.00 35.93 51 ASP D N 1
ATOM 2414 C CA . ASP D 1 51 ? 5.640 -14.469 16.498 1.00 36.87 51 ASP D CA 1
ATOM 2415 C C . ASP D 1 51 ? 5.952 -15.636 17.443 1.00 35.63 51 ASP D C 1
ATOM 2416 O O . ASP D 1 51 ? 5.040 -16.313 17.913 1.00 33.72 51 ASP D O 1
ATOM 2421 N N . ALA D 1 52 ? 7.226 -15.877 17.722 1.00 34.13 52 ALA D N 1
ATOM 2422 C CA . ALA D 1 52 ? 7.591 -16.975 18.609 1.00 33.79 52 ALA D CA 1
ATOM 2423 C C . ALA D 1 52 ? 7.099 -16.709 20.027 1.00 34.07 52 ALA D C 1
ATOM 2424 O O . ALA D 1 52 ? 6.592 -17.611 20.693 1.00 32.97 52 ALA D O 1
ATOM 2426 N N . CYS D 1 53 ? 7.247 -15.467 20.484 1.00 33.11 53 CYS D N 1
ATOM 2427 C CA . CYS D 1 53 ? 6.817 -15.096 21.823 1.00 33.79 53 CYS D CA 1
ATOM 2428 C C . CYS D 1 53 ? 5.324 -15.301 21.975 1.00 32.53 53 CYS D C 1
ATOM 2429 O O . CYS D 1 53 ? 4.840 -15.709 23.026 1.00 32.64 53 CYS D O 1
ATOM 2432 N N . THR D 1 54 ? 4.591 -14.977 20.922 1.00 32.49 54 THR D N 1
ATOM 2433 C CA . THR D 1 54 ? 3.143 -15.099 20.944 1.00 31.79 54 THR D CA 1
ATOM 2434 C C . THR D 1 54 ? 2.725 -16.556 21.079 1.00 32.10 54 THR D C 1
ATOM 2435 O O . THR D 1 54 ? 1.950 -16.903 21.969 1.00 31.20 54 THR D O 1
ATOM 2439 N N . ARG D 1 55 ? 3.255 -17.407 20.206 1.00 33.04 55 ARG D N 1
ATOM 2440 C CA . ARG D 1 55 ? 2.943 -18.832 20.227 1.00 35.24 55 ARG D CA 1
ATOM 2441 C C . ARG D 1 55 ? 3.271 -19.433 21.590 1.00 33.52 55 ARG D C 1
ATOM 2442 O O . ARG D 1 55 ? 2.473 -20.178 22.164 1.00 33.10 55 ARG D O 1
ATOM 2450 N N . ARG D 1 56 ? 4.444 -19.080 22.102 1.00 31.85 56 ARG D N 1
ATOM 2451 C CA . ARG D 1 56 ? 4.934 -19.557 23.390 1.00 32.39 56 ARG D CA 1
ATOM 2452 C C . ARG D 1 56 ? 4.028 -19.149 24.561 1.00 30.74 56 ARG D C 1
ATOM 2453 O O . ARG D 1 56 ? 3.602 -19.995 25.348 1.00 30.29 56 ARG D O 1
ATOM 2461 N N . HIS D 1 57 ? 3.723 -17.862 24.679 1.00 28.79 57 HIS D N 1
ATOM 2462 C CA . HIS D 1 57 ? 2.859 -17.418 25.765 1.00 28.71 57 HIS D CA 1
ATOM 2463 C C . HIS D 1 57 ? 1.421 -17.884 25.578 1.00 27.47 57 HIS D C 1
ATOM 2464 O O . HIS D 1 57 ? 0.694 -18.084 26.544 1.00 27.72 57 HIS D O 1
ATOM 2471 N N . ALA D 1 58 ? 1.012 -18.083 24.334 1.00 28.86 58 ALA D N 1
ATOM 2472 C CA . ALA D 1 58 ? -0.344 -18.559 24.075 1.00 30.06 58 ALA D CA 1
ATOM 2473 C C . ALA D 1 58 ? -0.486 -19.976 24.631 1.00 31.46 58 ALA D C 1
ATOM 2474 O O . ALA D 1 58 ? -1.498 -20.322 25.238 1.00 31.18 58 ALA D O 1
ATOM 2476 N N . GLU D 1 59 ? 0.538 -20.795 24.422 1.00 34.23 59 GLU D N 1
ATOM 2477 C CA . GLU D 1 59 ? 0.498 -22.161 24.906 1.00 37.54 59 GLU D CA 1
ATOM 2478 C C . GLU D 1 59 ? 0.400 -22.240 26.425 1.00 38.66 59 GLU D C 1
ATOM 2479 O O . GLU D 1 59 ? -0.448 -22.967 26.962 1.00 37.93 59 GLU D O 1
ATOM 2485 N N . GLU D 1 60 ? 1.254 -21.491 27.119 1.00 38.14 60 GLU D N 1
ATOM 2486 C CA . GLU D 1 60 ? 1.224 -21.489 28.577 1.00 38.21 60 GLU D CA 1
ATOM 2487 C C . GLU D 1 60 ? -0.124 -20.972 29.055 1.00 37.23 60 GLU D C 1
ATOM 2488 O O . GLU D 1 60 ? -0.611 -21.378 30.104 1.00 38.10 60 GLU D O 1
ATOM 2494 N N . ALA D 1 61 ? -0.735 -20.088 28.273 1.00 37.53 61 ALA D N 1
ATOM 2495 C CA . ALA D 1 61 ? -2.039 -19.543 28.629 1.00 38.73 61 ALA D CA 1
ATOM 2496 C C . ALA D 1 61 ? -3.122 -20.603 28.412 1.00 38.77 61 ALA D C 1
ATOM 2497 O O . ALA D 1 61 ? -4.088 -20.692 29.176 1.00 38.23 61 ALA D O 1
ATOM 2499 N N . LEU D 1 62 ? -2.960 -21.395 27.356 1.00 38.81 62 LEU D N 1
ATOM 2500 C CA . LEU D 1 62 ? -3.902 -22.467 27.051 1.00 40.32 62 LEU D CA 1
ATOM 2501 C C . LEU D 1 62 ? -3.729 -23.593 28.068 1.00 39.91 62 LEU D C 1
ATOM 2502 O O . LEU D 1 62 ? -4.701 -24.151 28.562 1.00 38.86 62 LEU D O 1
ATOM 2507 N N . GLU D 1 63 ? -2.480 -23.910 28.382 1.00 41.59 63 GLU D N 1
ATOM 2508 C CA . GLU D 1 63 ? -2.192 -24.964 29.337 1.00 44.70 63 GLU D CA 1
ATOM 2509 C C . GLU D 1 63 ? -2.588 -24.531 30.745 1.00 45.66 63 GLU D C 1
ATOM 2510 O O . GLU D 1 63 ? -2.545 -25.323 31.696 1.00 46.62 63 GLU D O 1
ATOM 2516 N N . ALA D 1 64 ? -2.997 -23.270 30.861 1.00 45.00 64 ALA D N 1
ATOM 2517 C CA . ALA D 1 64 ? -3.429 -22.705 32.134 1.00 43.95 64 ALA D CA 1
ATOM 2518 C C . ALA D 1 64 ? -4.946 -22.591 32.154 1.00 42.23 64 ALA D C 1
ATOM 2519 O O . ALA D 1 64 ? -5.528 -22.090 33.113 1.00 41.84 64 ALA D O 1
ATOM 2521 N N . GLY D 1 65 ? -5.583 -23.031 31.074 1.00 40.19 65 GLY D N 1
ATOM 2522 C CA . GLY D 1 65 ? -7.029 -23.000 31.024 1.00 38.64 65 GLY D CA 1
ATOM 2523 C C . GLY D 1 65 ? -7.681 -21.788 30.407 1.00 38.75 65 GLY D C 1
ATOM 2524 O O . GLY D 1 65 ? -8.894 -21.618 30.523 1.00 37.77 65 GLY D O 1
ATOM 2525 N N . ILE D 1 66 ? -6.898 -20.939 29.755 1.00 39.18 66 ILE D N 1
ATOM 2526 C CA . ILE D 1 66 ? -7.462 -19.761 29.115 1.00 39.06 66 ILE D CA 1
ATOM 2527 C C . ILE D 1 66 ? -7.852 -20.129 27.683 1.00 40.04 66 ILE D C 1
ATOM 2528 O O . ILE D 1 66 ? -7.079 -20.766 26.969 1.00 41.74 66 ILE D O 1
ATOM 2533 N N . THR D 1 67 ? -9.053 -19.739 27.270 1.00 41.28 67 THR D N 1
ATOM 2534 C CA . THR D 1 67 ? -9.543 -20.045 25.926 1.00 43.56 67 THR D CA 1
ATOM 2535 C C . THR D 1 67 ? -8.940 -19.156 24.844 1.00 44.47 67 THR D C 1
ATOM 2536 O O . THR D 1 67 ? -8.421 -18.074 25.133 1.00 44.85 67 THR D O 1
ATOM 2540 N N . GLU D 1 68 ? -9.019 -19.614 23.596 1.00 44.02 68 GLU D N 1
ATOM 2541 C CA . GLU D 1 68 ? -8.495 -18.853 22.471 1.00 44.33 68 GLU D CA 1
ATOM 2542 C C . GLU D 1 68 ? -9.351 -17.608 22.278 1.00 43.06 68 GLU D C 1
ATOM 2543 O O . GLU D 1 68 ? -8.916 -16.628 21.676 1.00 43.66 68 GLU D O 1
ATOM 2549 N N . GLY D 1 69 ? -10.571 -17.653 22.799 1.00 40.53 69 GLY D N 1
ATOM 2550 C CA . GLY D 1 69 ? -11.467 -16.522 22.665 1.00 39.50 69 GLY D CA 1
ATOM 2551 C C . GLY D 1 69 ? -11.031 -15.350 23.516 1.00 39.13 69 GLY D C 1
ATOM 2552 O O . GLY D 1 69 ? -11.056 -14.201 23.073 1.00 39.47 69 GLY D O 1
ATOM 2553 N N . GLU D 1 70 ? -10.634 -15.632 24.750 1.00 36.81 70 GLU D N 1
ATOM 2554 C CA . GLU D 1 70 ? -10.192 -14.579 25.643 1.00 35.36 70 GLU D CA 1
ATOM 2555 C C . GLU D 1 70 ? -8.839 -14.074 25.158 1.00 33.52 70 GLU D C 1
ATOM 2556 O O . GLU D 1 70 ? -8.508 -12.902 25.298 1.00 33.68 70 GLU D O 1
ATOM 2562 N N . LEU D 1 71 ? -8.069 -14.974 24.566 1.00 32.43 71 LEU D N 1
ATOM 2563 C CA . LEU D 1 71 ? -6.759 -14.644 24.048 1.00 31.16 71 LEU D CA 1
ATOM 2564 C C . LEU D 1 71 ? -6.876 -13.722 22.828 1.00 31.77 71 LEU D C 1
ATOM 2565 O O . LEU D 1 71 ? -6.097 -12.776 22.673 1.00 30.19 71 LEU D O 1
ATOM 2570 N N . ALA D 1 72 ? -7.856 -13.994 21.967 1.00 31.51 72 ALA D N 1
ATOM 2571 C CA . ALA D 1 72 ? -8.056 -13.180 20.774 1.00 30.05 72 ALA D CA 1
ATOM 2572 C C . ALA D 1 72 ? -8.446 -11.757 21.153 1.00 30.74 72 ALA D C 1
ATOM 2573 O O . ALA D 1 72 ? -8.155 -10.812 20.420 1.00 30.70 72 ALA D O 1
ATOM 2575 N N . GLU D 1 73 ? -9.115 -11.614 22.296 1.00 30.71 73 GLU D N 1
ATOM 2576 C CA . GLU D 1 73 ? -9.542 -10.308 22.792 1.00 30.74 73 GLU D CA 1
ATOM 2577 C C . GLU D 1 73 ? -8.334 -9.557 23.323 1.00 29.53 73 GLU D C 1
ATOM 2578 O O . GLU D 1 73 ? -8.256 -8.337 23.208 1.00 31.46 73 GLU D O 1
ATOM 2584 N N . ALA D 1 74 ? -7.400 -10.298 23.910 1.00 28.58 74 ALA D N 1
ATOM 2585 C CA . ALA D 1 74 ? -6.178 -9.720 24.439 1.00 27.28 74 ALA D CA 1
ATOM 2586 C C . ALA D 1 74 ? -5.409 -9.118 23.273 1.00 27.23 74 ALA D C 1
ATOM 2587 O O . ALA D 1 74 ? -4.894 -8.011 23.367 1.00 27.06 74 ALA D O 1
ATOM 2589 N N . ALA D 1 75 ? -5.336 -9.856 22.171 1.00 26.57 75 ALA D N 1
ATOM 2590 C CA . ALA D 1 75 ? -4.637 -9.379 20.982 1.00 26.16 75 ALA D CA 1
ATOM 2591 C C . ALA D 1 75 ? -5.356 -8.166 20.410 1.00 25.00 75 ALA D C 1
ATOM 2592 O O . ALA D 1 75 ? -4.724 -7.173 20.043 1.00 25.65 75 ALA D O 1
ATOM 2594 N N . ALA D 1 76 ? -6.679 -8.260 20.332 1.00 23.39 76 ALA D N 1
ATOM 2595 C CA . ALA D 1 76 ? -7.509 -7.180 19.815 1.00 22.31 76 ALA D CA 1
ATOM 2596 C C . ALA D 1 76 ? -7.189 -5.853 20.505 1.00 21.06 76 ALA D C 1
ATOM 2597 O O . ALA D 1 76 ? -7.222 -4.794 19.874 1.00 19.37 76 ALA D O 1
ATOM 2599 N N . VAL D 1 77 ? -6.894 -5.911 21.800 1.00 18.17 77 VAL D N 1
ATOM 2600 C CA . VAL D 1 77 ? -6.558 -4.704 22.543 1.00 19.02 77 VAL D CA 1
ATOM 2601 C C . VAL D 1 77 ? -5.162 -4.232 22.120 1.00 20.43 77 VAL D C 1
ATOM 2602 O O . VAL D 1 77 ? -4.888 -3.028 22.084 1.00 20.10 77 VAL D O 1
ATOM 2606 N N . ALA D 1 78 ? -4.281 -5.182 21.808 1.00 19.23 78 ALA D N 1
ATOM 2607 C CA . ALA D 1 78 ? -2.938 -4.835 21.372 1.00 21.00 78 ALA D CA 1
ATOM 2608 C C . ALA D 1 78 ? -3.059 -4.075 20.057 1.00 21.51 78 ALA D C 1
ATOM 2609 O O . ALA D 1 78 ? -2.359 -3.089 19.832 1.00 21.82 78 ALA D O 1
ATOM 2611 N N . ALA D 1 79 ? -3.958 -4.550 19.198 1.00 21.32 79 ALA D N 1
ATOM 2612 C CA . ALA D 1 79 ? -4.195 -3.948 17.894 1.00 21.03 79 ALA D CA 1
ATOM 2613 C C . ALA D 1 79 ? -4.735 -2.526 18.041 1.00 20.95 79 ALA D C 1
ATOM 2614 O O . ALA D 1 79 ? -4.320 -1.611 17.329 1.00 19.12 79 ALA D O 1
ATOM 2616 N N . LEU D 1 80 ? -5.660 -2.359 18.975 1.00 20.19 80 LEU D N 1
ATOM 2617 C CA . LEU D 1 80 ? -6.272 -1.065 19.260 1.00 22.12 80 LEU D CA 1
ATOM 2618 C C . LEU D 1 80 ? -5.228 -0.058 19.733 1.00 21.93 80 LEU D C 1
ATOM 2619 O O . LEU D 1 80 ? -5.204 1.089 19.285 1.00 22.11 80 LEU D O 1
ATOM 2624 N N . ILE D 1 81 ? -4.373 -0.491 20.648 1.00 21.63 81 ILE D N 1
ATOM 2625 C CA . ILE D 1 81 ? -3.320 0.370 21.173 1.00 22.95 81 ILE D CA 1
ATOM 2626 C C . ILE D 1 81 ? -2.291 0.679 20.082 1.00 23.22 81 ILE D C 1
ATOM 2627 O O . ILE D 1 81 ? -1.668 1.747 20.069 1.00 20.35 81 ILE D O 1
ATOM 2632 N N . ARG D 1 82 ? -2.126 -0.272 19.175 1.00 23.28 82 ARG D N 1
ATOM 2633 C CA . ARG D 1 82 ? -1.195 -0.138 18.066 1.00 25.00 82 ARG D CA 1
ATOM 2634 C C . ARG D 1 82 ? -1.643 1.036 17.186 1.00 24.77 82 ARG D C 1
ATOM 2635 O O . ARG D 1 82 ? -0.839 1.894 16.804 1.00 23.74 82 ARG D O 1
ATOM 2643 N N . ALA D 1 83 ? -2.939 1.059 16.873 1.00 23.49 83 ALA D N 1
ATOM 2644 C CA . ALA D 1 83 ? -3.525 2.104 16.043 1.00 24.59 83 ALA D CA 1
ATOM 2645 C C . ALA D 1 83 ? -3.656 3.416 16.808 1.00 24.19 83 ALA D C 1
ATOM 2646 O O . ALA D 1 83 ? -3.393 4.478 16.268 1.00 24.75 83 ALA D O 1
ATOM 2648 N N . GLY D 1 84 ? -4.059 3.334 18.070 1.00 25.54 84 GLY D N 1
ATOM 2649 C CA . GLY D 1 84 ? -4.209 4.528 18.87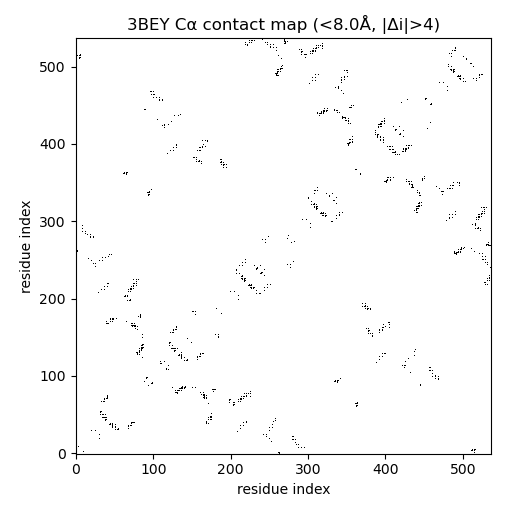6 1.00 25.12 84 GLY D CA 1
ATOM 2650 C C . GLY D 1 84 ? -2.908 5.287 19.048 1.00 26.50 84 GLY D C 1
ATOM 2651 O O . GLY D 1 84 ? -2.902 6.513 18.993 1.00 26.96 84 GLY D O 1
ATOM 2652 N N . SER D 1 85 ? -1.806 4.569 19.248 1.00 26.65 85 SER D N 1
ATOM 2653 C CA . SER D 1 85 ? -0.509 5.206 19.438 1.00 29.32 85 SER D CA 1
ATOM 2654 C C . SER D 1 85 ? -0.097 5.982 18.191 1.00 30.16 85 SER D C 1
ATOM 2655 O O . SER D 1 85 ? 0.483 7.063 18.286 1.00 33.51 85 SER D O 1
ATOM 2658 N N . ALA D 1 86 ? -0.405 5.436 17.022 1.00 29.67 86 ALA D N 1
ATOM 2659 C CA . ALA D 1 86 ? -0.078 6.103 15.771 1.00 29.22 86 ALA D CA 1
ATOM 2660 C C . ALA D 1 86 ? -0.795 7.447 15.700 1.00 30.45 86 ALA D C 1
ATOM 2661 O O . ALA D 1 86 ? -0.185 8.476 15.411 1.00 31.42 86 ALA D O 1
ATOM 2671 N N . ASN D 1 88 ? -1.746 9.252 17.955 1.00 31.37 88 ASN D N 1
ATOM 2672 C CA . ASN D 1 88 ? -1.226 10.199 18.907 1.00 30.14 88 ASN D CA 1
ATOM 2673 C C . ASN D 1 88 ? -0.060 10.918 18.220 1.00 28.05 88 ASN D C 1
ATOM 2674 O O . ASN D 1 88 ? 0.098 12.129 18.350 1.00 27.22 88 ASN D O 1
ATOM 2679 N N . THR D 1 89 ? 0.749 10.172 17.477 1.00 25.98 89 THR D N 1
ATOM 2680 C CA . THR D 1 89 ? 1.869 10.775 16.765 1.00 27.36 89 THR D CA 1
ATOM 2681 C C . THR D 1 89 ? 1.339 11.687 15.669 1.00 27.13 89 THR D C 1
ATOM 2682 O O . THR D 1 89 ? 1.964 12.684 15.326 1.00 26.18 89 THR D O 1
ATOM 2686 N N . ALA D 1 90 ? 0.178 11.323 15.126 1.00 28.08 90 ALA D N 1
ATOM 2687 C CA . ALA D 1 90 ? -0.471 12.074 14.057 1.00 28.88 90 ALA D CA 1
ATOM 2688 C C . ALA D 1 90 ? -0.870 13.508 14.431 1.00 30.41 90 ALA D C 1
ATOM 2689 O O . ALA D 1 90 ? -0.986 14.370 13.550 1.00 29.84 90 ALA D O 1
ATOM 2691 N N . SER D 1 91 ? -1.086 13.770 15.716 1.00 29.40 91 SER D N 1
ATOM 2692 C CA . SER D 1 91 ? -1.479 15.110 16.124 1.00 33.40 91 SER D CA 1
ATOM 2693 C C . SER D 1 91 ? -0.378 16.115 15.825 1.00 33.67 91 SER D C 1
ATOM 2694 O O . SER D 1 91 ? -0.622 17.323 15.799 1.00 34.21 91 SER D O 1
ATOM 2697 N N . ALA D 1 92 ? 0.830 15.611 15.584 1.00 35.54 92 ALA D N 1
ATOM 2698 C CA . ALA D 1 92 ? 1.978 16.465 15.267 1.00 38.01 92 ALA D CA 1
ATOM 2699 C C . ALA D 1 92 ? 1.792 17.120 13.901 1.00 39.84 92 ALA D C 1
ATOM 2700 O O . ALA D 1 92 ? 2.527 18.040 13.529 1.00 40.00 92 ALA D O 1
ATOM 2702 N N . ILE D 1 93 ? 0.806 16.625 13.159 1.00 41.90 93 ILE D N 1
ATOM 2703 C CA . ILE D 1 93 ? 0.480 17.144 11.844 1.00 43.29 93 ILE D CA 1
ATOM 2704 C C . ILE D 1 93 ? -0.169 18.514 11.991 1.00 45.36 93 ILE D C 1
ATOM 2705 O O . ILE D 1 93 ? 0.205 19.465 11.311 1.00 46.86 93 ILE D O 1
ATOM 2710 N N . PHE D 1 94 ? -1.130 18.610 12.901 1.00 47.14 94 PHE D N 1
ATOM 2711 C CA . PHE D 1 94 ? -1.866 19.852 13.110 1.00 49.72 94 PHE D CA 1
ATOM 2712 C C . PHE D 1 94 ? -1.161 20.919 13.935 1.00 51.75 94 PHE D C 1
ATOM 2713 O O . PHE D 1 94 ? -0.872 20.735 15.121 1.00 51.50 94 PHE D O 1
ATOM 2721 N N . ARG D 1 95 ? -0.910 22.049 13.284 1.00 54.41 95 ARG D N 1
ATOM 2722 C CA . ARG D 1 95 ? -0.255 23.188 13.912 1.00 56.20 95 ARG D CA 1
ATOM 2723 C C . ARG D 1 95 ? -1.233 24.358 13.945 1.00 55.82 95 ARG D C 1
ATOM 2724 O O . ARG D 1 95 ? -2.141 24.374 13.088 1.00 55.60 95 ARG D O 1
ATOM 2732 N N . LEU E 1 9 ? 24.714 16.188 11.216 1.00 81.66 9 LEU E N 1
ATOM 2733 C CA . LEU E 1 9 ? 25.687 15.060 11.161 1.00 82.06 9 LEU E CA 1
ATOM 2734 C C . LEU E 1 9 ? 27.066 15.626 10.828 1.00 82.38 9 LEU E C 1
ATOM 2735 O O . LEU E 1 9 ? 27.950 14.915 10.348 1.00 82.63 9 LEU E O 1
ATOM 2740 N N . GLU E 1 10 ? 27.232 16.917 11.096 1.00 82.63 10 GLU E N 1
ATOM 2741 C CA . GLU E 1 10 ? 28.480 17.637 10.842 1.00 83.03 10 GLU E CA 1
ATOM 2742 C C . GLU E 1 10 ? 29.755 16.898 11.270 1.00 82.12 10 GLU E C 1
ATOM 2743 O O . GLU E 1 10 ? 30.812 17.053 10.651 1.00 80.97 10 GLU E O 1
ATOM 2749 N N . GLU E 1 11 ? 29.640 16.098 12.327 1.00 81.01 11 GLU E N 1
ATOM 2750 C CA . GLU E 1 11 ? 30.759 15.339 12.888 1.00 79.15 11 GLU E CA 1
ATOM 2751 C C . GLU E 1 11 ? 31.493 14.365 11.954 1.00 77.45 11 GLU E C 1
ATOM 2752 O O . GLU E 1 11 ? 32.723 14.301 11.972 1.00 77.13 11 GLU E O 1
ATOM 2758 N N . LEU E 1 12 ? 30.756 13.603 11.150 1.00 75.23 12 LEU E N 1
ATOM 2759 C CA . LEU E 1 12 ? 31.378 12.649 10.225 1.00 72.57 12 LEU E CA 1
ATOM 2760 C C . LEU E 1 12 ? 31.319 13.184 8.799 1.00 70.67 12 LEU E C 1
ATOM 2761 O O . LEU E 1 12 ? 30.247 13.263 8.204 1.00 70.28 12 LEU E O 1
ATOM 2766 N N . PRO E 1 13 ? 32.481 13.531 8.224 1.00 68.86 13 PRO E N 1
ATOM 2767 C CA . PRO E 1 13 ? 32.563 14.069 6.862 1.00 66.35 13 PRO E CA 1
ATOM 2768 C C . PRO E 1 13 ? 31.901 13.275 5.735 1.00 63.42 13 PRO E C 1
ATOM 2769 O O . PRO E 1 13 ? 30.856 13.681 5.226 1.00 63.23 13 PRO E O 1
ATOM 2773 N N . GLU E 1 14 ? 32.498 12.155 5.340 1.00 59.61 14 GLU E N 1
ATOM 2774 C CA . GLU E 1 14 ? 31.936 11.374 4.246 1.00 56.87 14 GLU E CA 1
ATOM 2775 C C . GLU E 1 14 ? 30.570 10.756 4.534 1.00 53.45 14 GLU E C 1
ATOM 2776 O O . GLU E 1 14 ? 29.740 10.649 3.630 1.00 50.86 14 GLU E O 1
ATOM 2782 N N . VAL E 1 15 ? 30.336 10.348 5.780 1.00 49.92 15 VAL E N 1
ATOM 2783 C CA . VAL E 1 15 ? 29.053 9.753 6.147 1.00 45.88 15 VAL E CA 1
ATOM 2784 C C . VAL E 1 15 ? 27.918 10.744 5.932 1.00 43.71 15 VAL E C 1
ATOM 2785 O O . VAL E 1 15 ? 26.917 10.415 5.291 1.00 43.73 15 VAL E O 1
ATOM 2789 N N . ALA E 1 16 ? 28.078 11.953 6.467 1.00 40.71 16 ALA E N 1
ATOM 2790 C CA . ALA E 1 16 ? 27.060 12.993 6.331 1.00 38.62 16 ALA E CA 1
ATOM 2791 C C . ALA E 1 16 ? 26.830 13.314 4.862 1.00 37.30 16 ALA E C 1
ATOM 2792 O O . ALA E 1 16 ? 25.698 13.394 4.402 1.00 36.51 16 ALA E O 1
ATOM 2794 N N . GLU E 1 17 ? 27.920 13.505 4.133 1.00 38.02 17 GLU E N 1
ATOM 2795 C CA . GLU E 1 17 ? 27.858 13.800 2.710 1.00 38.82 17 GLU E CA 1
ATOM 2796 C C . GLU E 1 17 ? 27.075 12.705 2.004 1.00 38.41 17 GLU E C 1
ATOM 2797 O O . GLU E 1 17 ? 26.095 12.973 1.307 1.00 37.76 17 GLU E O 1
ATOM 2803 N N . SER E 1 18 ? 27.525 11.469 2.205 1.00 38.48 18 SER E N 1
ATOM 2804 C CA . SER E 1 18 ? 26.932 10.287 1.590 1.00 37.31 18 SER E CA 1
ATOM 2805 C C . SER E 1 18 ? 25.470 10.082 1.968 1.00 36.53 18 SER E C 1
ATOM 2806 O O . SER E 1 18 ? 24.677 9.605 1.157 1.00 34.43 18 SER E O 1
ATOM 2809 N N . PHE E 1 19 ? 25.116 10.422 3.203 1.00 35.44 19 PHE E N 1
ATOM 2810 C CA . PHE E 1 19 ? 23.734 10.280 3.626 1.00 34.44 19 PHE E CA 1
ATOM 2811 C C . PHE E 1 19 ? 22.903 11.337 2.911 1.00 34.68 19 PHE E C 1
ATOM 2812 O O . PHE E 1 19 ? 21.833 11.048 2.381 1.00 33.86 19 PHE E O 1
ATOM 2820 N N . LYS E 1 20 ? 23.400 12.567 2.901 1.00 36.05 20 LYS E N 1
ATOM 2821 C CA . LYS E 1 20 ? 22.703 13.660 2.239 1.00 38.53 20 LYS E CA 1
ATOM 2822 C C . LYS E 1 20 ? 22.335 13.291 0.799 1.00 39.63 20 LYS E C 1
ATOM 2823 O O . LYS E 1 20 ? 21.224 13.573 0.342 1.00 39.50 20 LYS E O 1
ATOM 2829 N N . ASN E 1 21 ? 23.271 12.658 0.094 1.00 38.65 21 ASN E N 1
ATOM 2830 C CA . ASN E 1 21 ? 23.061 12.248 -1.294 1.00 38.63 21 ASN E CA 1
ATOM 2831 C C . ASN E 1 21 ? 22.009 11.153 -1.403 1.00 38.18 21 ASN E C 1
ATOM 2832 O O . ASN E 1 21 ? 21.209 11.131 -2.347 1.00 37.80 21 ASN E O 1
ATOM 2837 N N . PHE E 1 22 ? 22.015 10.235 -0.445 1.00 36.52 22 PHE E N 1
ATOM 2838 C CA . PHE E 1 22 ? 21.032 9.170 -0.458 1.00 35.63 22 PHE E CA 1
ATOM 2839 C C . PHE E 1 22 ? 19.662 9.815 -0.294 1.00 33.89 22 PHE E C 1
ATOM 2840 O O . PHE E 1 22 ? 18.714 9.466 -0.999 1.00 30.64 22 PHE E O 1
ATOM 2848 N N . ARG E 1 23 ? 19.575 10.766 0.635 1.00 33.72 23 ARG E N 1
ATOM 2849 C CA . ARG E 1 23 ? 18.321 11.466 0.892 1.00 35.01 23 ARG E CA 1
ATOM 2850 C C . ARG E 1 23 ? 17.829 12.180 -0.361 1.00 35.29 23 ARG E C 1
ATOM 2851 O O . ARG E 1 23 ? 16.658 12.051 -0.746 1.00 34.08 23 ARG E O 1
ATOM 2859 N N . GLU E 1 24 ? 18.725 12.931 -0.996 1.00 34.92 24 GLU E N 1
ATOM 2860 C CA . GLU E 1 24 ? 18.356 13.663 -2.196 1.00 36.14 24 GLU E CA 1
ATOM 2861 C C . GLU E 1 24 ? 17.890 12.724 -3.307 1.00 34.81 24 GLU E C 1
ATOM 2862 O O . GLU E 1 24 ? 16.927 13.025 -4.010 1.00 35.85 24 GLU E O 1
ATOM 2868 N N . ALA E 1 25 ? 18.555 11.584 -3.455 1.00 33.85 25 ALA E N 1
ATOM 2869 C CA . ALA E 1 25 ? 18.169 10.628 -4.490 1.00 34.13 25 ALA E CA 1
ATOM 2870 C C . ALA E 1 25 ? 16.732 10.143 -4.268 1.00 33.98 25 ALA E C 1
ATOM 2871 O O . ALA E 1 25 ? 15.920 10.124 -5.197 1.00 34.51 25 ALA E O 1
ATOM 2873 N N . VAL E 1 26 ? 16.422 9.752 -3.038 1.00 32.87 26 VAL E N 1
ATOM 2874 C CA . VAL E 1 26 ? 15.085 9.285 -2.715 1.00 32.85 26 VAL E CA 1
ATOM 2875 C C . VAL E 1 26 ? 14.088 10.419 -2.937 1.00 34.69 26 VAL E C 1
ATOM 2876 O O . VAL E 1 26 ? 13.027 10.220 -3.543 1.00 33.19 26 VAL E O 1
ATOM 2880 N N . ARG E 1 27 ? 14.433 11.609 -2.447 1.00 36.08 27 ARG E N 1
ATOM 2881 C CA . ARG E 1 27 ? 13.558 12.771 -2.590 1.00 37.07 27 ARG E CA 1
ATOM 2882 C C . ARG E 1 27 ? 13.338 13.206 -4.039 1.00 36.46 27 ARG E C 1
ATOM 2883 O O . ARG E 1 27 ? 12.313 13.811 -4.356 1.00 34.13 27 ARG E O 1
ATOM 2891 N N . SER E 1 28 ? 14.279 12.890 -4.921 1.00 35.83 28 SER E N 1
ATOM 2892 C CA . SER E 1 28 ? 14.146 13.316 -6.312 1.00 38.08 28 SER E CA 1
ATOM 2893 C C . SER E 1 28 ? 13.730 12.234 -7.307 1.00 38.81 28 SER E C 1
ATOM 2894 O O . SER E 1 28 ? 13.477 12.530 -8.478 1.00 37.86 28 SER E O 1
ATOM 2897 N N . GLU E 1 29 ? 13.655 10.988 -6.842 1.00 40.27 29 GLU E N 1
ATOM 2898 C CA . GLU E 1 29 ? 13.255 9.866 -7.695 1.00 41.55 29 GLU E CA 1
ATOM 2899 C C . GLU E 1 29 ? 12.024 10.245 -8.517 1.00 40.98 29 GLU E C 1
ATOM 2900 O O . GLU E 1 29 ? 10.994 10.645 -7.969 1.00 42.17 29 GLU E O 1
ATOM 2906 N N . GLY E 1 30 ? 12.130 10.113 -9.833 1.00 40.03 30 GLY E N 1
ATOM 2907 C CA . GLY E 1 30 ? 11.025 10.486 -10.701 1.00 37.68 30 GLY E CA 1
ATOM 2908 C C . GLY E 1 30 ? 9.833 9.560 -10.868 1.00 37.03 30 GLY E C 1
ATOM 2909 O O . GLY E 1 30 ? 8.883 9.925 -11.555 1.00 37.96 30 GLY E O 1
ATOM 2910 N N . LYS E 1 31 ? 9.844 8.381 -10.252 1.00 36.03 31 LYS E N 1
ATOM 2911 C CA . LYS E 1 31 ? 8.717 7.469 -10.417 1.00 34.02 31 LYS E CA 1
ATOM 2912 C C . LYS E 1 31 ? 7.457 7.896 -9.676 1.00 32.27 31 LYS E C 1
ATOM 2913 O O . LYS E 1 31 ? 6.349 7.495 -10.035 1.00 33.46 31 LYS E O 1
ATOM 2919 N N . LEU E 1 32 ? 7.618 8.707 -8.639 1.00 30.07 32 LEU E N 1
ATOM 2920 C CA . LEU E 1 32 ? 6.467 9.198 -7.889 1.00 28.12 32 LEU E CA 1
ATOM 2921 C C . LEU E 1 32 ? 6.526 10.719 -7.898 1.00 28.24 32 LEU E C 1
ATOM 2922 O O . LEU E 1 32 ? 7.623 11.297 -7.903 1.00 27.89 32 LEU E O 1
ATOM 2927 N N . THR E 1 33 ? 5.355 11.355 -7.895 1.00 25.50 33 THR E N 1
ATOM 2928 C CA . THR E 1 33 ? 5.260 12.814 -7.881 1.00 26.74 33 THR E CA 1
ATOM 2929 C C . THR E 1 33 ? 5.657 13.377 -6.524 1.00 26.87 33 THR E C 1
ATOM 2930 O O . THR E 1 33 ? 5.752 12.645 -5.538 1.00 29.99 33 THR E O 1
ATOM 2934 N N . GLU E 1 34 ? 5.854 14.687 -6.466 1.00 25.89 34 GLU E N 1
ATOM 2935 C CA . GLU E 1 34 ? 6.208 15.345 -5.215 1.00 26.20 34 GLU E CA 1
ATOM 2936 C C . GLU E 1 34 ? 5.073 15.111 -4.201 1.00 24.77 34 GLU E C 1
ATOM 2937 O O . GLU E 1 34 ? 5.309 14.703 -3.071 1.00 26.45 34 GLU E O 1
ATOM 2943 N N . ARG E 1 35 ? 3.841 15.373 -4.618 1.00 24.19 35 ARG E N 1
ATOM 2944 C CA . ARG E 1 35 ? 2.671 15.179 -3.770 1.00 23.87 35 ARG E CA 1
ATOM 2945 C C . ARG E 1 35 ? 2.663 13.776 -3.135 1.00 24.62 35 ARG E C 1
ATOM 2946 O O . ARG E 1 35 ? 2.540 13.638 -1.918 1.00 22.50 35 ARG E O 1
ATOM 2954 N N . GLU E 1 36 ? 2.813 12.738 -3.954 1.00 23.65 36 GLU E N 1
ATOM 2955 C CA . GLU E 1 36 ? 2.808 11.370 -3.438 1.00 25.00 36 GLU E CA 1
ATOM 2956 C C . GLU E 1 36 ? 3.939 11.118 -2.423 1.00 24.47 36 GLU E C 1
ATOM 2957 O O . GLU E 1 36 ? 3.748 10.411 -1.436 1.00 23.81 36 GLU E O 1
ATOM 2963 N N . LYS E 1 37 ? 5.106 11.709 -2.648 1.00 24.95 37 LYS E N 1
ATOM 2964 C CA . LYS E 1 37 ? 6.220 11.528 -1.727 1.00 25.42 37 LYS E CA 1
ATOM 2965 C C . LYS E 1 37 ? 5.978 12.290 -0.422 1.00 25.38 37 LYS E C 1
ATOM 2966 O O . LYS E 1 37 ? 6.383 11.847 0.663 1.00 22.42 37 LYS E O 1
ATOM 2972 N N . LEU E 1 38 ? 5.303 13.429 -0.520 1.00 25.58 38 LEU E N 1
ATOM 2973 C CA . LEU E 1 38 ? 4.991 14.187 0.679 1.00 25.74 38 LEU E CA 1
ATOM 2974 C C . LEU E 1 38 ? 4.012 13.372 1.541 1.00 24.28 38 LEU E C 1
ATOM 2975 O O . LEU E 1 38 ? 4.189 13.277 2.752 1.00 25.69 38 LEU E O 1
ATOM 2980 N N . LEU E 1 39 ? 2.986 12.783 0.928 1.00 23.27 39 LEU E N 1
ATOM 2981 C CA . LEU E 1 39 ? 2.029 11.986 1.698 1.00 23.95 39 LEU E CA 1
ATOM 2982 C C . LEU E 1 39 ? 2.721 10.767 2.318 1.00 23.33 39 LEU E C 1
ATOM 2983 O O . LEU E 1 39 ? 2.510 10.447 3.489 1.00 23.51 39 LEU E O 1
ATOM 2988 N N . ILE E 1 40 ? 3.545 10.086 1.536 1.00 19.55 40 ILE E N 1
ATOM 2989 C CA . ILE E 1 40 ? 4.234 8.926 2.062 1.00 18.35 40 ILE E CA 1
ATOM 2990 C C . ILE E 1 40 ? 5.122 9.289 3.259 1.00 17.53 40 ILE E C 1
ATOM 2991 O O . ILE E 1 40 ? 4.995 8.690 4.324 1.00 18.81 40 ILE E O 1
ATOM 2996 N N . SER E 1 41 ? 5.984 10.286 3.102 1.00 16.57 41 SER E N 1
ATOM 2997 C CA . SER E 1 41 ? 6.876 10.724 4.184 1.00 18.61 41 SER E CA 1
ATOM 2998 C C . SER E 1 41 ? 6.127 10.981 5.479 1.00 17.98 41 SER E C 1
ATOM 2999 O O . SER E 1 41 ? 6.598 10.639 6.562 1.00 17.24 41 SER E O 1
ATOM 3002 N N . VAL E 1 42 ? 4.959 11.595 5.369 1.00 18.33 42 VAL E N 1
ATOM 3003 C CA . VAL E 1 42 ? 4.188 11.880 6.558 1.00 19.64 42 VAL E CA 1
ATOM 3004 C C . VAL E 1 42 ? 3.587 10.614 7.141 1.00 20.17 42 VAL E C 1
ATOM 3005 O O . VAL E 1 42 ? 3.691 10.379 8.351 1.00 22.48 42 VAL E O 1
ATOM 3009 N N . ALA E 1 43 ? 2.990 9.785 6.288 1.00 20.15 43 ALA E N 1
ATOM 3010 C CA . ALA E 1 43 ? 2.376 8.545 6.747 1.00 18.12 43 ALA E CA 1
ATOM 3011 C C . ALA E 1 43 ? 3.425 7.630 7.372 1.00 19.93 43 ALA E C 1
ATOM 3012 O O . ALA E 1 43 ? 3.175 6.997 8.401 1.00 21.88 43 ALA E O 1
ATOM 3014 N N . CYS E 1 44 ? 4.598 7.554 6.756 1.00 21.36 44 CYS E N 1
ATOM 3015 C CA . CYS E 1 44 ? 5.673 6.722 7.292 1.00 20.84 44 CYS E CA 1
ATOM 3016 C C . CYS E 1 44 ? 6.154 7.284 8.626 1.00 20.60 44 CYS E C 1
ATOM 3017 O O . CYS E 1 44 ? 6.457 6.520 9.549 1.00 21.05 44 CYS E O 1
ATOM 3020 N N . SER E 1 45 ? 6.237 8.612 8.725 1.00 18.69 45 SER E N 1
ATOM 3021 C CA . SER E 1 45 ? 6.667 9.249 9.975 1.00 20.67 45 SER E CA 1
ATOM 3022 C C . SER E 1 45 ? 5.692 8.908 11.094 1.00 20.53 45 SER E C 1
ATOM 3023 O O . SER E 1 45 ? 6.092 8.726 12.245 1.00 19.84 45 SER E O 1
ATOM 3026 N N . VAL E 1 46 ? 4.409 8.826 10.746 1.00 21.32 46 VAL E N 1
ATOM 3027 C CA . VAL E 1 46 ? 3.387 8.480 11.713 1.00 21.36 46 VAL E CA 1
ATOM 3028 C C . VAL E 1 46 ? 3.524 7.000 12.048 1.00 23.34 46 VAL E C 1
ATOM 3029 O O . VAL E 1 46 ? 3.484 6.622 13.220 1.00 26.26 46 VAL E O 1
ATOM 3033 N N . ALA E 1 47 ? 3.723 6.165 11.032 1.00 23.04 47 ALA E N 1
ATOM 3034 C CA . ALA E 1 47 ? 3.851 4.721 11.253 1.00 24.37 47 ALA E CA 1
ATOM 3035 C C . ALA E 1 47 ? 4.993 4.300 12.199 1.00 25.79 47 ALA E C 1
ATOM 3036 O O . ALA E 1 47 ? 4.853 3.322 12.939 1.00 24.63 47 ALA E O 1
ATOM 3038 N N . VAL E 1 48 ? 6.121 5.013 12.175 1.00 26.06 48 VAL E N 1
ATOM 3039 C CA . VAL E 1 48 ? 7.230 4.648 13.053 1.00 26.77 48 VAL E CA 1
ATOM 3040 C C . VAL E 1 48 ? 7.244 5.506 14.316 1.00 28.33 48 VAL E C 1
ATOM 3041 O O . VAL E 1 48 ? 8.224 5.532 15.067 1.00 26.11 48 VAL E O 1
ATOM 3045 N N . ARG E 1 49 ? 6.129 6.197 14.538 1.00 29.44 49 ARG E N 1
ATOM 3046 C CA . ARG E 1 49 ? 5.944 7.060 15.696 1.00 30.25 49 ARG E CA 1
ATOM 3047 C C . ARG E 1 49 ? 7.059 8.058 16.031 1.00 29.41 49 ARG E C 1
ATOM 3048 O O . ARG E 1 49 ? 7.415 8.209 17.192 1.00 28.83 49 ARG E O 1
ATOM 3056 N N . CYS E 1 50 ? 7.616 8.724 15.021 1.00 29.01 50 CYS E N 1
ATOM 3057 C CA . CYS E 1 50 ? 8.630 9.755 15.260 1.00 30.08 50 CYS E CA 1
ATOM 3058 C C . CYS E 1 50 ? 7.863 11.080 15.138 1.00 29.18 50 CYS E C 1
ATOM 3059 O O . CYS E 1 50 ? 7.409 11.459 14.060 1.00 25.93 50 CYS E O 1
ATOM 3062 N N . ASP E 1 51 ? 7.698 11.766 16.259 1.00 29.57 51 ASP E N 1
ATOM 3063 C CA . ASP E 1 51 ? 6.962 13.019 16.274 1.00 32.05 51 ASP E CA 1
ATOM 3064 C C . ASP E 1 51 ? 7.693 14.163 15.572 1.00 31.02 51 ASP E C 1
ATOM 3065 O O . ASP E 1 51 ? 7.077 14.945 14.843 1.00 29.42 51 ASP E O 1
ATOM 3070 N N . ALA E 1 52 ? 9.001 14.251 15.782 1.00 29.26 52 ALA E N 1
ATOM 3071 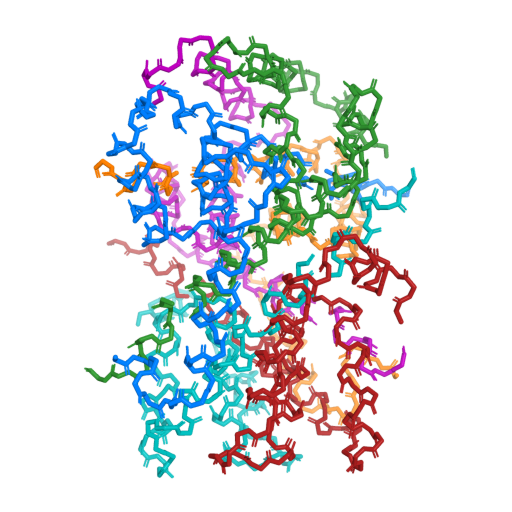C CA . ALA E 1 52 ? 9.781 15.302 15.153 1.00 29.75 52 ALA E CA 1
ATOM 3072 C C . ALA E 1 52 ? 9.702 15.155 13.636 1.00 30.23 52 ALA E C 1
ATOM 3073 O O . ALA E 1 52 ? 9.468 16.128 12.927 1.00 30.85 52 ALA E O 1
ATOM 3075 N N . CYS E 1 53 ? 9.899 13.936 13.141 1.00 29.03 53 CYS E N 1
ATOM 3076 C CA . CYS E 1 53 ? 9.841 13.692 11.706 1.00 30.00 53 CYS E CA 1
ATOM 3077 C C . CYS E 1 53 ? 8.4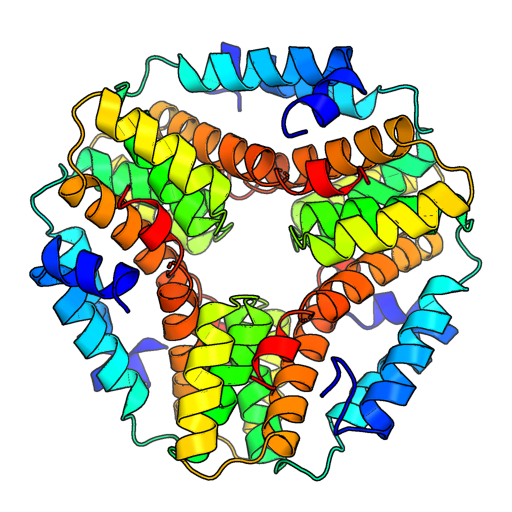36 14.014 11.183 1.00 28.44 53 CYS E C 1
ATOM 3078 O O . CYS E 1 53 ? 8.288 14.623 10.124 1.00 28.93 53 CYS E O 1
ATOM 3081 N N . THR E 1 54 ? 7.404 13.600 11.916 1.00 26.21 54 THR E N 1
ATOM 3082 C CA . THR E 1 54 ? 6.026 13.869 11.492 1.00 27.78 54 THR E CA 1
ATOM 3083 C C . THR E 1 54 ? 5.786 15.366 11.337 1.00 28.10 54 THR E C 1
ATOM 3084 O O . THR E 1 54 ? 5.236 15.807 10.331 1.00 28.22 54 THR E O 1
ATOM 3088 N N . ARG E 1 55 ? 6.210 16.136 12.335 1.00 29.19 55 ARG E N 1
ATOM 3089 C CA . ARG E 1 55 ? 6.054 17.589 12.334 1.00 30.90 55 ARG E CA 1
ATOM 3090 C C . ARG E 1 55 ? 6.716 18.205 11.088 1.00 30.75 55 ARG E C 1
ATOM 3091 O O . ARG E 1 55 ? 6.069 18.887 10.295 1.00 25.74 55 ARG E O 1
ATOM 3099 N N . ARG E 1 56 ? 8.011 17.941 10.927 1.00 32.54 56 ARG E N 1
ATOM 3100 C CA . ARG E 1 56 ? 8.785 18.462 9.808 1.00 33.70 56 ARG E CA 1
ATOM 3101 C C . ARG E 1 56 ? 8.234 18.074 8.440 1.00 32.97 56 ARG E C 1
ATOM 3102 O O . ARG E 1 56 ? 8.134 18.910 7.544 1.00 33.03 56 ARG E O 1
ATOM 3110 N N . HIS E 1 57 ? 7.875 16.808 8.268 1.00 31.31 57 HIS E N 1
ATOM 3111 C CA . HIS E 1 57 ? 7.358 16.376 6.984 1.00 30.05 57 HIS E CA 1
ATOM 3112 C C . HIS E 1 57 ? 5.950 16.895 6.737 1.00 29.67 57 HIS E C 1
ATOM 3113 O O . HIS E 1 57 ? 5.550 17.091 5.598 1.00 30.46 57 HIS E O 1
ATOM 3120 N N . ALA E 1 58 ? 5.196 17.127 7.802 1.00 29.74 58 ALA E N 1
ATOM 3121 C CA . ALA E 1 58 ? 3.843 17.652 7.650 1.00 30.62 58 ALA E CA 1
ATOM 3122 C C . ALA E 1 58 ? 3.922 19.147 7.319 1.00 31.25 58 ALA E C 1
ATOM 3123 O O . ALA E 1 58 ? 3.071 19.693 6.624 1.00 31.52 58 ALA E O 1
ATOM 3125 N N . GLU E 1 59 ? 4.959 19.797 7.825 1.00 32.87 59 GLU E N 1
ATOM 3126 C CA . GLU E 1 59 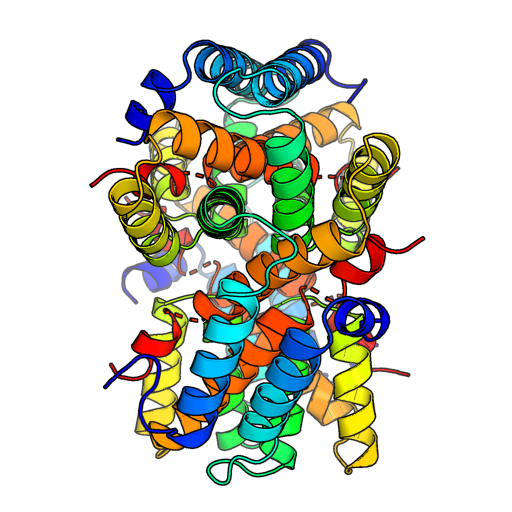? 5.164 21.211 7.597 1.00 35.34 59 GLU E CA 1
ATOM 3127 C C . GLU E 1 59 ? 5.420 21.387 6.105 1.00 34.94 59 GLU E C 1
ATOM 3128 O O . GLU E 1 59 ? 4.743 22.171 5.428 1.00 32.67 59 GLU E O 1
ATOM 3134 N N . GLU E 1 60 ? 6.385 20.629 5.595 1.00 34.10 60 GLU E N 1
ATOM 3135 C CA . GLU E 1 60 ? 6.737 20.681 4.183 1.00 34.50 60 GLU E CA 1
ATOM 3136 C C . GLU E 1 60 ? 5.506 20.395 3.303 1.00 32.15 60 GLU E C 1
ATOM 3137 O O . GLU E 1 60 ? 5.251 21.099 2.328 1.00 32.60 60 GLU E O 1
ATOM 3143 N N . ALA E 1 61 ? 4.735 19.373 3.656 1.00 29.34 61 ALA E N 1
ATOM 3144 C CA . ALA E 1 61 ? 3.548 19.031 2.880 1.00 27.81 61 ALA E CA 1
ATOM 3145 C C . ALA E 1 61 ? 2.498 20.165 2.832 1.00 27.84 61 ALA E C 1
ATOM 3146 O O . ALA E 1 61 ? 1.868 20.400 1.793 1.00 27.96 61 ALA E O 1
ATOM 3148 N N . LEU E 1 62 ? 2.309 20.859 3.950 1.00 26.98 62 LEU E N 1
ATOM 3149 C CA . LEU E 1 62 ? 1.343 21.954 4.015 1.00 27.43 62 LEU E CA 1
ATOM 3150 C C . LEU E 1 62 ? 1.820 23.133 3.170 1.00 28.39 62 LEU E C 1
ATOM 3151 O O . LEU E 1 62 ? 1.020 23.801 2.516 1.00 27.88 62 LEU E O 1
ATOM 3156 N N . GLU E 1 63 ? 3.127 23.378 3.176 1.00 29.65 63 GLU E N 1
ATOM 3157 C CA . GLU E 1 63 ? 3.692 24.472 2.397 1.00 29.55 63 GLU E CA 1
ATOM 3158 C C . GLU E 1 63 ? 3.653 24.136 0.911 1.00 29.71 63 GLU E C 1
ATOM 3159 O O . GLU E 1 63 ? 3.840 25.009 0.070 1.00 31.45 63 GLU E O 1
ATOM 3165 N N . ALA E 1 64 ? 3.409 22.871 0.589 1.00 29.28 64 ALA E N 1
ATOM 3166 C CA . ALA E 1 64 ? 3.348 22.445 -0.802 1.00 28.51 64 ALA E CA 1
ATOM 3167 C C . ALA E 1 64 ? 1.912 22.457 -1.334 1.00 29.29 64 ALA E C 1
ATOM 3168 O O . ALA E 1 64 ? 1.679 22.186 -2.513 1.00 30.27 64 ALA E O 1
ATOM 3170 N N . GLY E 1 65 ? 0.950 22.762 -0.467 1.00 28.95 65 GLY E N 1
ATOM 3171 C CA . GLY E 1 65 ? -0.436 22.811 -0.904 1.00 27.73 65 GLY E CA 1
ATOM 3172 C C . GLY E 1 65 ? -1.330 21.678 -0.436 1.00 28.33 65 GLY E C 1
ATOM 3173 O O . GLY E 1 65 ? -2.544 21.719 -0.636 1.00 29.14 65 GLY E O 1
ATOM 3174 N N . ILE E 1 66 ? -0.746 20.656 0.179 1.00 29.12 66 ILE E N 1
ATOM 3175 C CA . ILE E 1 66 ? -1.524 19.524 0.674 1.00 27.44 66 ILE E CA 1
ATOM 3176 C C . ILE E 1 66 ? -2.239 19.942 1.965 1.00 26.99 66 ILE E C 1
ATOM 3177 O O . ILE E 1 66 ? -1.632 20.553 2.843 1.00 28.42 66 ILE E O 1
ATOM 3182 N N . THR E 1 67 ? -3.526 19.628 2.074 1.00 25.96 67 THR E N 1
ATOM 3183 C CA . THR E 1 67 ? -4.308 19.992 3.259 1.00 27.13 67 THR E CA 1
ATOM 3184 C C . THR E 1 67 ? -4.149 19.024 4.421 1.00 27.65 67 THR E C 1
ATOM 3185 O O . THR E 1 67 ? -3.652 17.905 4.254 1.00 26.98 67 THR E O 1
ATOM 3189 N N . GLU E 1 68 ? -4.591 19.457 5.598 1.00 29.06 68 GLU E N 1
ATOM 3190 C CA . GLU E 1 68 ? -4.492 18.632 6.794 1.00 30.34 68 GLU E CA 1
ATOM 3191 C C . GLU E 1 68 ? -5.357 17.385 6.674 1.00 30.54 68 GLU E C 1
ATOM 3192 O O . GLU E 1 68 ? -4.993 16.325 7.180 1.00 31.86 68 GLU E O 1
ATOM 3198 N N . GLY E 1 69 ? -6.495 17.509 5.996 1.00 28.62 69 GLY E N 1
ATOM 3199 C CA . GLY E 1 69 ? -7.370 16.367 5.836 1.00 28.35 69 GLY E CA 1
ATOM 3200 C C . GLY E 1 69 ? -6.703 15.297 5.003 1.00 29.46 69 GLY E C 1
ATOM 3201 O O . GLY E 1 69 ? -6.828 14.104 5.281 1.00 30.86 69 GLY E O 1
ATOM 3202 N N . GLU E 1 70 ? -5.998 15.716 3.960 1.00 28.56 70 GLU E N 1
ATOM 3203 C CA . GLU E 1 70 ? -5.303 14.761 3.112 1.00 27.86 70 GLU E CA 1
ATOM 3204 C C . GLU E 1 70 ? -4.242 14.097 3.978 1.00 26.92 70 GLU E C 1
ATOM 3205 O O . GLU E 1 70 ? -4.089 12.877 3.961 1.00 28.62 70 GLU E O 1
ATOM 3211 N N . LEU E 1 71 ? -3.534 14.916 4.751 1.00 25.72 71 LEU E N 1
ATOM 3212 C CA . LEU E 1 71 ? -2.488 14.450 5.650 1.00 24.55 71 LEU E CA 1
ATOM 3213 C C . LEU E 1 71 ? -3.046 13.514 6.724 1.00 23.15 71 LEU E C 1
ATOM 3214 O O . LEU E 1 71 ? -2.388 12.550 7.110 1.00 23.57 71 LEU E O 1
ATOM 3219 N N . ALA E 1 72 ? -4.261 13.793 7.192 1.00 20.17 72 ALA E N 1
ATOM 3220 C CA . ALA E 1 72 ? -4.903 12.974 8.217 1.00 18.99 72 ALA E CA 1
ATOM 3221 C C . ALA E 1 72 ? -5.262 11.605 7.662 1.00 20.02 72 ALA E C 1
ATOM 3222 O O . ALA E 1 72 ? -5.088 10.582 8.338 1.00 18.35 72 ALA E O 1
ATOM 3224 N N . GLU E 1 73 ? -5.755 11.583 6.428 1.00 20.51 73 GLU E N 1
ATOM 3225 C CA . GLU E 1 73 ? -6.100 10.317 5.793 1.00 21.33 73 GLU E CA 1
ATOM 3226 C C . GLU E 1 73 ? -4.836 9.481 5.584 1.00 20.67 73 GLU E C 1
ATOM 3227 O O . GLU E 1 73 ? -4.846 8.263 5.773 1.00 20.27 73 GLU E O 1
ATOM 3233 N N . ALA E 1 74 ? -3.747 10.129 5.185 1.00 20.22 74 ALA E N 1
ATOM 3234 C CA . ALA E 1 74 ? -2.499 9.404 5.001 1.00 20.55 74 ALA E CA 1
ATOM 3235 C C . ALA E 1 74 ? -2.162 8.756 6.345 1.00 21.51 74 ALA E C 1
ATOM 3236 O O . ALA E 1 74 ? -1.800 7.583 6.407 1.00 22.15 74 ALA E O 1
ATOM 3238 N N . ALA E 1 75 ? -2.298 9.534 7.416 1.00 22.30 75 ALA E N 1
ATOM 3239 C CA . ALA E 1 75 ? -2.036 9.053 8.770 1.00 22.78 75 ALA E CA 1
ATOM 3240 C C . ALA E 1 75 ? -2.995 7.918 9.176 1.00 23.26 75 ALA E C 1
ATOM 3241 O O . ALA E 1 75 ? -2.633 7.042 9.965 1.00 23.05 75 ALA E O 1
ATOM 3243 N N . ALA E 1 76 ? -4.222 7.949 8.656 1.00 23.08 76 ALA E N 1
ATOM 3244 C CA . ALA E 1 76 ? -5.198 6.912 8.972 1.00 21.34 76 ALA E CA 1
ATOM 3245 C C . ALA E 1 76 ? -4.775 5.598 8.318 1.00 20.21 76 ALA E C 1
ATOM 3246 O O . ALA E 1 76 ? -5.089 4.529 8.812 1.00 17.35 76 ALA E O 1
ATOM 3248 N N . VAL E 1 77 ? -4.064 5.673 7.199 1.00 21.04 77 VAL E N 1
ATOM 3249 C CA . VAL E 1 77 ? -3.630 4.446 6.549 1.00 20.88 77 VAL E CA 1
ATOM 3250 C C . VAL E 1 77 ? -2.570 3.838 7.459 1.00 21.82 77 VAL E C 1
ATOM 3251 O O . VAL E 1 77 ? -2.634 2.651 7.806 1.00 21.26 77 VAL E O 1
ATOM 3255 N N . ALA E 1 78 ? -1.627 4.674 7.882 1.00 21.16 78 ALA E N 1
ATOM 3256 C CA . ALA E 1 78 ? -0.558 4.245 8.778 1.00 21.44 78 ALA E CA 1
ATOM 3257 C C . ALA E 1 78 ? -1.085 3.522 10.029 1.00 20.98 78 ALA E C 1
ATOM 3258 O O . ALA E 1 78 ? -0.543 2.482 10.419 1.00 19.85 78 ALA E O 1
ATOM 3260 N N . ALA E 1 79 ? -2.131 4.070 10.653 1.00 20.76 79 ALA E N 1
ATOM 3261 C CA . ALA E 1 79 ? -2.723 3.474 11.857 1.00 20.52 79 ALA E CA 1
ATOM 3262 C C . ALA E 1 79 ? -3.382 2.139 11.544 1.00 21.96 79 ALA E C 1
ATOM 3263 O O . ALA E 1 79 ? -3.376 1.212 12.364 1.00 21.61 79 ALA E O 1
ATOM 3265 N N . LEU E 1 80 ? -3.969 2.065 10.355 1.00 22.35 80 LEU E N 1
ATOM 3266 C CA . LEU E 1 80 ? -4.639 0.865 9.898 1.00 23.04 80 LEU E CA 1
ATOM 3267 C C . LEU E 1 80 ? -3.618 -0.239 9.712 1.00 23.02 80 LEU E C 1
ATOM 3268 O O . LEU E 1 80 ? -3.878 -1.396 10.039 1.00 22.76 80 LEU E O 1
ATOM 3273 N N . ILE E 1 81 ? -2.459 0.120 9.173 1.00 23.29 81 ILE E N 1
ATOM 3274 C CA . ILE E 1 81 ? -1.409 -0.856 8.950 1.00 25.63 81 ILE E CA 1
ATOM 3275 C C . ILE E 1 81 ? -0.797 -1.313 10.263 1.00 26.31 81 ILE E C 1
ATOM 3276 O O . ILE E 1 81 ? -0.433 -2.481 10.401 1.00 27.25 81 ILE E O 1
ATOM 3281 N N . ARG E 1 82 ? -0.686 -0.406 11.230 1.00 26.86 82 ARG E N 1
ATOM 3282 C CA . ARG E 1 82 ? -0.132 -0.773 12.528 1.00 28.91 82 ARG E CA 1
ATOM 3283 C C . ARG E 1 82 ? -1.051 -1.786 13.215 1.00 29.79 82 ARG E C 1
ATOM 3284 O O . ARG E 1 82 ? -0.585 -2.801 13.752 1.00 28.10 82 ARG E O 1
ATOM 3292 N N . ALA E 1 83 ? -2.356 -1.516 13.179 1.00 28.83 83 ALA E N 1
ATOM 3293 C CA . ALA E 1 83 ? -3.335 -2.425 13.764 1.00 28.08 83 ALA E CA 1
ATOM 3294 C C . ALA E 1 83 ? -3.320 -3.726 12.975 1.00 26.96 83 ALA E C 1
ATOM 3295 O O . ALA E 1 83 ? -3.341 -4.810 13.550 1.00 27.28 83 ALA E O 1
ATOM 3297 N N . GLY E 1 84 ? -3.281 -3.603 11.651 1.00 27.29 84 GLY E N 1
ATOM 3298 C CA . GLY E 1 84 ? -3.281 -4.766 10.779 1.00 26.91 84 GLY E CA 1
ATOM 3299 C C . GLY E 1 84 ? -2.113 -5.720 10.950 1.00 28.62 84 GLY E C 1
ATOM 3300 O O . GLY E 1 84 ? -2.288 -6.934 10.881 1.00 29.50 84 GLY E O 1
ATOM 3301 N N . SER E 1 85 ? -0.919 -5.183 11.166 1.00 29.92 85 SER E N 1
ATOM 3302 C CA . SER E 1 85 ? 0.269 -6.015 11.338 1.00 30.46 85 SER E CA 1
ATOM 3303 C C . SER E 1 85 ? 0.237 -6.833 12.638 1.00 32.02 85 SER E C 1
ATOM 3304 O O . SER E 1 85 ? 0.740 -7.958 12.692 1.00 29.72 85 SER E O 1
ATOM 3307 N N . ALA E 1 86 ? -0.357 -6.265 13.685 1.00 34.62 86 ALA E N 1
ATOM 3308 C CA . ALA E 1 86 ? -0.464 -6.953 14.967 1.00 36.82 86 ALA E CA 1
ATOM 3309 C C . ALA E 1 86 ? -1.413 -8.146 14.841 1.00 38.97 86 ALA E C 1
ATOM 3310 O O . ALA E 1 86 ? -1.212 -9.194 15.461 1.00 37.38 86 ALA E O 1
ATOM 3320 N N . ASN E 1 88 ? -1.841 -9.868 12.200 1.00 42.74 88 ASN E N 1
ATOM 3321 C CA . ASN E 1 88 ? -1.168 -10.881 11.409 1.00 42.25 88 ASN E CA 1
ATOM 3322 C C . ASN E 1 88 ? -0.360 -11.741 12.382 1.00 39.81 88 ASN E C 1
ATOM 3323 O O . ASN E 1 88 ? -0.235 -12.951 12.197 1.00 41.19 88 ASN E O 1
ATOM 3328 N N . THR E 1 89 ? 0.169 -11.105 13.425 1.00 35.77 89 THR E N 1
ATOM 3329 C CA . THR E 1 89 ? 0.951 -11.795 14.439 1.00 34.92 89 THR E CA 1
ATOM 3330 C C . THR E 1 89 ? 0.052 -12.557 15.413 1.00 33.89 89 THR E C 1
ATOM 3331 O O . THR E 1 89 ? 0.455 -13.567 15.980 1.00 32.29 89 THR E O 1
ATOM 3335 N N . ALA E 1 90 ? -1.170 -12.067 15.593 1.00 34.89 90 ALA E N 1
ATOM 3336 C CA . ALA E 1 90 ? -2.131 -12.695 16.493 1.00 35.13 90 ALA E CA 1
ATOM 3337 C C . ALA E 1 90 ? -2.576 -14.075 16.006 1.00 36.55 90 ALA E C 1
ATOM 3338 O O . ALA E 1 90 ? -3.162 -14.845 16.768 1.00 34.88 90 ALA E O 1
ATOM 3340 N N . SER E 1 91 ? -2.303 -14.390 14.744 1.00 38.02 91 SER E N 1
ATOM 3341 C CA . SER E 1 91 ? -2.688 -15.696 14.219 1.00 41.17 91 SER E CA 1
ATOM 3342 C C . SER E 1 91 ? -1.898 -16.804 14.916 1.00 42.93 91 SER E C 1
ATOM 3343 O O . SER E 1 91 ? -2.328 -17.954 14.948 1.00 42.95 91 SER E O 1
ATOM 3346 N N . ALA E 1 92 ? -0.745 -16.458 15.483 1.00 45.37 92 ALA E N 1
ATOM 3347 C CA . ALA E 1 92 ? 0.074 -17.450 16.179 1.00 47.65 92 ALA E CA 1
ATOM 3348 C C . ALA E 1 92 ? -0.649 -17.989 17.417 1.00 48.50 92 ALA E C 1
ATOM 3349 O O . ALA E 1 92 ? -0.380 -19.102 17.864 1.00 49.45 92 ALA E O 1
ATOM 3351 N N . ILE E 1 93 ? -1.561 -17.195 17.970 1.00 49.49 93 ILE E N 1
ATOM 3352 C CA . ILE E 1 93 ? -2.327 -17.610 19.140 1.00 50.27 93 ILE E CA 1
ATOM 3353 C C . ILE E 1 93 ? -3.047 -18.919 18.826 1.00 53.44 93 ILE E C 1
ATOM 3354 O O . ILE E 1 93 ? -3.080 -19.847 19.632 1.00 53.67 93 ILE E O 1
ATOM 3359 N N . PHE E 1 94 ? -3.621 -18.976 17.633 1.00 56.13 94 PHE E N 1
ATOM 3360 C CA . PHE E 1 94 ? -4.366 -20.138 17.191 1.00 59.09 94 PHE E CA 1
ATOM 3361 C C . PHE E 1 94 ? -3.429 -21.215 16.667 1.00 61.22 94 PHE E C 1
ATOM 3362 O O . PHE E 1 94 ? -3.632 -21.770 15.587 1.00 61.16 94 PHE E O 1
ATOM 3370 N N . ARG E 1 95 ? -2.403 -21.496 17.466 1.00 64.01 95 ARG E N 1
ATOM 3371 C CA . ARG E 1 95 ? -1.383 -22.498 17.171 1.00 66.19 95 ARG E CA 1
ATOM 3372 C C . ARG E 1 95 ? -0.637 -22.228 15.877 1.00 66.71 95 ARG E C 1
ATOM 3373 O O . ARG E 1 95 ? 0.602 -22.069 15.942 1.00 67.90 95 ARG E O 1
ATOM 3381 N N . GLY F 1 4 ? -4.937 14.466 23.028 1.00 85.45 4 GLY F N 1
ATOM 3382 C CA . GLY F 1 4 ? -3.923 14.670 21.955 1.00 85.91 4 GLY F CA 1
ATOM 3383 C C . GLY F 1 4 ? -4.024 13.631 20.854 1.00 86.16 4 GLY F C 1
ATOM 3384 O O . GLY F 1 4 ? -3.033 13.000 20.488 1.00 86.36 4 GLY F O 1
ATOM 3385 N N . ALA F 1 5 ? -5.229 13.453 20.324 1.00 86.14 5 ALA F N 1
ATOM 3386 C CA . ALA F 1 5 ? -5.471 12.491 19.257 1.00 85.32 5 ALA F CA 1
ATOM 3387 C C . ALA F 1 5 ? -6.901 12.638 18.752 1.00 84.76 5 ALA F C 1
ATOM 3388 O O . ALA F 1 5 ? -7.345 11.882 17.890 1.00 84.37 5 ALA F O 1
ATOM 3390 N N . ASP F 1 6 ? -7.614 13.620 19.298 1.00 84.22 6 ASP F N 1
ATOM 3391 C CA . ASP F 1 6 ? -8.999 13.879 18.920 1.00 84.09 6 ASP F CA 1
ATOM 3392 C C . ASP F 1 6 ? -9.037 14.813 17.718 1.00 82.95 6 ASP F C 1
ATOM 3393 O O . ASP F 1 6 ? -9.972 14.779 16.913 1.00 82.51 6 ASP F O 1
ATOM 3398 N N . ARG F 1 7 ? -8.016 15.658 17.613 1.00 81.80 7 ARG F N 1
ATOM 3399 C CA . ARG F 1 7 ? -7.913 16.607 16.512 1.00 80.09 7 ARG F CA 1
ATOM 3400 C C . ARG F 1 7 ? -7.824 15.819 15.213 1.00 78.56 7 ARG F C 1
ATOM 3401 O O . ARG F 1 7 ? -8.421 16.193 14.204 1.00 79.17 7 ARG F O 1
ATOM 3409 N N . PHE F 1 8 ? -7.075 14.720 15.256 1.00 76.17 8 PHE F N 1
ATOM 3410 C CA . PHE F 1 8 ? -6.893 13.841 14.105 1.00 74.51 8 PHE F CA 1
ATOM 3411 C C . PHE F 1 8 ? -8.234 13.336 13.570 1.00 73.33 8 PHE F C 1
ATOM 3412 O O . PHE F 1 8 ? -8.555 13.502 12.391 1.00 73.52 8 PHE F O 1
ATOM 3420 N N . LEU F 1 9 ? -9.007 12.711 14.450 1.00 72.07 9 LEU F N 1
ATOM 3421 C CA . LEU F 1 9 ? -10.318 12.174 14.110 1.00 70.01 9 LEU F CA 1
ATOM 3422 C C . LEU F 1 9 ? -11.207 13.238 13.465 1.00 68.91 9 LEU F C 1
ATOM 3423 O O . LEU F 1 9 ? -11.966 12.949 12.544 1.00 68.97 9 LEU F O 1
ATOM 3428 N N . GLU F 1 10 ? -11.101 14.468 13.955 1.00 68.01 10 GLU F N 1
ATOM 3429 C CA . GLU F 1 10 ? -11.886 15.596 13.449 1.00 67.31 10 GLU F CA 1
ATOM 3430 C C . GLU F 1 10 ? -11.940 15.713 11.922 1.00 65.88 10 GLU F C 1
ATOM 3431 O O . GLU F 1 10 ? -13.025 15.778 11.336 1.00 65.70 10 GLU F O 1
ATOM 3437 N N . GLU F 1 11 ? -10.771 15.749 11.287 1.00 63.43 11 GLU F N 1
ATOM 3438 C CA . GLU F 1 11 ? -10.676 15.884 9.837 1.00 60.77 11 GLU F CA 1
ATOM 3439 C C . GLU F 1 11 ? -11.468 14.840 9.045 1.00 58.82 11 GLU F C 1
ATOM 3440 O O . GLU F 1 11 ? -12.116 15.171 8.057 1.00 58.55 11 GLU F O 1
ATOM 3446 N N . LEU F 1 12 ? -11.413 13.582 9.467 1.00 56.83 12 LEU F N 1
ATOM 3447 C CA . LEU F 1 12 ? -12.139 12.526 8.770 1.00 54.43 12 LEU F CA 1
ATOM 3448 C C . LEU F 1 12 ? -13.319 12.076 9.619 1.00 52.52 12 LEU F C 1
ATOM 3449 O O . LEU F 1 12 ? -13.194 11.155 10.423 1.00 52.76 12 LEU F O 1
ATOM 3454 N N . PRO F 1 13 ? -14.487 12.712 9.448 1.00 51.39 13 PRO F N 1
ATOM 3455 C CA . PRO F 1 13 ? -15.651 12.315 10.250 1.00 48.76 13 PRO F CA 1
ATOM 3456 C C . PRO F 1 13 ? -15.997 10.826 10.173 1.00 46.22 13 PRO F C 1
ATOM 3457 O O . PRO F 1 13 ? -16.113 10.160 11.201 1.00 45.37 13 PRO F O 1
ATOM 3461 N N . GLU F 1 14 ? -16.138 10.303 8.959 1.00 44.23 14 GLU F N 1
ATOM 3462 C CA . GLU F 1 14 ? -16.478 8.893 8.767 1.00 42.30 14 GLU F CA 1
ATOM 3463 C C . GLU F 1 14 ? -15.463 7.926 9.391 1.00 39.76 14 GLU F C 1
ATOM 3464 O O . GLU F 1 14 ? -15.843 6.995 10.110 1.00 36.83 14 GLU F O 1
ATOM 3470 N N . VAL F 1 15 ? -14.178 8.144 9.110 1.00 36.60 15 VAL F N 1
ATOM 3471 C CA . VAL F 1 15 ? -13.123 7.296 9.647 1.00 32.32 15 VAL F CA 1
ATOM 3472 C C . VAL F 1 15 ? -13.134 7.385 11.164 1.00 31.33 15 VAL F C 1
ATOM 3473 O O . VAL F 1 15 ? -12.930 6.389 11.853 1.00 28.03 15 VAL F O 1
ATOM 3477 N N . ALA F 1 16 ? -13.379 8.589 11.678 1.00 30.85 16 ALA F N 1
ATOM 3478 C CA . ALA F 1 16 ? -13.430 8.826 13.120 1.00 30.56 16 ALA F CA 1
ATOM 3479 C C . ALA F 1 16 ? -14.499 7.991 13.828 1.00 31.45 16 ALA F C 1
ATOM 3480 O O . ALA F 1 16 ? -14.206 7.292 14.801 1.00 30.97 16 ALA F O 1
ATOM 3482 N N . GLU F 1 17 ? -15.740 8.072 13.348 1.00 31.59 17 GLU F N 1
ATOM 3483 C CA . GLU F 1 17 ? -16.833 7.329 13.964 1.00 33.30 17 GLU F CA 1
ATOM 3484 C C . GLU F 1 17 ? -16.588 5.839 13.755 1.00 31.96 17 GLU F C 1
ATOM 3485 O O . GLU F 1 17 ? -16.993 5.003 14.566 1.00 30.44 17 GLU F O 1
ATOM 3491 N N . SER F 1 18 ? -15.902 5.526 12.661 1.00 31.92 18 SER F N 1
ATOM 3492 C CA . SER F 1 18 ? -15.562 4.157 12.299 1.00 31.96 18 SER F CA 1
ATOM 3493 C C . SER F 1 18 ? -14.528 3.606 13.278 1.00 32.44 18 SER F C 1
ATOM 3494 O O . SER F 1 18 ? -14.543 2.427 13.616 1.00 32.47 18 SER F O 1
ATOM 3497 N N . PHE F 1 19 ? -13.627 4.469 13.733 1.00 32.12 19 PHE F N 1
ATOM 3498 C CA . PHE F 1 19 ? -12.614 4.040 14.673 1.00 32.75 19 PHE F CA 1
ATOM 3499 C C . PHE F 1 19 ? -13.210 3.903 16.061 1.00 33.17 19 PHE F C 1
ATOM 3500 O O . PHE F 1 19 ? -12.829 3.016 16.824 1.00 33.82 19 PHE F O 1
ATOM 3508 N N . LYS F 1 20 ? -14.140 4.792 16.384 1.00 34.15 20 LYS F N 1
ATOM 3509 C CA . LYS F 1 20 ? -14.815 4.772 17.679 1.00 34.66 20 LYS F CA 1
ATOM 3510 C C . LYS F 1 20 ? -15.605 3.484 17.841 1.00 32.99 20 LYS F C 1
ATOM 3511 O O . LYS F 1 20 ? -15.675 2.936 18.936 1.00 31.21 20 LYS F O 1
ATOM 3517 N N . ASN F 1 21 ? -16.210 3.011 16.754 1.00 34.47 21 ASN F N 1
ATOM 3518 C CA . ASN F 1 21 ? -16.995 1.772 16.800 1.00 33.92 21 ASN F CA 1
ATOM 3519 C C . ASN F 1 21 ? -16.056 0.620 17.131 1.00 33.80 21 ASN F C 1
ATOM 3520 O O . ASN F 1 21 ? -16.341 -0.201 18.011 1.00 35.27 21 ASN F O 1
ATOM 3525 N N . PHE F 1 22 ? -14.927 0.567 16.433 1.00 32.57 22 PHE F N 1
ATOM 3526 C CA . PHE F 1 22 ? -13.946 -0.478 16.676 1.00 31.55 22 PHE F CA 1
ATOM 3527 C C . PHE F 1 22 ? -13.474 -0.374 18.122 1.00 31.58 22 PHE F C 1
ATOM 3528 O O . PHE F 1 22 ? -13.391 -1.379 18.835 1.00 30.19 22 PHE F O 1
ATOM 3536 N N . ARG F 1 23 ? -13.178 0.844 18.562 1.00 32.30 23 ARG F N 1
ATOM 3537 C CA . ARG F 1 23 ? -12.723 1.046 19.932 1.00 34.99 23 ARG F CA 1
ATOM 3538 C C . ARG F 1 23 ? -13.751 0.533 20.932 1.00 35.97 23 ARG F C 1
ATOM 3539 O O . ARG F 1 23 ? -13.395 -0.105 21.923 1.00 36.04 23 ARG F O 1
ATOM 3547 N N . GLU F 1 24 ? -15.025 0.798 20.667 1.00 38.29 24 GLU F N 1
ATOM 3548 C CA . GLU F 1 24 ? -16.085 0.356 21.568 1.00 41.23 24 GLU F CA 1
ATOM 3549 C C . GLU F 1 24 ? -16.254 -1.163 21.508 1.00 40.20 24 GLU F C 1
ATOM 3550 O O . GLU F 1 24 ? -16.459 -1.809 22.533 1.00 39.29 24 GLU F O 1
ATOM 3556 N N . ALA F 1 25 ? -16.154 -1.736 20.314 1.00 39.54 25 ALA F N 1
ATOM 3557 C CA . ALA F 1 25 ? -16.291 -3.183 20.172 1.00 38.66 25 ALA F CA 1
ATOM 3558 C C . ALA F 1 25 ? -15.245 -3.938 20.996 1.00 39.12 25 ALA F C 1
ATOM 3559 O O . ALA F 1 25 ? -15.549 -4.981 21.570 1.00 39.59 25 ALA F O 1
ATOM 3561 N N . VAL F 1 26 ? -14.014 -3.431 21.060 1.00 38.58 26 VAL F N 1
ATOM 3562 C CA . VAL F 1 26 ? -13.003 -4.127 21.842 1.00 38.64 26 VAL F CA 1
ATOM 3563 C C . VAL F 1 26 ? -13.143 -3.778 23.324 1.00 38.67 26 VAL F C 1
ATOM 3564 O O . VAL F 1 26 ? -12.933 -4.628 24.182 1.00 36.17 26 VAL F O 1
ATOM 3568 N N . ARG F 1 27 ? -13.512 -2.535 23.622 1.00 40.42 27 ARG F N 1
ATOM 3569 C CA . ARG F 1 27 ? -13.692 -2.104 25.011 1.00 43.32 27 ARG F CA 1
ATOM 3570 C C . ARG F 1 27 ? -14.865 -2.824 25.663 1.00 44.30 27 ARG F C 1
ATOM 3571 O O . ARG F 1 27 ? -14.856 -3.084 26.865 1.00 43.25 27 ARG F O 1
ATOM 3579 N N . SER F 1 28 ? -15.878 -3.130 24.859 1.00 45.62 28 SER F N 1
ATOM 3580 C CA . SER F 1 28 ? -17.067 -3.805 25.348 1.00 47.40 28 SER F CA 1
ATOM 3581 C C . SER F 1 28 ? -17.156 -5.224 24.793 1.00 49.52 28 SER F C 1
ATOM 3582 O O . SER F 1 28 ? -18.090 -5.571 24.063 1.00 50.17 28 SER F O 1
ATOM 3585 N N . GLU F 1 29 ? -16.157 -6.031 25.139 1.00 50.33 29 GLU F N 1
ATOM 3586 C CA . GLU F 1 29 ? -16.077 -7.426 24.721 1.00 48.72 29 GLU F CA 1
ATOM 3587 C C . GLU F 1 29 ? -16.244 -8.243 25.992 1.00 47.85 29 GLU F C 1
ATOM 3588 O O . GLU F 1 29 ? -15.500 -8.053 26.961 1.00 46.12 29 GLU F O 1
ATOM 3594 N N . GLY F 1 30 ? -17.216 -9.151 25.980 1.00 45.52 30 GLY F N 1
ATOM 3595 C CA . GLY F 1 30 ? -17.499 -9.954 27.155 1.00 42.80 30 GLY F CA 1
ATOM 3596 C C . GLY F 1 30 ? -16.519 -11.029 27.576 1.00 41.03 30 GLY F C 1
ATOM 3597 O O . GLY F 1 30 ? -16.546 -11.461 28.725 1.00 41.36 30 GLY F O 1
ATOM 3598 N N . LYS F 1 31 ? -15.654 -11.467 26.672 1.00 39.78 31 LYS F N 1
ATOM 3599 C CA . LYS F 1 31 ? -14.705 -12.524 27.006 1.00 40.05 31 LYS F CA 1
ATOM 3600 C C . LYS F 1 31 ? -13.730 -12.204 28.142 1.00 38.92 31 LYS F C 1
ATOM 3601 O O . LYS F 1 31 ? -13.196 -13.116 28.779 1.00 37.71 31 LYS F O 1
ATOM 3607 N N . LEU F 1 32 ? -13.495 -10.919 28.394 1.00 38.19 32 LEU F N 1
ATOM 3608 C CA . LEU F 1 32 ? -12.583 -10.508 29.461 1.00 36.49 32 LEU F CA 1
ATOM 3609 C C . LEU F 1 32 ? -13.207 -9.432 30.362 1.00 36.08 32 LEU F C 1
ATOM 3610 O O . LEU F 1 32 ? -14.004 -8.614 29.900 1.00 34.91 32 LEU F O 1
ATOM 3615 N N . THR F 1 33 ? -12.845 -9.438 31.645 1.00 35.06 33 THR F N 1
ATOM 3616 C CA . THR F 1 33 ? -13.369 -8.448 32.580 1.00 35.85 33 THR F CA 1
ATOM 3617 C C . THR F 1 33 ? -12.781 -7.069 32.295 1.00 37.23 33 THR F C 1
ATOM 3618 O O . THR F 1 33 ? -11.717 -6.948 31.665 1.00 36.61 33 THR F O 1
ATOM 3622 N N . GLU F 1 34 ? -13.479 -6.035 32.762 1.00 37.10 34 GLU F N 1
ATOM 3623 C CA . GLU F 1 34 ? -13.037 -4.661 32.572 1.00 37.51 34 GLU F CA 1
ATOM 3624 C C . GLU F 1 34 ? -11.648 -4.490 33.176 1.00 36.26 34 GLU F C 1
ATOM 3625 O O . GLU F 1 34 ? -10.759 -3.895 32.558 1.00 36.50 34 GLU F O 1
ATOM 3631 N N . ARG F 1 35 ? -11.466 -5.013 34.385 1.00 34.30 35 ARG F N 1
ATOM 3632 C CA . ARG F 1 35 ? -10.180 -4.907 35.057 1.00 32.92 35 ARG F CA 1
ATOM 3633 C C . ARG F 1 35 ? -9.094 -5.516 34.180 1.00 31.80 35 ARG F C 1
ATOM 3634 O O . ARG F 1 35 ? -8.009 -4.963 34.053 1.00 30.48 35 ARG F O 1
ATOM 3642 N N . GLU F 1 36 ? -9.394 -6.657 33.570 1.00 32.46 36 GLU F N 1
ATOM 3643 C CA . GLU F 1 36 ? -8.435 -7.318 32.695 1.00 32.76 36 GLU F CA 1
ATOM 3644 C C . GLU F 1 36 ? -8.148 -6.468 31.457 1.00 30.91 36 GLU F C 1
ATOM 3645 O O . GLU F 1 36 ? -6.996 -6.350 31.032 1.00 30.96 36 GLU F O 1
ATOM 3651 N N . LYS F 1 37 ? -9.190 -5.868 30.890 1.00 28.64 37 LYS F N 1
ATOM 3652 C CA . LYS F 1 37 ? -9.019 -5.028 29.712 1.00 27.57 37 LYS F CA 1
ATOM 3653 C C . LYS F 1 37 ? -8.216 -3.764 30.001 1.00 27.19 37 LYS F C 1
ATOM 3654 O O . LYS F 1 37 ? -7.450 -3.295 29.157 1.00 27.29 37 LYS F O 1
ATOM 3660 N N . LEU F 1 38 ? -8.378 -3.220 31.199 1.00 25.96 38 LEU F N 1
ATOM 3661 C CA . LEU F 1 38 ? -7.654 -2.025 31.572 1.00 25.43 38 LEU F CA 1
ATOM 3662 C C . LEU F 1 38 ? -6.176 -2.345 31.806 1.00 26.86 38 LEU F C 1
ATOM 3663 O O . LEU F 1 38 ? -5.306 -1.555 31.450 1.00 28.12 38 LEU F O 1
ATOM 3668 N N . LEU F 1 39 ? -5.886 -3.508 32.384 1.00 25.26 39 LEU F N 1
ATOM 3669 C CA . LEU F 1 39 ? -4.501 -3.887 32.630 1.00 24.21 39 LEU F CA 1
ATOM 3670 C C . LEU F 1 39 ? -3.757 -4.095 31.316 1.00 22.66 39 LEU F C 1
ATOM 3671 O O . LEU F 1 39 ? -2.599 -3.698 31.175 1.00 23.41 39 LEU F O 1
ATOM 3676 N N . ILE F 1 40 ? -4.429 -4.717 30.357 1.00 18.92 40 ILE F N 1
ATOM 3677 C CA . ILE F 1 40 ? -3.822 -4.981 29.074 1.00 18.52 40 ILE F CA 1
ATOM 3678 C C . ILE F 1 40 ? -3.595 -3.693 28.282 1.00 19.97 40 ILE F C 1
ATOM 3679 O O . ILE F 1 40 ? -2.640 -3.595 27.523 1.00 21.57 40 ILE F O 1
ATOM 3684 N N . SER F 1 41 ? -4.454 -2.695 28.461 1.00 20.25 41 SER F N 1
ATOM 3685 C CA . SER F 1 41 ? -4.276 -1.452 27.728 1.00 19.96 41 SER F CA 1
ATOM 3686 C C . SER F 1 41 ? -3.029 -0.737 28.206 1.00 20.34 41 SER F C 1
ATOM 3687 O O . SER F 1 41 ? -2.266 -0.200 27.410 1.00 21.79 41 SER F O 1
ATOM 3690 N N . VAL F 1 42 ? -2.813 -0.739 29.512 1.00 20.03 42 VAL F N 1
ATOM 3691 C CA . VAL F 1 42 ? -1.641 -0.092 30.060 1.00 20.57 42 VAL F CA 1
ATOM 3692 C C . VAL F 1 42 ? -0.356 -0.807 29.627 1.00 20.71 42 VAL F C 1
ATOM 3693 O O . VAL F 1 42 ? 0.589 -0.171 29.156 1.00 21.47 42 VAL F O 1
ATOM 3697 N N . ALA F 1 43 ? -0.324 -2.127 29.781 1.00 21.17 43 ALA F N 1
ATOM 3698 C CA . ALA F 1 43 ? 0.850 -2.912 29.404 1.00 20.60 43 ALA F CA 1
ATOM 3699 C C . ALA F 1 43 ? 1.216 -2.766 27.918 1.00 20.69 43 ALA F C 1
ATOM 3700 O O . ALA F 1 43 ? 2.383 -2.580 27.582 1.00 22.30 43 ALA F O 1
ATOM 3702 N N . CYS F 1 44 ? 0.234 -2.855 27.029 1.00 19.56 44 CYS F N 1
ATOM 3703 C CA . CYS F 1 44 ? 0.512 -2.699 25.603 1.00 21.94 44 CYS F CA 1
ATOM 3704 C C . CYS F 1 44 ? 1.011 -1.280 25.293 1.00 20.96 44 CYS F C 1
ATOM 3705 O O . CYS F 1 44 ? 1.876 -1.088 24.441 1.00 20.10 44 CYS F O 1
ATOM 3708 N N . SER F 1 45 ? 0.454 -0.293 25.986 1.00 19.27 45 SER F N 1
ATOM 3709 C CA . SER F 1 45 ? 0.867 1.088 25.805 1.00 20.58 45 SER F CA 1
ATOM 3710 C C . SER F 1 45 ? 2.336 1.198 26.157 1.00 20.67 45 SER F C 1
ATOM 3711 O O . SER F 1 45 ? 3.081 1.945 25.534 1.00 19.95 45 SER F O 1
ATOM 3714 N N . VAL F 1 46 ? 2.751 0.450 27.171 1.00 20.98 46 VAL F N 1
ATOM 3715 C CA . VAL F 1 46 ? 4.146 0.481 27.577 1.00 21.13 46 VAL F CA 1
ATOM 3716 C C . VAL F 1 46 ? 4.996 -0.287 26.571 1.00 20.94 46 VAL F C 1
ATOM 3717 O O . VAL F 1 46 ? 6.047 0.183 26.156 1.00 20.04 46 VAL F O 1
ATOM 3721 N N . ALA F 1 47 ? 4.527 -1.465 26.173 1.00 22.44 47 ALA F N 1
ATOM 3722 C CA . ALA F 1 47 ? 5.258 -2.297 25.221 1.00 24.30 47 ALA F CA 1
ATOM 3723 C C . ALA F 1 47 ? 5.561 -1.555 23.922 1.00 24.81 47 ALA F C 1
ATOM 3724 O O . ALA F 1 47 ? 6.634 -1.698 23.348 1.00 26.23 47 ALA F O 1
ATOM 3726 N N . VAL F 1 48 ? 4.603 -0.765 23.463 1.00 26.29 48 VAL F N 1
ATOM 3727 C CA . VAL F 1 48 ? 4.750 -0.010 22.230 1.00 26.52 48 VAL F CA 1
ATOM 3728 C C . VAL F 1 48 ? 5.438 1.321 22.506 1.00 26.56 48 VAL F C 1
ATOM 3729 O O . VAL F 1 48 ? 5.782 2.068 21.593 1.00 27.01 48 VAL F O 1
ATOM 3733 N N . ARG F 1 49 ? 5.644 1.604 23.784 1.00 25.86 49 ARG F N 1
ATOM 3734 C CA . ARG F 1 49 ? 6.311 2.824 24.212 1.00 25.40 49 ARG F CA 1
ATOM 3735 C C . ARG F 1 49 ? 5.595 4.124 23.864 1.00 23.39 49 ARG F C 1
ATOM 3736 O O . ARG F 1 49 ? 6.219 5.075 23.434 1.00 19.30 49 ARG F O 1
ATOM 3744 N N . CYS F 1 50 ? 4.282 4.156 24.032 1.00 23.75 50 CYS F N 1
ATOM 3745 C CA . CYS F 1 50 ? 3.535 5.371 23.780 1.00 25.57 50 CYS F CA 1
ATOM 3746 C C . CYS F 1 50 ? 3.125 5.950 25.152 1.00 26.35 50 CYS F C 1
ATOM 3747 O O . CYS F 1 50 ? 2.233 5.424 25.837 1.00 23.90 50 CYS F O 1
ATOM 3750 N N . ASP F 1 51 ? 3.817 7.017 25.549 1.00 26.53 51 ASP F N 1
ATOM 3751 C CA . ASP F 1 51 ? 3.582 7.693 26.827 1.00 28.30 51 ASP F CA 1
ATOM 3752 C C . ASP F 1 51 ? 2.175 8.209 27.025 1.00 27.15 51 ASP F C 1
ATOM 3753 O O . ASP F 1 51 ? 1.551 7.943 28.048 1.00 28.21 51 ASP F O 1
ATOM 3758 N N . ALA F 1 52 ? 1.690 8.975 26.057 1.00 25.00 52 ALA F N 1
ATOM 3759 C CA . ALA F 1 52 ? 0.355 9.524 26.148 1.00 23.92 52 ALA F CA 1
ATOM 3760 C C . ALA F 1 52 ? -0.604 8.369 26.397 1.00 24.37 52 ALA F C 1
ATOM 3761 O O . ALA F 1 52 ? -1.438 8.428 27.300 1.00 23.03 52 ALA F O 1
ATOM 3763 N N . CYS F 1 53 ? -0.460 7.307 25.608 1.00 24.32 53 CYS F N 1
ATOM 3764 C CA . CYS F 1 53 ? -1.310 6.136 25.746 1.00 25.50 53 CYS F CA 1
ATOM 3765 C C . CYS F 1 53 ? -1.222 5.5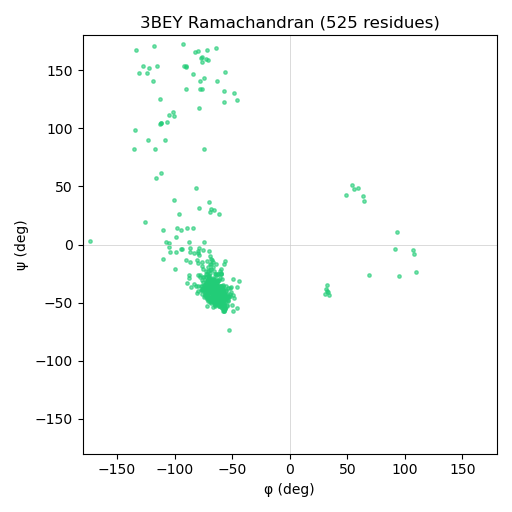71 27.154 1.00 26.01 53 CYS F C 1
ATOM 3766 O O . CYS F 1 53 ? -2.243 5.300 27.779 1.00 28.19 53 CYS F O 1
ATOM 3769 N N . THR F 1 54 ? 0.003 5.369 27.641 1.00 24.98 54 THR F N 1
ATOM 3770 C CA . THR F 1 54 ? 0.209 4.834 28.983 1.00 24.44 54 THR F CA 1
ATOM 3771 C C . THR F 1 54 ? -0.491 5.730 29.998 1.00 26.60 54 THR F C 1
ATOM 3772 O O . THR F 1 54 ? -1.265 5.252 30.828 1.00 26.59 54 THR F O 1
ATOM 3776 N N . ARG F 1 55 ? -0.225 7.031 29.920 1.00 26.85 55 ARG F N 1
ATOM 3777 C CA . ARG F 1 55 ? -0.834 7.987 30.836 1.00 27.38 55 ARG F CA 1
ATOM 3778 C C . ARG F 1 55 ? -2.356 7.881 30.819 1.00 27.65 55 ARG F C 1
ATOM 3779 O O . ARG F 1 55 ? -2.986 7.728 31.865 1.00 28.85 55 ARG F O 1
ATOM 3787 N N . ARG F 1 56 ? -2.938 7.958 29.628 1.00 28.10 56 ARG F N 1
ATOM 3788 C CA . ARG F 1 56 ? -4.386 7.890 29.471 1.00 29.81 56 ARG F CA 1
ATOM 3789 C C . ARG F 1 56 ? -5.004 6.626 30.040 1.00 28.34 56 ARG F C 1
ATOM 3790 O O . ARG F 1 56 ? -5.895 6.690 30.886 1.00 27.09 56 ARG F O 1
ATOM 3798 N N . HIS F 1 57 ? -4.536 5.480 29.559 1.00 27.16 57 HIS F N 1
ATOM 3799 C CA . HIS F 1 57 ? -5.058 4.196 30.005 1.00 25.96 57 HIS F CA 1
ATOM 3800 C C . HIS F 1 57 ? -4.829 3.941 31.486 1.00 23.93 57 HIS F C 1
ATOM 3801 O O . HIS F 1 57 ? -5.674 3.347 32.153 1.00 22.82 57 HIS F O 1
ATOM 3808 N N . ALA F 1 58 ? -3.692 4.392 31.999 1.00 22.53 58 ALA F N 1
ATOM 3809 C CA . ALA F 1 58 ? -3.399 4.229 33.413 1.00 25.01 58 ALA F CA 1
ATOM 3810 C C . ALA F 1 58 ? -4.440 5.014 34.207 1.00 26.27 58 ALA F C 1
ATOM 3811 O O . ALA F 1 58 ? -5.071 4.480 35.111 1.00 25.04 58 ALA F O 1
ATOM 3813 N N . GLU F 1 59 ? -4.627 6.283 33.849 1.00 27.50 59 GLU F N 1
ATOM 3814 C CA . GLU F 1 59 ? -5.585 7.121 34.555 1.00 29.34 59 GLU F CA 1
ATOM 3815 C C . GLU F 1 59 ? -6.958 6.466 34.615 1.00 29.82 59 GLU F C 1
ATOM 3816 O O . GLU F 1 59 ? -7.583 6.447 35.674 1.00 31.12 59 GLU F O 1
ATOM 3822 N N . GLU F 1 60 ? -7.433 5.918 33.500 1.00 29.62 60 GLU F N 1
ATOM 3823 C CA . GLU F 1 60 ? -8.738 5.278 33.524 1.00 31.57 60 GLU F CA 1
ATOM 3824 C C . GLU F 1 60 ? -8.695 4.072 34.448 1.00 32.17 60 GLU F C 1
ATOM 3825 O O . GLU F 1 60 ? -9.675 3.764 35.122 1.00 31.92 60 GLU F O 1
ATOM 3831 N N . ALA F 1 61 ? -7.552 3.390 34.473 1.00 32.43 61 ALA F N 1
ATOM 3832 C CA . ALA F 1 61 ? -7.387 2.215 35.317 1.00 32.18 61 ALA F CA 1
ATOM 3833 C C . ALA F 1 61 ? -7.453 2.618 36.791 1.00 31.86 61 ALA F C 1
ATOM 3834 O O . ALA F 1 61 ? -8.093 1.934 37.592 1.00 30.44 61 ALA F O 1
ATOM 3836 N N . LEU F 1 62 ? -6.800 3.726 37.143 1.00 32.23 62 LEU F N 1
ATOM 3837 C CA . LEU F 1 62 ? -6.822 4.204 38.523 1.00 35.26 62 LEU F CA 1
ATOM 3838 C C . LEU F 1 62 ? -8.255 4.519 38.945 1.00 35.91 62 LEU F C 1
ATOM 3839 O O . LEU F 1 62 ? -8.670 4.171 40.051 1.00 34.51 62 LEU F O 1
ATOM 3844 N N . GLU F 1 63 ? -9.007 5.167 38.059 1.00 37.22 63 GLU F N 1
ATOM 3845 C CA . GLU F 1 63 ? -10.389 5.521 38.364 1.00 40.11 63 GLU F CA 1
ATOM 3846 C C . GLU F 1 63 ? -11.289 4.309 38.571 1.00 39.19 63 GLU F C 1
ATOM 3847 O O . GLU F 1 63 ? -12.288 4.390 39.285 1.00 41.63 63 GLU F O 1
ATOM 3853 N N . ALA F 1 64 ? -10.931 3.187 37.962 1.00 38.02 64 ALA F N 1
ATOM 3854 C CA . ALA F 1 64 ? -11.721 1.966 38.095 1.00 37.62 64 ALA F CA 1
ATOM 3855 C C . ALA F 1 64 ? -11.316 1.134 39.314 1.00 37.07 64 ALA F C 1
ATOM 3856 O O . ALA F 1 64 ? -11.859 0.054 39.529 1.00 37.24 64 ALA F O 1
ATOM 3858 N N . GLY F 1 65 ? -10.356 1.620 40.098 1.00 35.42 65 GLY F N 1
ATOM 3859 C CA . GLY F 1 65 ? -9.949 0.881 41.276 1.00 33.75 65 GLY F CA 1
ATOM 3860 C C . GLY F 1 65 ? -8.582 0.226 41.252 1.00 33.57 65 GLY F C 1
ATOM 3861 O O . GLY F 1 65 ? -8.002 -0.031 42.307 1.00 33.34 65 GLY F O 1
ATOM 3862 N N . ILE F 1 66 ? -8.056 -0.052 40.066 1.00 32.39 66 ILE F N 1
ATOM 3863 C CA . ILE F 1 66 ? -6.746 -0.686 39.963 1.00 30.33 66 ILE F CA 1
ATOM 3864 C C . ILE F 1 66 ? -5.703 0.258 40.556 1.00 29.79 66 ILE F C 1
ATOM 3865 O O . ILE F 1 66 ? -5.784 1.466 40.358 1.00 29.54 66 ILE F O 1
ATOM 3870 N N . THR F 1 67 ? -4.730 -0.289 41.280 1.00 28.39 67 THR F N 1
ATOM 3871 C CA . THR F 1 67 ? -3.712 0.538 41.927 1.00 30.51 67 THR F CA 1
ATOM 3872 C C . THR F 1 67 ? -2.433 0.762 41.112 1.00 33.11 67 THR F C 1
ATOM 3873 O O . THR F 1 67 ? -2.243 0.171 40.048 1.00 33.14 67 THR F O 1
ATOM 3877 N N . GLU F 1 68 ? -1.564 1.630 41.626 1.00 34.73 68 GLU F N 1
ATOM 3878 C CA . GLU F 1 68 ? -0.294 1.943 40.976 1.00 37.57 68 GLU F CA 1
ATOM 3879 C C . GLU F 1 68 ? 0.509 0.652 40.824 1.00 37.90 68 GLU F C 1
ATOM 3880 O O . GLU F 1 68 ? 0.935 0.290 39.723 1.00 38.33 68 GLU F O 1
ATOM 3886 N N . GLY F 1 69 ? 0.708 -0.026 41.953 1.00 36.93 69 GLY F N 1
ATOM 3887 C CA . GLY F 1 69 ? 1.469 -1.262 41.994 1.00 35.83 69 GLY F CA 1
ATOM 3888 C C . GLY F 1 69 ? 1.040 -2.318 41.001 1.00 36.29 69 GLY F C 1
ATOM 3889 O O . GLY F 1 69 ? 1.883 -3.040 40.464 1.00 38.32 69 GLY F O 1
ATOM 3890 N N . GLU F 1 70 ? -0.263 -2.433 40.765 1.00 33.30 70 GLU F N 1
ATOM 3891 C CA . GLU F 1 70 ? -0.756 -3.416 39.815 1.00 31.58 70 GLU F CA 1
ATOM 3892 C C . GLU F 1 70 ? -0.361 -3.000 38.395 1.00 29.14 70 GLU F C 1
ATOM 3893 O O . GLU F 1 70 ? -0.051 -3.852 37.561 1.00 28.78 70 GLU F O 1
ATOM 3899 N N . LEU F 1 71 ? -0.366 -1.696 38.127 1.00 25.45 71 LEU F N 1
ATOM 3900 C CA . LEU F 1 71 ? -0.003 -1.192 36.811 1.00 25.20 71 LEU F CA 1
ATOM 3901 C C . LEU F 1 71 ? 1.497 -1.340 36.590 1.00 25.46 71 LEU F C 1
ATOM 3902 O O . LEU F 1 71 ? 1.932 -1.713 35.498 1.00 24.33 71 LEU F O 1
ATOM 3907 N N . ALA F 1 72 ? 2.283 -1.068 37.631 1.00 24.61 72 ALA F N 1
ATOM 3908 C CA . ALA F 1 72 ? 3.728 -1.189 37.533 1.00 26.04 72 ALA F CA 1
ATOM 3909 C C . ALA F 1 72 ? 4.096 -2.631 37.199 1.00 28.17 72 ALA F C 1
ATOM 3910 O O . ALA F 1 72 ? 5.121 -2.893 36.564 1.00 29.64 72 ALA F O 1
ATOM 3912 N N . GLU F 1 73 ? 3.246 -3.561 37.620 1.00 28.68 73 GLU F N 1
ATOM 3913 C CA . GLU F 1 73 ? 3.473 -4.974 37.361 1.00 29.37 73 GLU F CA 1
ATOM 3914 C C . GLU F 1 73 ? 3.131 -5.249 35.912 1.00 28.70 73 GLU F C 1
ATOM 3915 O O . GLU F 1 73 ? 3.793 -6.035 35.239 1.00 28.98 73 GLU F O 1
ATOM 3921 N N . ALA F 1 74 ? 2.078 -4.593 35.442 1.00 28.75 74 ALA F N 1
ATOM 3922 C CA . ALA F 1 74 ? 1.632 -4.751 34.070 1.00 27.69 74 ALA F CA 1
ATOM 3923 C C . ALA F 1 74 ? 2.768 -4.311 33.149 1.00 26.92 74 ALA F C 1
ATOM 3924 O O . ALA F 1 74 ? 3.153 -5.033 32.227 1.00 24.65 74 ALA F O 1
ATOM 3926 N N . ALA F 1 75 ? 3.298 -3.122 33.418 1.00 26.63 75 ALA F N 1
ATOM 3927 C CA . ALA F 1 75 ? 4.388 -2.564 32.631 1.00 25.28 75 ALA F CA 1
ATOM 3928 C C . ALA F 1 75 ? 5.591 -3.496 32.684 1.00 24.55 75 ALA F C 1
ATOM 3929 O O . ALA F 1 75 ? 6.298 -3.649 31.691 1.00 26.07 75 ALA F O 1
ATOM 3931 N N . ALA F 1 76 ? 5.811 -4.123 33.839 1.00 23.67 76 ALA F N 1
ATOM 3932 C CA . ALA F 1 76 ? 6.928 -5.058 34.016 1.00 23.33 76 ALA F CA 1
ATOM 3933 C C . ALA F 1 76 ? 6.861 -6.207 33.016 1.00 21.51 76 ALA F C 1
ATOM 3934 O O . ALA F 1 76 ? 7.869 -6.569 32.413 1.00 21.14 76 ALA F O 1
ATOM 3936 N N . VAL F 1 77 ? 5.679 -6.787 32.852 1.00 21.16 77 VAL F N 1
ATOM 3937 C CA . VAL F 1 77 ? 5.506 -7.871 31.890 1.00 23.13 77 VAL F CA 1
ATOM 3938 C C . VAL F 1 77 ? 5.882 -7.325 30.501 1.00 23.65 77 VAL F C 1
ATOM 3939 O O . VAL F 1 77 ? 6.459 -8.028 29.675 1.00 25.25 77 VAL F O 1
ATOM 3943 N N . ALA F 1 78 ? 5.563 -6.060 30.258 1.00 21.70 78 ALA F N 1
ATOM 3944 C CA . ALA F 1 78 ? 5.877 -5.443 28.983 1.00 21.92 78 ALA F CA 1
ATOM 3945 C C . ALA F 1 78 ? 7.385 -5.334 28.802 1.00 21.76 78 ALA F C 1
ATOM 3946 O O . ALA F 1 78 ? 7.903 -5.582 27.718 1.00 20.45 78 ALA F O 1
ATOM 3948 N N . ALA F 1 79 ? 8.090 -4.957 29.865 1.00 22.95 79 ALA F N 1
ATOM 3949 C CA . ALA F 1 79 ? 9.542 -4.832 29.795 1.00 22.40 79 ALA F CA 1
ATOM 3950 C C . ALA F 1 79 ? 10.136 -6.207 29.479 1.00 23.97 79 ALA F C 1
ATOM 3951 O O . ALA F 1 79 ? 11.023 -6.337 28.629 1.00 25.29 79 ALA F O 1
ATOM 3953 N N . LEU F 1 80 ? 9.626 -7.229 30.160 1.00 23.35 80 LEU F N 1
ATOM 3954 C CA . LEU F 1 80 ? 10.085 -8.595 29.958 1.00 26.52 80 LEU F CA 1
ATOM 3955 C C . LEU F 1 80 ? 9.911 -9.028 28.508 1.00 27.76 80 LEU F C 1
ATOM 3956 O O . LEU F 1 80 ? 10.878 -9.458 27.868 1.00 28.45 80 LEU F O 1
ATOM 3961 N N . ILE F 1 81 ? 8.688 -8.920 27.987 1.00 26.75 81 ILE F N 1
ATOM 3962 C CA . ILE F 1 81 ? 8.439 -9.307 26.602 1.00 27.87 81 ILE F CA 1
ATOM 3963 C C . ILE F 1 81 ? 9.282 -8.494 25.607 1.00 28.67 81 ILE F C 1
ATOM 3964 O O . ILE F 1 81 ? 9.743 -9.036 24.601 1.00 29.51 81 ILE F O 1
ATOM 3969 N N . ARG F 1 82 ? 9.492 -7.207 25.869 1.00 28.09 82 ARG F N 1
ATOM 3970 C CA . ARG F 1 82 ? 10.314 -6.414 24.955 1.00 29.64 82 ARG F CA 1
ATOM 3971 C C . ARG F 1 82 ? 11.726 -6.970 24.910 1.00 30.56 82 ARG F C 1
ATOM 3972 O O . ARG F 1 82 ? 12.353 -7.013 23.840 1.00 31.25 82 ARG F O 1
ATOM 3980 N N . ALA F 1 83 ? 12.224 -7.414 26.063 1.00 29.73 83 ALA F N 1
ATOM 3981 C CA . ALA F 1 83 ? 13.561 -8.003 26.124 1.00 28.89 83 ALA F CA 1
ATOM 3982 C C . ALA F 1 83 ? 13.519 -9.420 25.552 1.00 28.69 83 ALA F C 1
ATOM 3983 O O . ALA F 1 83 ? 14.407 -9.824 24.800 1.00 30.09 83 ALA F O 1
ATOM 3985 N N . GLY F 1 84 ? 12.476 -10.168 25.907 1.00 29.84 84 GLY F N 1
ATOM 3986 C CA . GLY F 1 84 ? 12.342 -11.540 25.438 1.00 29.36 84 GLY F CA 1
ATOM 3987 C C . GLY F 1 84 ? 12.278 -11.687 23.931 1.00 29.76 84 GLY F C 1
ATOM 3988 O O . GLY F 1 84 ? 12.815 -12.640 23.372 1.00 29.11 84 GLY F O 1
ATOM 3989 N N . SER F 1 85 ? 11.618 -10.745 23.268 1.00 31.08 85 SER F N 1
ATOM 3990 C CA . SER F 1 85 ? 11.496 -10.787 21.812 1.00 31.88 85 SER F CA 1
ATOM 3991 C C . SER F 1 85 ? 12.846 -10.513 21.139 1.00 31.03 85 SER F C 1
ATOM 3992 O O . SER F 1 85 ? 13.062 -10.873 19.980 1.00 31.03 85 SER F O 1
ATOM 3995 N N . ALA F 1 86 ? 13.747 -9.868 21.868 1.00 30.87 86 ALA F N 1
ATOM 3996 C CA . ALA F 1 86 ? 15.076 -9.586 21.343 1.00 34.34 86 ALA F CA 1
ATOM 3997 C C . ALA F 1 86 ? 15.899 -10.880 21.452 1.00 37.57 86 ALA F C 1
ATOM 3998 O O . ALA F 1 86 ? 16.643 -11.236 20.537 1.00 36.55 86 ALA F O 1
ATOM 4008 N N . ASN F 1 88 ? 14.857 -13.777 21.246 1.00 40.82 88 ASN F N 1
ATOM 4009 C CA . ASN F 1 88 ? 14.415 -14.659 20.173 1.00 39.62 88 ASN F CA 1
ATOM 4010 C C . ASN F 1 88 ? 15.138 -14.371 18.855 1.00 36.85 88 ASN F C 1
ATOM 4011 O O . ASN F 1 88 ? 15.465 -15.289 18.108 1.00 34.34 88 ASN F O 1
ATOM 4016 N N . THR F 1 89 ? 15.375 -13.092 18.571 1.00 35.33 89 THR F N 1
ATOM 4017 C CA . THR F 1 89 ? 16.053 -12.697 17.342 1.00 34.73 89 THR F CA 1
ATOM 4018 C C . THR F 1 89 ? 17.517 -13.110 17.402 1.00 33.16 89 THR F C 1
ATOM 4019 O O . THR F 1 89 ? 18.098 -13.528 16.404 1.00 31.79 89 THR F O 1
ATOM 4023 N N . ALA F 1 90 ? 18.101 -12.992 18.586 1.00 32.53 90 ALA F N 1
ATOM 4024 C CA . ALA F 1 90 ? 19.494 -13.339 18.790 1.00 33.87 90 ALA F CA 1
ATOM 4025 C C . ALA F 1 90 ? 19.803 -14.786 18.393 1.00 35.07 90 ALA F C 1
ATOM 4026 O O . ALA F 1 90 ? 20.969 -15.147 18.210 1.00 34.52 90 ALA F O 1
ATOM 4028 N N . SER F 1 91 ? 18.768 -15.613 18.265 1.00 35.37 91 SER F N 1
ATOM 4029 C CA . SER F 1 91 ? 18.957 -17.010 17.872 1.00 37.55 91 SER F CA 1
ATOM 4030 C C . SER F 1 91 ? 19.455 -17.106 16.437 1.00 38.49 91 SER F C 1
ATOM 4031 O O . SER F 1 91 ? 19.910 -18.164 15.989 1.00 38.19 91 SER F O 1
ATOM 4034 N N . ALA F 1 92 ? 19.366 -15.995 15.715 1.00 39.17 92 ALA F N 1
ATOM 4035 C CA . ALA F 1 92 ? 19.822 -15.963 14.336 1.00 41.69 92 ALA F CA 1
ATOM 4036 C C . ALA F 1 92 ? 21.346 -15.816 14.311 1.00 43.60 92 ALA F C 1
ATOM 4037 O O . ALA F 1 92 ? 21.967 -15.872 13.257 1.00 45.02 92 ALA F O 1
ATOM 4039 N N . ILE F 1 93 ? 21.943 -15.628 15.481 1.00 46.32 93 ILE F N 1
ATOM 4040 C CA . ILE F 1 93 ? 23.389 -15.483 15.583 1.00 49.50 93 ILE F CA 1
ATOM 4041 C C . ILE F 1 93 ? 24.096 -16.836 15.524 1.00 51.14 93 ILE F C 1
ATOM 4042 O O . ILE F 1 93 ? 25.143 -16.980 14.894 1.00 51.38 93 ILE F O 1
ATOM 4047 N N . PHE F 1 94 ? 23.514 -17.827 16.188 1.00 52.92 94 PHE F N 1
ATOM 4048 C CA . PHE F 1 94 ? 24.098 -19.161 16.245 1.00 54.36 94 PHE F CA 1
ATOM 4049 C C . PHE F 1 94 ? 23.946 -19.931 14.945 1.00 56.65 94 PHE F C 1
ATOM 4050 O O . PHE F 1 94 ? 23.047 -20.758 14.789 1.00 56.14 94 PHE F O 1
ATOM 4058 N N . ARG F 1 95 ? 24.856 -19.636 14.022 1.00 58.82 95 ARG F N 1
ATOM 4059 C CA . ARG F 1 95 ? 24.911 -20.251 12.706 1.00 61.52 95 ARG F CA 1
ATOM 4060 C C . ARG F 1 95 ? 26.314 -20.814 12.468 1.00 62.38 95 ARG F C 1
ATOM 4061 O O . ARG F 1 95 ? 27.072 -20.215 11.670 1.00 62.63 95 ARG F O 1
#

Sequence (537 aa):
RFLEELPEVAESFKNFREAVRSEGKLTEREKLLISVACSVAVRCDACTRRHAEEALEAGITEGELAEAAAVAALIRAGSANTASAIFRDRFLEELPEVAESFKNFREAVRSEGKLTEREKLLISVACSVAVRCDACTRRHAEEALEAGITEGELAEAAAVAALIRAGSANTASAIFGADRFLEELPEVAESFKNFREAVRSEGKLTEREKLLISVACSVAVRCDACTRRHAEEALEAGITEGELAEAAAVAALIRAGSANTASAIFRKTGADRFLEELPEVAESFKNFREAVRSEGKLTEREKLLISVACSVAVRCDACTRRHAEEALEAGITEGELAEAAAVAALIRAGSANTASAIFRLEELPEVAESFKNFREAVRSEGKLTEREKLLISVACSVAVRCDACTRRHAEEALEAGITEGELAEAAAVAALIRAGSANTASAIFRGADRFLEELPEVAESFKNFREAVRSEGKLTEREKLLISVACSVAVRCDACTRRHAEEALEAGITEGELAEAAAVAALIRAGSANTASAIFR

Nearest PDB structures (foldseek):
  3bey-assembly1_E  TM=1.012E+00  e=2.206E-10  Methanothermobacter thermautotrophicus str. Delta H
  3bey-assembly1_F  TM=1.000E+00  e=2.978E-10  Methanothermobacter thermautotrophicus str. Delta H
  3bey-assembly1_A  TM=1.003E+00  e=1.416E-09  Methanothermobacter thermautotrophicus str. Delta H
  1vke-assembly1_F  TM=8.891E-01  e=1.228E-03  Thermotoga maritima MSB8
  1vke-assembly1_A  TM=8.847E-01  e=1.868E-03  Thermotoga maritima MSB8

Organism: Methanothermobacter thermautotrophicus (strain ATCC 29096 / DSM 1053 / JCM 10044 / NBRC 100330 / Delta H) (NCBI:txid187420)